Protein AF-A0A1M5IFQ6-F1 (afdb_monomer_lite)

Radius of gyration: 31.37 Å; chains: 1; bounding box: 64×60×83 Å

Foldseek 3Di:
DVVVLVVVVCVVDVPDAPVVVVVVVLVVLLVLQLVQCVVAPCNVVSVVLSVQQVVFAADDPVLQPFKWKWKKWKTAQPDHIDIAIWIKGWDDPDPPDPWIKIDTDGPDDPDDPPFDRPVLRVCCSVPVQVSLVGPVVVVVLLDDDPWIWTWDDRPSHIWTDTPFKIKGWTDDPQKIWIKIWGSVCVVVVNRSRTMIMIIITHNVSQDPVNRVVSVVVVVVVVVCVVCVVLCVLQVQDDLVLQQLLLVLLVVVCVDPPNVVDPVSVVLSVVCPDRDGSVCLLVSLVSLVVQLPDDQDCVCVVVVVQSNLCSNLSSLSSNLSSCSSVVVLVSNLVSLCCSQPVRQRDDPDLVVSLVVQLVSLQVNLVSCVSVVVLQSNLQSLLVQLLRPVCVVVSLVVNLVSCPVPQLQVQLVQLVVFLVQWDADPPQWIWTAGPNDIDIGGHSDRDDSVRSSCSNCPRPSSVVSPD

Organism: NCBI:txid307480

pLDDT: mean 85.18, std 13.1, range [39.62, 98.25]

Structure (mmCIF, N/CA/C/O backbone):
data_AF-A0A1M5IFQ6-F1
#
_entry.id   AF-A0A1M5IFQ6-F1
#
loop_
_atom_site.group_PDB
_atom_site.id
_atom_site.type_symbol
_atom_site.label_atom_id
_atom_site.label_alt_id
_atom_site.label_comp_id
_atom_site.label_asym_id
_atom_site.label_entity_id
_atom_site.label_seq_id
_atom_site.pdbx_PDB_ins_code
_atom_site.Cartn_x
_atom_site.Cartn_y
_atom_site.Cartn_z
_atom_site.occupancy
_atom_site.B_iso_or_equiv
_atom_site.auth_seq_id
_atom_site.auth_comp_id
_atom_site.auth_asym_id
_atom_site.auth_atom_id
_atom_site.pdbx_PDB_model_num
ATOM 1 N N . MET A 1 1 ? -3.006 -6.638 -34.699 1.00 39.62 1 MET A N 1
ATOM 2 C CA . MET A 1 1 ? -1.975 -5.871 -35.429 1.00 39.62 1 MET A CA 1
ATOM 3 C C . MET A 1 1 ? -0.646 -6.638 -35.516 1.00 39.62 1 MET A C 1
ATOM 5 O O . MET A 1 1 ? -0.176 -6.842 -36.624 1.00 39.62 1 MET A O 1
ATOM 9 N N . MET A 1 2 ? -0.120 -7.195 -34.412 1.00 39.75 2 MET A N 1
ATOM 10 C CA . MET A 1 2 ? 1.097 -8.044 -34.377 1.00 39.75 2 MET A CA 1
ATOM 11 C C . MET A 1 2 ? 1.132 -9.236 -35.361 1.00 39.75 2 MET A C 1
ATOM 13 O O . MET A 1 2 ? 2.124 -9.408 -36.062 1.00 39.75 2 MET A O 1
ATOM 17 N N . LYS A 1 3 ? 0.049 -10.032 -35.483 1.00 39.75 3 LYS A N 1
ATOM 18 C CA . LYS A 1 3 ? -0.015 -11.158 -36.449 1.00 39.75 3 LYS A CA 1
ATOM 19 C C . LYS A 1 3 ? 0.274 -10.706 -37.884 1.00 39.75 3 LYS A C 1
ATOM 21 O O . LYS A 1 3 ? 0.881 -11.439 -38.647 1.00 39.75 3 LYS A O 1
ATOM 26 N N . THR A 1 4 ? -0.123 -9.492 -38.249 1.00 47.41 4 THR A N 1
ATOM 27 C CA . THR A 1 4 ? 0.063 -8.929 -39.590 1.00 47.41 4 THR A CA 1
ATOM 28 C C . THR A 1 4 ? 1.517 -8.516 -39.852 1.00 47.41 4 THR A C 1
ATOM 30 O O . THR A 1 4 ? 1.963 -8.598 -40.988 1.00 47.41 4 THR A O 1
ATOM 33 N N . ILE A 1 5 ? 2.278 -8.129 -38.819 1.00 51.53 5 ILE A N 1
ATOM 34 C CA . ILE A 1 5 ? 3.671 -7.656 -38.938 1.00 51.53 5 ILE A CA 1
ATOM 35 C C . ILE A 1 5 ? 4.624 -8.819 -39.234 1.00 51.53 5 ILE A C 1
ATOM 37 O O . ILE A 1 5 ? 5.422 -8.742 -40.164 1.00 51.53 5 ILE A O 1
ATOM 41 N N . ILE A 1 6 ? 4.480 -9.927 -38.508 1.00 52.62 6 ILE A N 1
ATOM 42 C CA . ILE A 1 6 ? 5.307 -11.126 -38.702 1.00 52.62 6 ILE A CA 1
ATOM 43 C C . ILE A 1 6 ? 4.923 -11.843 -39.998 1.00 52.62 6 ILE A C 1
ATOM 45 O O . ILE A 1 6 ? 5.788 -12.319 -40.725 1.00 52.62 6 ILE A O 1
ATOM 49 N N . THR A 1 7 ? 3.634 -11.827 -40.355 1.00 49.72 7 THR A N 1
ATOM 50 C CA . THR A 1 7 ? 3.166 -12.345 -41.648 1.00 49.72 7 THR A CA 1
ATOM 51 C C . THR A 1 7 ? 3.715 -11.511 -42.814 1.00 49.72 7 THR A C 1
ATOM 53 O O . THR A 1 7 ? 4.034 -12.072 -43.854 1.00 49.72 7 THR A O 1
ATOM 56 N N . PHE A 1 8 ? 3.899 -10.193 -42.647 1.00 52.06 8 PHE A N 1
ATOM 57 C CA . PHE A 1 8 ? 4.545 -9.327 -43.644 1.00 52.06 8 PHE A CA 1
ATOM 58 C C . PHE A 1 8 ? 6.055 -9.592 -43.759 1.00 52.06 8 PHE A C 1
ATOM 60 O O . PHE A 1 8 ? 6.581 -9.604 -44.868 1.00 52.06 8 PHE A O 1
ATOM 67 N N . PHE A 1 9 ? 6.736 -9.869 -42.640 1.00 56.72 9 PHE A N 1
ATOM 68 C CA . PHE A 1 9 ? 8.134 -10.316 -42.641 1.00 56.72 9 PHE A CA 1
ATOM 69 C C . PHE A 1 9 ? 8.263 -11.674 -43.358 1.00 56.72 9 PHE A C 1
ATOM 71 O O . PHE A 1 9 ? 9.036 -11.799 -44.295 1.00 56.72 9 PHE A O 1
ATOM 78 N N . LEU A 1 10 ? 7.410 -12.652 -43.044 1.00 50.28 10 LEU A N 1
ATOM 79 C CA . LEU A 1 10 ? 7.361 -13.953 -43.730 1.00 50.28 10 LEU A CA 1
ATOM 80 C C . LEU A 1 10 ? 7.007 -13.846 -45.232 1.00 50.28 10 LEU A C 1
ATOM 82 O O . LEU A 1 10 ? 7.556 -14.587 -46.045 1.00 50.28 10 LEU A O 1
ATOM 86 N N . LEU A 1 11 ? 6.132 -12.909 -45.625 1.00 48.50 11 LEU A N 1
ATOM 87 C CA . LEU A 1 11 ? 5.744 -12.670 -47.027 1.00 48.50 11 LEU A CA 1
ATOM 88 C C . LEU A 1 11 ? 6.837 -11.986 -47.862 1.00 48.50 11 LEU A C 1
ATOM 90 O O . LEU A 1 11 ? 6.924 -12.240 -49.061 1.00 48.50 11 LEU A O 1
ATOM 94 N N . LEU A 1 12 ? 7.680 -11.141 -47.260 1.00 49.88 12 LEU A N 1
ATOM 95 C CA . LEU A 1 12 ? 8.781 -10.457 -47.956 1.00 49.88 12 LEU A CA 1
ATOM 96 C C . LEU A 1 12 ? 9.923 -11.404 -48.373 1.00 49.88 12 LEU A C 1
ATOM 98 O O . LEU A 1 12 ? 10.796 -11.003 -49.144 1.00 49.88 12 LEU A O 1
ATOM 102 N N . PHE A 1 13 ? 9.918 -12.648 -47.885 1.00 54.25 13 PHE A N 1
ATOM 103 C CA . PHE A 1 13 ? 11.129 -13.458 -47.769 1.00 54.25 13 PHE A CA 1
ATOM 104 C C . PHE A 1 13 ? 10.964 -14.948 -48.125 1.00 54.25 13 PHE A C 1
ATOM 106 O O . PHE A 1 13 ? 11.854 -15.750 -47.842 1.00 54.25 13 PHE A O 1
ATOM 113 N N . ALA A 1 14 ? 9.877 -15.312 -48.813 1.00 47.12 14 ALA A N 1
ATOM 114 C CA . ALA A 1 14 ? 9.408 -16.681 -49.074 1.00 47.12 14 ALA A CA 1
ATOM 115 C C . ALA A 1 14 ? 10.346 -17.644 -49.861 1.00 47.12 14 ALA A C 1
ATOM 117 O O . ALA A 1 14 ? 9.909 -18.733 -50.224 1.00 47.12 14 ALA A O 1
ATOM 118 N N . ALA A 1 15 ? 11.607 -17.286 -50.143 1.00 47.88 15 ALA A N 1
ATOM 119 C CA . ALA A 1 15 ? 12.512 -18.065 -51.003 1.00 47.88 15 ALA A CA 1
ATOM 120 C C . ALA A 1 15 ? 13.883 -18.444 -50.389 1.00 47.88 15 ALA A C 1
ATOM 122 O O . ALA A 1 15 ? 14.664 -19.115 -51.060 1.00 47.88 15 ALA A O 1
ATOM 123 N N . GLN A 1 16 ? 14.215 -18.039 -49.154 1.00 57.50 16 GLN A N 1
ATOM 124 C CA . GLN A 1 16 ? 15.475 -18.414 -48.473 1.00 57.50 16 GLN A CA 1
ATOM 125 C C . GLN A 1 16 ? 15.221 -18.759 -46.995 1.00 57.50 16 GLN A C 1
ATOM 127 O O . GLN A 1 16 ? 14.206 -18.337 -46.445 1.00 57.50 16 GLN A O 1
ATOM 132 N N . SER A 1 17 ? 16.126 -19.510 -46.348 1.00 65.00 17 SER A N 1
ATOM 133 C CA . SER A 1 17 ? 16.010 -19.805 -44.909 1.00 65.00 17 SER A CA 1
ATOM 134 C C . SER A 1 17 ? 16.115 -18.521 -44.084 1.00 65.00 17 SER A C 1
ATOM 136 O O . SER A 1 17 ? 16.901 -17.628 -44.424 1.00 65.00 17 SER A O 1
ATOM 138 N N . VAL A 1 18 ? 15.358 -18.428 -42.987 1.00 64.44 18 VAL A N 1
ATOM 139 C CA . VAL A 1 18 ? 15.293 -17.209 -42.162 1.00 64.44 18 VAL A CA 1
ATOM 140 C C . VAL A 1 18 ? 16.678 -16.855 -41.616 1.00 64.44 18 VAL A C 1
ATOM 142 O O . VAL A 1 18 ? 17.079 -15.694 -41.647 1.00 64.44 18 VAL A O 1
ATOM 145 N N . LEU A 1 19 ? 17.465 -17.863 -41.231 1.00 65.69 19 LEU A N 1
ATOM 146 C CA . LEU A 1 19 ? 18.839 -17.689 -40.754 1.00 65.69 19 LEU A CA 1
ATOM 147 C C . LEU A 1 19 ? 19.739 -16.968 -41.775 1.00 65.69 19 LEU A C 1
ATOM 149 O O . LEU A 1 19 ? 20.436 -16.016 -41.428 1.00 65.69 19 LEU A O 1
ATOM 153 N N . SER A 1 20 ? 19.677 -17.363 -43.052 1.00 69.50 20 SER A N 1
ATOM 154 C CA . SER A 1 20 ? 20.497 -16.750 -44.110 1.00 69.50 20 SER A CA 1
ATOM 155 C C . SER A 1 20 ? 20.174 -15.268 -44.333 1.00 69.50 20 SER A C 1
ATOM 157 O O . SER A 1 20 ? 21.044 -14.472 -44.691 1.00 69.50 20 SER A O 1
ATOM 159 N N . GLN A 1 21 ? 18.925 -14.879 -44.083 1.00 71.06 21 GLN A N 1
ATOM 160 C CA . GLN A 1 21 ? 18.459 -13.505 -44.224 1.00 71.06 21 GLN A CA 1
ATOM 161 C C . GLN A 1 21 ? 18.801 -12.660 -43.004 1.00 71.06 21 GLN A C 1
ATOM 163 O O . GLN A 1 21 ? 19.195 -11.508 -43.167 1.00 71.06 21 GLN A O 1
ATOM 168 N N . VAL A 1 22 ? 18.710 -13.231 -41.801 1.00 73.00 22 VAL A N 1
ATOM 169 C CA . VAL A 1 22 ? 19.171 -12.582 -40.567 1.00 73.00 22 VAL A CA 1
ATOM 170 C C . VAL A 1 22 ? 20.655 -12.246 -40.673 1.00 73.00 22 VAL A C 1
ATOM 172 O O . VAL A 1 22 ? 21.032 -11.105 -40.421 1.00 73.00 22 VAL A O 1
ATOM 175 N N . ASP A 1 23 ? 21.487 -13.178 -41.142 1.00 76.88 23 ASP A N 1
ATOM 176 C CA . ASP A 1 23 ? 22.917 -12.917 -41.339 1.00 76.88 23 ASP A CA 1
ATOM 177 C C . ASP A 1 23 ? 23.180 -11.878 -42.442 1.00 76.88 23 ASP A C 1
ATOM 179 O O . ASP A 1 23 ? 24.114 -11.079 -42.337 1.00 76.88 23 ASP A O 1
ATOM 183 N N . LYS A 1 24 ? 22.351 -11.836 -43.493 1.00 81.38 24 LYS A N 1
ATOM 184 C CA . LYS A 1 24 ? 22.435 -10.793 -44.527 1.00 81.38 24 LYS A CA 1
ATOM 185 C C . LYS A 1 24 ? 22.111 -9.409 -43.958 1.00 81.38 24 LYS A C 1
ATOM 187 O O . LYS A 1 24 ? 22.876 -8.476 -44.190 1.00 81.38 24 LYS A O 1
ATOM 192 N N . ILE A 1 25 ? 21.015 -9.287 -43.207 1.00 79.75 25 ILE A N 1
ATOM 193 C CA . ILE A 1 25 ? 20.609 -8.036 -42.552 1.00 79.75 25 ILE A CA 1
ATOM 194 C C . ILE A 1 25 ? 21.670 -7.612 -41.532 1.00 79.75 25 ILE A C 1
ATOM 196 O O . ILE A 1 25 ? 22.043 -6.446 -41.502 1.00 79.75 25 ILE A O 1
ATOM 200 N N . ALA A 1 26 ? 22.214 -8.545 -40.746 1.00 81.94 26 ALA A N 1
ATOM 201 C CA . ALA A 1 26 ? 23.267 -8.254 -39.777 1.00 81.94 26 ALA A CA 1
ATOM 202 C C . ALA A 1 26 ? 24.532 -7.686 -40.442 1.00 81.94 26 ALA A C 1
ATOM 204 O O . ALA A 1 26 ? 25.079 -6.706 -39.947 1.00 81.94 26 ALA A O 1
ATOM 205 N N . LYS A 1 27 ? 24.959 -8.232 -41.591 1.00 86.31 27 LYS A N 1
ATOM 206 C CA . LYS A 1 27 ? 26.100 -7.703 -42.367 1.00 86.31 27 LYS A CA 1
ATOM 207 C C . LYS A 1 27 ? 25.836 -6.319 -42.962 1.00 86.31 27 LYS A C 1
ATOM 209 O O . LYS A 1 27 ? 26.740 -5.484 -43.023 1.00 86.31 27 LYS A O 1
ATOM 214 N N . GLU A 1 28 ? 24.611 -6.076 -43.423 1.00 88.31 28 GLU A N 1
ATOM 215 C CA . GLU A 1 28 ? 24.196 -4.759 -43.915 1.00 88.31 28 GLU A CA 1
ATOM 216 C C . GLU A 1 28 ? 24.205 -3.731 -42.77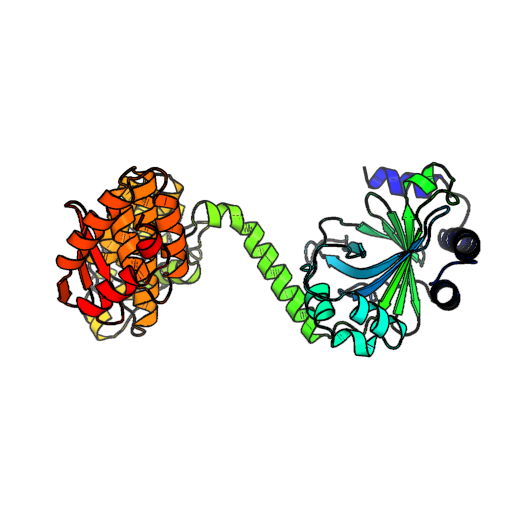6 1.00 88.31 28 GLU A C 1
ATOM 218 O O . GLU A 1 28 ? 24.801 -2.663 -42.909 1.00 88.31 28 GLU A O 1
ATOM 223 N N . VAL A 1 29 ? 23.642 -4.100 -41.623 1.00 89.12 29 VAL A N 1
ATOM 224 C CA . VAL A 1 29 ? 23.669 -3.302 -40.394 1.00 89.12 29 VAL A CA 1
ATOM 225 C C . VAL A 1 29 ? 25.101 -3.026 -39.938 1.00 89.12 29 VAL A C 1
ATOM 227 O O . VAL A 1 29 ? 25.421 -1.875 -39.659 1.00 89.12 29 VAL A O 1
ATOM 230 N N . GLU A 1 30 ? 25.979 -4.029 -39.912 1.00 92.50 30 GLU A N 1
ATOM 231 C CA . GLU A 1 30 ? 27.398 -3.858 -39.577 1.00 92.50 30 GLU A CA 1
ATOM 232 C C . GLU A 1 30 ? 28.062 -2.820 -40.484 1.00 92.50 30 GLU A C 1
ATOM 234 O O . GLU A 1 30 ? 28.703 -1.887 -40.001 1.00 92.50 30 GLU A O 1
ATOM 239 N N . SER A 1 31 ? 27.848 -2.929 -41.795 1.00 91.38 31 SER A N 1
ATOM 240 C CA . SER A 1 31 ? 28.417 -1.997 -42.773 1.00 91.38 31 SER A CA 1
ATOM 241 C C . SER A 1 31 ? 27.926 -0.561 -42.548 1.00 91.38 31 SER A C 1
ATOM 243 O O . SER A 1 31 ? 28.727 0.375 -42.551 1.00 91.38 31 SER A O 1
ATOM 245 N N . ILE A 1 32 ? 26.621 -0.384 -42.311 1.00 91.19 32 ILE A N 1
ATOM 246 C CA . ILE A 1 32 ? 26.002 0.922 -42.037 1.00 91.19 32 ILE A CA 1
ATOM 247 C C . ILE A 1 32 ? 26.549 1.516 -40.737 1.00 91.19 32 ILE A C 1
ATOM 249 O O . ILE A 1 32 ? 26.955 2.679 -40.703 1.00 91.19 32 ILE A O 1
ATOM 253 N N . VAL A 1 33 ? 26.571 0.729 -39.665 1.00 91.88 33 VAL A N 1
ATOM 254 C CA . VAL A 1 33 ? 26.983 1.193 -38.341 1.00 91.88 33 VAL A CA 1
ATOM 255 C C . VAL A 1 33 ? 28.471 1.540 -38.326 1.00 91.88 33 VAL A C 1
ATOM 257 O O . VAL A 1 33 ? 28.835 2.619 -37.868 1.00 91.88 33 VAL A O 1
ATOM 260 N N . LEU A 1 34 ? 29.341 0.700 -38.894 1.00 92.06 34 LEU A N 1
ATOM 261 C CA . LEU A 1 34 ? 30.776 0.994 -38.966 1.00 92.06 34 LEU A CA 1
ATOM 262 C C . LEU A 1 34 ? 31.077 2.249 -39.796 1.00 92.06 34 LEU A C 1
ATOM 264 O O . LEU A 1 34 ? 32.016 2.976 -39.466 1.00 92.06 34 LEU A O 1
ATOM 268 N N . LEU A 1 35 ? 30.285 2.525 -40.840 1.00 90.88 35 LEU A N 1
ATOM 269 C CA . LEU A 1 35 ? 30.384 3.761 -41.620 1.00 90.88 35 LEU A CA 1
ATOM 270 C C . LEU A 1 35 ? 29.977 4.987 -40.789 1.00 90.88 35 LEU A C 1
ATOM 272 O O . LEU A 1 35 ? 30.715 5.971 -40.757 1.00 90.88 35 LEU A O 1
ATOM 276 N N . ARG A 1 36 ? 28.842 4.920 -40.081 1.00 89.44 36 ARG A N 1
ATOM 277 C CA . ARG A 1 36 ? 28.363 6.006 -39.205 1.00 89.44 36 ARG A CA 1
ATOM 278 C C . ARG A 1 36 ? 29.337 6.301 -38.068 1.00 89.44 36 ARG A C 1
ATOM 280 O O . ARG A 1 36 ? 29.544 7.456 -37.710 1.00 89.44 36 ARG A O 1
ATOM 287 N N . SER A 1 37 ? 29.971 5.265 -37.529 1.00 89.44 37 SER A N 1
ATOM 288 C CA . SER A 1 37 ? 30.791 5.366 -36.325 1.00 89.44 37 SER A CA 1
ATOM 289 C C . SER A 1 37 ? 32.276 5.643 -36.589 1.00 89.44 37 SER A C 1
ATOM 291 O O . SER A 1 37 ? 33.091 5.532 -35.674 1.00 89.44 37 SER A O 1
ATOM 293 N N . GLN A 1 38 ? 32.676 6.007 -37.815 1.00 87.44 38 GLN A N 1
ATOM 294 C CA . GLN A 1 38 ? 34.096 6.205 -38.152 1.00 87.44 38 GLN A CA 1
ATOM 295 C C . GLN A 1 38 ? 34.800 7.265 -37.293 1.00 87.44 38 GLN A C 1
ATOM 297 O O . GLN A 1 38 ? 35.986 7.084 -36.998 1.00 87.44 38 GLN A O 1
ATOM 302 N N . ASN A 1 39 ? 34.068 8.306 -36.885 1.00 86.31 39 ASN A N 1
ATOM 303 C CA . ASN A 1 39 ? 34.537 9.429 -36.064 1.00 86.31 39 ASN A CA 1
ATOM 304 C C . ASN A 1 39 ? 33.827 9.488 -34.696 1.00 86.31 39 ASN A C 1
ATOM 306 O O . ASN A 1 39 ? 33.722 10.554 -34.093 1.00 86.31 39 ASN A O 1
ATOM 310 N N . ASP A 1 40 ? 33.285 8.358 -34.241 1.00 90.25 40 ASP A N 1
ATOM 311 C CA . ASP A 1 40 ? 32.512 8.257 -33.004 1.00 90.25 40 ASP A CA 1
ATOM 312 C C . ASP A 1 40 ? 33.398 7.912 -31.800 1.00 90.25 40 ASP A C 1
ATOM 314 O O . ASP A 1 40 ? 34.322 7.100 -31.913 1.00 90.25 40 ASP A O 1
ATOM 318 N N . ASP A 1 41 ? 33.078 8.474 -30.634 1.00 88.56 41 ASP A N 1
ATOM 319 C CA . ASP A 1 41 ? 33.804 8.226 -29.382 1.00 88.56 41 ASP A CA 1
ATOM 320 C C . ASP A 1 41 ? 33.689 6.747 -28.942 1.00 88.56 41 ASP A C 1
ATOM 322 O O . ASP A 1 41 ? 34.570 6.212 -28.266 1.00 88.56 41 ASP A O 1
ATOM 326 N N . HIS A 1 42 ? 32.641 6.044 -29.383 1.00 89.75 42 HIS A N 1
ATOM 327 C CA . HIS A 1 42 ? 32.368 4.639 -29.081 1.00 89.75 42 HIS A CA 1
ATOM 328 C C . HIS A 1 42 ? 32.798 3.662 -30.187 1.00 89.75 42 HIS A C 1
ATOM 330 O O . HIS A 1 42 ? 32.543 2.460 -30.070 1.00 89.75 42 HIS A O 1
ATOM 336 N N . LYS A 1 43 ? 33.500 4.119 -31.235 1.00 92.50 43 LYS A N 1
ATOM 337 C CA . LYS A 1 43 ? 33.907 3.297 -32.396 1.00 92.50 43 LYS A CA 1
ATOM 338 C C . LYS A 1 43 ? 34.546 1.957 -32.025 1.00 92.50 43 LYS A C 1
ATOM 340 O O . LYS A 1 43 ? 34.220 0.933 -32.620 1.00 92.50 43 LYS A O 1
ATOM 345 N N . ASN A 1 44 ? 35.450 1.949 -31.044 1.00 92.56 44 ASN A N 1
ATOM 346 C CA . ASN A 1 44 ? 36.132 0.723 -30.622 1.00 92.56 44 ASN A CA 1
ATOM 347 C C . ASN A 1 44 ? 35.165 -0.272 -29.966 1.00 92.56 44 ASN A C 1
ATOM 349 O O . ASN A 1 44 ? 35.247 -1.467 -30.229 1.00 92.56 44 ASN A O 1
ATOM 353 N N . HIS A 1 45 ? 34.215 0.209 -29.160 1.00 92.75 45 HIS A N 1
ATOM 354 C CA . HIS A 1 45 ? 33.190 -0.643 -28.555 1.00 92.75 45 HIS A CA 1
ATOM 355 C C . HIS A 1 45 ? 32.237 -1.212 -29.607 1.00 92.75 45 HIS A C 1
ATOM 357 O O . HIS A 1 45 ? 31.890 -2.387 -29.534 1.00 92.75 45 HIS A O 1
ATOM 363 N N . ILE A 1 46 ? 31.882 -0.417 -30.617 1.00 94.75 46 ILE A N 1
ATOM 364 C CA . ILE A 1 46 ? 31.046 -0.839 -31.747 1.00 94.75 46 ILE A CA 1
ATOM 365 C C . ILE A 1 46 ? 31.759 -1.902 -32.590 1.00 94.75 46 ILE A C 1
ATOM 367 O O . ILE A 1 46 ? 31.178 -2.938 -32.906 1.00 94.75 46 ILE A O 1
ATOM 371 N N . LYS A 1 47 ? 33.042 -1.699 -32.905 1.00 94.50 47 LYS A N 1
ATOM 372 C CA . LYS A 1 47 ? 33.840 -2.702 -33.619 1.00 94.50 47 LYS A CA 1
ATOM 373 C C . LYS A 1 47 ? 33.928 -4.007 -32.823 1.00 94.50 47 LYS A C 1
ATOM 375 O O . LYS A 1 47 ? 33.647 -5.074 -33.360 1.00 94.50 47 LYS A O 1
ATOM 380 N N . ASN A 1 48 ? 34.239 -3.910 -31.530 1.00 93.75 48 ASN A N 1
ATOM 381 C CA . ASN A 1 48 ? 34.297 -5.070 -30.645 1.00 93.75 48 ASN A CA 1
ATOM 382 C C . ASN A 1 48 ? 32.936 -5.776 -30.548 1.00 93.75 48 ASN A C 1
ATOM 384 O O . ASN A 1 48 ? 32.902 -7.003 -30.506 1.00 93.75 48 ASN A O 1
ATOM 388 N N . PHE A 1 49 ? 31.820 -5.039 -30.533 1.00 95.75 49 PHE A N 1
ATOM 389 C CA . PHE A 1 49 ? 30.479 -5.622 -30.556 1.00 95.75 49 PHE A CA 1
ATOM 390 C C . PHE A 1 49 ? 30.296 -6.543 -31.769 1.00 95.75 49 PHE A C 1
ATOM 392 O O . PHE A 1 49 ? 29.956 -7.709 -31.578 1.00 95.75 49 PHE A O 1
ATOM 399 N N . PHE A 1 50 ? 30.585 -6.071 -32.987 1.00 95.38 50 PHE A N 1
ATOM 400 C CA . PHE A 1 50 ? 30.434 -6.886 -34.200 1.00 95.38 50 PHE A CA 1
ATOM 401 C C . PHE A 1 50 ? 31.425 -8.050 -34.268 1.00 95.38 50 PHE A C 1
ATOM 403 O O . PHE A 1 50 ? 31.036 -9.152 -34.653 1.00 95.38 50 PHE A O 1
ATOM 410 N N . GLU A 1 51 ? 32.669 -7.860 -33.816 1.00 94.50 51 GLU A N 1
ATOM 411 C CA . GLU A 1 51 ? 33.647 -8.952 -33.709 1.00 94.50 51 GLU A CA 1
ATOM 412 C C . GLU A 1 51 ? 33.115 -10.106 -32.835 1.00 94.50 51 GLU A C 1
ATOM 414 O O . GLU A 1 51 ? 33.270 -11.276 -33.191 1.00 94.50 51 GLU A O 1
ATOM 419 N N . HIS A 1 52 ? 32.434 -9.799 -31.723 1.00 95.25 52 HIS A N 1
ATOM 420 C CA . HIS A 1 52 ? 31.829 -10.816 -30.857 1.00 95.25 52 HIS A CA 1
ATOM 421 C C . HIS A 1 52 ? 30.503 -11.350 -31.408 1.00 95.25 52 HIS A C 1
ATOM 423 O O . HIS A 1 52 ? 30.301 -12.564 -31.394 1.00 95.25 52 HIS A O 1
ATOM 429 N N . TYR A 1 53 ? 29.627 -10.484 -31.924 1.00 93.69 53 TYR A N 1
ATOM 430 C CA . TYR A 1 53 ? 28.330 -10.862 -32.494 1.00 93.69 53 TYR A CA 1
ATOM 431 C C . TYR A 1 53 ? 28.486 -11.838 -33.667 1.00 93.69 53 TYR A C 1
ATOM 433 O O . TYR A 1 53 ? 27.768 -12.834 -33.749 1.00 93.69 53 TYR A O 1
ATOM 441 N N . ASN A 1 54 ? 29.463 -11.604 -34.546 1.00 92.06 54 ASN A N 1
ATOM 442 C CA . ASN A 1 54 ? 29.720 -12.450 -35.714 1.00 92.06 54 ASN A CA 1
ATOM 443 C C . ASN A 1 54 ? 30.306 -13.826 -35.353 1.00 92.06 54 ASN A C 1
ATOM 445 O O . ASN A 1 54 ? 30.190 -14.765 -36.136 1.00 92.06 54 ASN A O 1
ATOM 449 N N . GLN A 1 55 ? 30.914 -13.960 -34.171 1.00 93.19 55 GLN A N 1
ATOM 450 C CA . GLN A 1 55 ? 31.412 -15.232 -33.632 1.00 93.19 55 GLN A CA 1
ATOM 451 C C . GLN A 1 55 ? 30.396 -15.926 -32.711 1.00 93.19 55 GLN A C 1
ATOM 453 O O . GLN A 1 55 ? 30.624 -17.058 -32.285 1.00 93.19 55 GLN A O 1
ATOM 458 N N . ALA A 1 56 ? 29.308 -15.242 -32.358 1.00 92.56 56 ALA A N 1
ATOM 459 C CA . ALA A 1 56 ? 28.290 -15.745 -31.456 1.00 92.56 56 ALA A CA 1
ATOM 460 C C . ALA A 1 56 ? 27.354 -16.730 -32.168 1.00 92.56 56 ALA A C 1
ATOM 462 O O . ALA A 1 56 ? 27.043 -16.589 -33.353 1.00 92.56 56 ALA A O 1
ATOM 463 N N . LYS A 1 57 ? 26.876 -17.728 -31.424 1.00 91.38 57 LYS A N 1
ATOM 464 C CA . LYS A 1 57 ? 25.880 -18.685 -31.923 1.00 91.38 57 LYS A CA 1
ATOM 465 C C . LYS A 1 57 ? 24.461 -18.120 -31.754 1.00 91.38 57 LYS A C 1
ATOM 467 O O . LYS A 1 57 ? 24.264 -17.251 -30.898 1.00 91.38 57 LYS A O 1
ATOM 472 N N . PRO A 1 58 ? 23.466 -18.602 -32.520 1.00 87.81 58 PRO A N 1
ATOM 473 C CA . PRO A 1 58 ? 22.063 -18.291 -32.259 1.00 87.81 58 PRO A CA 1
ATOM 474 C C . PRO A 1 58 ? 21.682 -18.592 -30.805 1.00 87.81 58 PRO A C 1
ATOM 476 O O . PRO A 1 58 ? 22.170 -19.563 -30.220 1.00 87.81 58 PRO A O 1
ATOM 479 N N . ILE A 1 59 ? 20.850 -17.733 -30.216 1.00 87.50 59 ILE A N 1
ATOM 480 C CA . ILE A 1 59 ? 20.426 -17.873 -28.821 1.00 87.50 59 ILE A CA 1
ATOM 481 C C . ILE A 1 59 ? 19.323 -18.931 -28.668 1.00 87.50 59 ILE A C 1
ATOM 483 O O . ILE A 1 59 ? 18.414 -19.012 -29.501 1.00 87.50 59 ILE A O 1
ATOM 487 N N . GLY A 1 60 ? 19.389 -19.725 -27.597 1.00 81.38 60 GLY A N 1
ATOM 488 C CA . GLY A 1 60 ? 18.350 -20.680 -27.220 1.00 81.38 60 GLY A CA 1
ATOM 489 C C . GLY A 1 60 ? 17.217 -20.038 -26.415 1.00 81.38 60 GLY A C 1
ATOM 490 O O . GLY A 1 60 ? 17.304 -18.898 -25.962 1.00 81.38 60 GLY A O 1
ATOM 491 N N . SER A 1 61 ? 16.130 -20.784 -26.203 1.00 78.25 61 SER A N 1
ATOM 492 C CA . SER A 1 61 ? 15.055 -20.331 -25.300 1.00 78.25 61 SER A CA 1
ATOM 493 C C . SER A 1 61 ? 15.489 -20.414 -23.834 1.00 78.25 61 SER A C 1
ATOM 495 O O . SER A 1 61 ? 15.076 -19.595 -23.020 1.00 78.25 61 SER A O 1
ATOM 497 N N . GLU A 1 62 ? 16.354 -21.375 -23.515 1.00 82.50 62 GLU A N 1
ATOM 498 C CA . GLU A 1 62 ? 16.990 -21.592 -22.217 1.00 82.50 62 GLU A CA 1
ATOM 499 C C . GLU A 1 62 ? 17.888 -20.427 -21.776 1.00 82.50 62 GLU A C 1
ATOM 501 O O . GLU A 1 62 ? 18.009 -20.162 -20.583 1.00 82.50 62 GLU A O 1
ATOM 506 N N . ASP A 1 63 ? 18.454 -19.688 -22.731 1.00 86.69 63 ASP A N 1
ATOM 507 C CA . ASP A 1 63 ? 19.327 -18.537 -22.482 1.00 86.69 63 ASP A CA 1
ATOM 508 C C . ASP A 1 63 ? 18.543 -17.263 -22.126 1.00 86.69 63 ASP A C 1
ATOM 510 O O . ASP A 1 63 ? 19.147 -16.244 -21.806 1.00 86.69 63 ASP A O 1
ATOM 514 N N . LEU A 1 64 ? 17.210 -17.316 -22.218 1.00 84.25 64 LEU A N 1
ATOM 515 C CA . LEU A 1 64 ? 16.273 -16.194 -22.140 1.00 84.25 64 LEU A CA 1
ATOM 516 C C . LEU A 1 64 ? 15.215 -16.382 -21.033 1.00 84.25 64 LEU A C 1
ATOM 518 O O . LEU A 1 64 ? 14.149 -15.773 -21.043 1.00 84.25 64 LEU A O 1
ATOM 522 N N . ILE A 1 65 ? 15.493 -17.247 -20.056 1.00 82.88 65 ILE A N 1
ATOM 523 C CA . ILE A 1 65 ? 14.543 -17.583 -18.980 1.00 82.88 65 ILE A CA 1
ATOM 524 C C . ILE A 1 65 ? 14.660 -16.683 -17.742 1.00 82.88 65 ILE A C 1
ATOM 526 O O . ILE A 1 65 ? 13.943 -16.905 -16.766 1.00 82.88 65 ILE A O 1
ATOM 530 N N . ARG A 1 66 ? 15.563 -15.693 -17.738 1.00 86.69 66 ARG A N 1
ATOM 531 C CA . ARG A 1 66 ? 15.790 -14.778 -16.605 1.00 86.69 66 ARG A CA 1
ATOM 532 C C . ARG A 1 66 ? 16.003 -13.343 -17.065 1.00 86.69 66 ARG A C 1
ATOM 534 O O . ARG A 1 66 ? 16.296 -13.102 -18.225 1.00 86.69 66 ARG A O 1
ATOM 541 N N . ASP A 1 67 ? 15.886 -12.407 -16.131 1.00 89.25 67 ASP A N 1
ATOM 542 C CA . ASP A 1 67 ? 16.219 -11.006 -16.373 1.00 89.25 67 ASP A CA 1
ATOM 543 C C . ASP A 1 67 ? 17.740 -10.846 -16.513 1.00 89.25 67 ASP A C 1
ATOM 545 O O . ASP A 1 67 ? 18.504 -11.476 -15.777 1.00 89.25 67 ASP A O 1
ATOM 549 N N . TYR A 1 68 ? 18.169 -9.952 -17.405 1.00 92.19 68 TYR A N 1
ATOM 550 C CA . TYR A 1 68 ? 19.574 -9.587 -17.585 1.00 92.19 68 TYR A CA 1
ATOM 551 C C . TYR A 1 68 ? 19.742 -8.073 -17.618 1.00 92.19 68 TYR A C 1
ATOM 553 O O . TYR A 1 68 ? 18.884 -7.339 -18.108 1.00 92.19 68 TYR A O 1
ATOM 561 N N . THR A 1 69 ? 20.882 -7.596 -17.135 1.00 93.06 69 THR A N 1
ATOM 562 C CA . THR A 1 69 ? 21.289 -6.196 -17.260 1.00 93.06 69 THR A CA 1
ATOM 563 C C . THR A 1 69 ? 22.523 -6.081 -18.134 1.00 93.06 69 THR A C 1
ATOM 565 O O . THR A 1 69 ? 23.294 -7.026 -18.323 1.00 93.06 69 THR A O 1
ATOM 568 N N . GLY A 1 70 ? 22.660 -4.917 -18.746 1.00 94.44 70 GLY A N 1
ATOM 569 C CA . GLY A 1 70 ? 23.624 -4.715 -19.803 1.00 94.44 70 GLY A CA 1
ATOM 570 C C . GLY A 1 70 ? 23.745 -3.264 -20.208 1.00 94.44 70 GLY A C 1
ATOM 571 O O . GLY A 1 70 ? 23.447 -2.357 -19.424 1.00 94.44 70 GLY A O 1
ATOM 572 N N . ILE A 1 71 ? 24.158 -3.071 -21.451 1.00 94.25 71 ILE A N 1
ATOM 573 C CA . ILE A 1 71 ? 24.238 -1.774 -22.114 1.00 94.25 71 ILE A CA 1
ATOM 574 C C . ILE A 1 71 ? 23.574 -1.827 -23.490 1.00 94.25 71 ILE A C 1
ATOM 576 O O . ILE A 1 71 ? 23.466 -2.892 -24.099 1.00 94.25 71 ILE A O 1
ATOM 580 N N . CYS A 1 72 ? 23.149 -0.667 -23.971 1.00 93.50 72 CYS A N 1
ATOM 581 C CA . CYS A 1 72 ? 22.666 -0.413 -25.318 1.00 93.50 72 CYS A CA 1
ATOM 582 C C . CYS A 1 72 ? 23.535 0.680 -25.944 1.00 93.50 72 CYS A C 1
ATOM 584 O O . CYS A 1 72 ? 23.751 1.721 -25.323 1.00 93.50 72 CYS A O 1
ATOM 586 N N . ILE A 1 73 ? 24.020 0.448 -27.160 1.00 93.38 73 ILE A N 1
ATOM 587 C CA . ILE A 1 73 ? 24.634 1.465 -28.010 1.00 93.38 73 ILE A CA 1
ATOM 588 C C . ILE A 1 73 ? 23.626 1.803 -29.104 1.00 93.38 73 ILE A C 1
ATOM 590 O O . ILE A 1 73 ? 23.288 0.946 -29.924 1.00 93.38 73 ILE A O 1
ATOM 594 N N . GLU A 1 74 ? 23.157 3.042 -29.122 1.00 91.19 74 GLU A N 1
ATOM 595 C CA . GLU A 1 74 ? 22.238 3.547 -30.138 1.00 91.19 74 GLU A CA 1
ATOM 596 C C . GLU A 1 74 ? 22.998 4.353 -31.176 1.00 91.19 74 GLU A C 1
ATOM 598 O O . GLU A 1 74 ? 23.785 5.240 -30.846 1.00 91.19 74 GLU A O 1
ATOM 603 N N . THR A 1 75 ? 22.757 4.044 -32.445 1.00 90.00 75 THR A N 1
ATOM 604 C CA . THR A 1 75 ? 23.401 4.712 -33.572 1.00 90.00 75 THR A CA 1
ATOM 605 C C . THR A 1 75 ? 22.346 5.339 -34.467 1.00 90.00 75 THR A C 1
ATOM 607 O O . THR A 1 75 ? 21.338 4.714 -34.815 1.00 90.00 75 THR A O 1
ATOM 610 N N . PHE A 1 76 ? 22.600 6.581 -34.861 1.00 86.06 76 PHE A N 1
ATOM 611 C CA . PHE A 1 76 ? 21.684 7.399 -35.647 1.00 86.06 76 PHE A CA 1
ATOM 612 C C . PHE A 1 76 ? 22.340 7.806 -36.971 1.00 86.06 76 PHE A C 1
ATOM 614 O O . PHE A 1 76 ? 23.571 7.857 -37.057 1.00 86.06 76 PHE A O 1
ATOM 621 N N . PRO A 1 77 ? 21.550 8.145 -38.001 1.00 82.56 77 PRO A N 1
ATOM 622 C CA . PRO A 1 77 ? 22.068 8.877 -39.150 1.00 82.56 77 PRO A CA 1
ATOM 623 C C . PRO A 1 77 ? 22.667 10.212 -38.689 1.00 82.56 77 PRO A C 1
ATOM 625 O O . PRO A 1 77 ? 22.032 10.946 -37.932 1.00 82.56 77 PRO A O 1
ATOM 628 N N . GLU A 1 78 ? 23.895 10.504 -39.124 1.00 78.94 78 GLU A N 1
ATOM 629 C CA . GLU A 1 78 ? 24.557 11.815 -38.991 1.00 78.94 78 GLU A CA 1
ATOM 630 C C . GLU A 1 78 ? 24.710 12.378 -37.558 1.00 78.94 78 GLU A C 1
ATOM 632 O O . GLU A 1 78 ? 25.058 13.547 -37.383 1.00 78.94 78 GLU A O 1
ATOM 637 N N . LYS A 1 79 ? 24.505 11.567 -36.511 1.00 84.06 79 LYS A N 1
ATOM 638 C CA . LYS A 1 79 ? 24.723 11.956 -35.106 1.00 84.06 79 LYS A CA 1
ATOM 639 C C . LYS A 1 79 ? 25.685 10.996 -34.418 1.00 84.06 79 LYS A C 1
ATOM 641 O O . LYS A 1 79 ? 25.809 9.838 -34.811 1.00 84.06 79 LYS A O 1
ATOM 646 N N . LYS A 1 80 ? 26.328 11.486 -33.354 1.00 86.25 80 LYS A N 1
ATOM 647 C CA . LYS A 1 80 ? 27.103 10.639 -32.443 1.00 86.25 80 LYS A CA 1
ATOM 648 C C . LYS A 1 80 ? 26.205 9.582 -31.804 1.00 86.25 80 LYS A C 1
ATOM 650 O O . LYS A 1 80 ? 25.038 9.842 -31.504 1.00 86.25 80 LYS A O 1
ATOM 655 N N . SER A 1 81 ? 26.783 8.412 -31.597 1.00 89.56 81 SER A N 1
ATOM 656 C CA . SER A 1 81 ? 26.163 7.284 -30.923 1.00 89.56 81 SER A CA 1
ATOM 657 C C . SER A 1 81 ? 25.967 7.607 -29.449 1.00 89.56 81 SER A C 1
ATOM 659 O O . SER A 1 81 ? 26.753 8.344 -28.849 1.00 89.56 81 SER A O 1
ATOM 661 N N . LEU A 1 82 ? 24.923 7.037 -28.862 1.00 89.62 82 LEU A N 1
ATOM 662 C CA . LEU A 1 82 ? 24.620 7.175 -27.445 1.00 89.62 82 LEU A CA 1
ATOM 663 C C . LEU A 1 82 ? 24.781 5.827 -26.747 1.00 89.62 82 LEU A C 1
ATOM 665 O O . LEU A 1 82 ? 24.536 4.776 -27.339 1.00 89.62 82 LEU A O 1
ATOM 669 N N . LEU A 1 83 ? 25.210 5.865 -25.488 1.00 89.06 83 LEU A N 1
ATOM 670 C CA . LEU A 1 83 ? 25.427 4.685 -24.663 1.00 89.06 83 LEU A CA 1
ATOM 671 C C . LEU A 1 83 ? 24.518 4.739 -23.436 1.00 89.06 83 LEU A C 1
ATOM 673 O O . LEU A 1 83 ? 24.595 5.678 -22.642 1.00 89.06 83 LEU A O 1
ATOM 677 N N . PHE A 1 84 ? 23.719 3.691 -23.249 1.00 89.00 84 PHE A N 1
ATOM 678 C CA . PHE A 1 84 ? 22.748 3.595 -22.164 1.00 89.00 84 PHE A CA 1
ATOM 679 C C . PHE A 1 84 ? 22.872 2.289 -21.395 1.00 89.00 84 PHE A C 1
ATOM 681 O O . PHE A 1 84 ? 23.184 1.253 -21.983 1.00 89.00 84 PHE A O 1
ATOM 688 N N . PRO A 1 85 ? 22.578 2.288 -20.088 1.00 91.50 85 PRO A N 1
ATOM 689 C CA . PRO A 1 85 ? 22.262 1.060 -19.383 1.00 91.50 85 PRO A CA 1
ATOM 690 C C . PRO A 1 85 ? 21.042 0.406 -20.030 1.00 91.50 85 PRO A C 1
ATOM 692 O O . PRO A 1 85 ? 20.121 1.088 -20.480 1.00 91.50 85 PRO A O 1
ATOM 695 N N . ALA A 1 86 ? 21.030 -0.918 -20.077 1.00 91.25 86 ALA A N 1
ATOM 696 C CA . ALA A 1 86 ? 19.943 -1.676 -20.670 1.00 91.25 86 ALA A CA 1
ATOM 697 C C . ALA A 1 86 ? 19.478 -2.780 -19.731 1.00 91.25 86 ALA A C 1
ATOM 699 O O . ALA A 1 86 ? 20.272 -3.357 -18.979 1.00 91.25 86 ALA A O 1
ATOM 700 N N . LYS A 1 87 ? 18.190 -3.105 -19.825 1.00 90.31 87 LYS A N 1
ATOM 701 C CA . LYS A 1 87 ? 17.612 -4.272 -19.169 1.00 90.31 87 LYS A CA 1
ATOM 702 C C . LYS A 1 87 ? 16.860 -5.130 -20.179 1.00 90.31 87 LYS A C 1
ATOM 704 O O . LYS A 1 87 ? 16.112 -4.620 -21.015 1.00 90.31 87 LYS A O 1
ATOM 709 N N . TYR A 1 88 ? 17.078 -6.429 -20.052 1.00 89.19 88 TYR A N 1
ATOM 710 C CA . TYR A 1 88 ? 16.242 -7.477 -20.590 1.00 89.19 88 TYR A CA 1
ATOM 711 C C . TYR A 1 88 ? 15.378 -8.041 -19.460 1.00 89.19 88 TYR A C 1
ATOM 713 O O . TYR A 1 88 ? 15.911 -8.477 -18.438 1.00 89.19 88 TYR A O 1
ATOM 721 N N . SER A 1 89 ? 14.060 -8.027 -19.639 1.00 86.75 89 SER A N 1
ATOM 722 C CA . SER A 1 89 ? 13.117 -8.619 -18.683 1.00 86.75 89 SER A CA 1
ATOM 723 C C . SER A 1 89 ? 12.302 -9.715 -19.348 1.00 86.75 89 SER A C 1
ATOM 725 O O . SER A 1 89 ? 11.895 -9.557 -20.505 1.00 86.75 89 SER A O 1
ATOM 727 N N . VAL A 1 90 ? 12.011 -10.775 -18.596 1.00 82.88 90 VAL A N 1
ATOM 728 C CA . VAL A 1 90 ? 11.120 -11.855 -19.028 1.00 82.88 90 VAL A CA 1
ATOM 729 C C . VAL A 1 90 ? 9.825 -11.856 -18.216 1.00 82.88 90 VAL A C 1
ATOM 731 O O . VAL A 1 90 ? 9.838 -11.820 -16.985 1.00 82.88 90 VAL A O 1
ATOM 734 N N . ASP A 1 91 ? 8.688 -11.916 -18.909 1.00 76.38 91 ASP A N 1
ATOM 735 C CA . ASP A 1 91 ? 7.374 -12.109 -18.294 1.00 76.38 91 ASP A CA 1
ATOM 736 C C . ASP A 1 91 ? 6.725 -13.374 -18.859 1.00 76.38 91 ASP A C 1
ATOM 738 O O . ASP A 1 91 ? 6.489 -13.485 -20.067 1.00 76.38 91 ASP A O 1
ATOM 742 N N . PHE A 1 92 ? 6.423 -14.316 -17.965 1.00 69.19 92 PHE A N 1
ATOM 743 C CA . PHE A 1 92 ? 5.645 -15.518 -18.250 1.00 69.19 92 PHE A CA 1
ATOM 744 C C . PHE A 1 92 ? 4.208 -15.282 -17.750 1.00 69.19 92 PHE A C 1
ATOM 746 O O . PHE A 1 92 ? 3.974 -15.317 -16.539 1.00 69.19 92 PHE A O 1
ATOM 753 N N . PRO A 1 93 ? 3.234 -14.999 -18.640 1.00 56.50 93 PRO A N 1
ATOM 754 C CA . PRO A 1 93 ? 1.876 -14.609 -18.247 1.00 56.50 93 PRO A CA 1
ATOM 755 C C . PRO A 1 93 ? 1.129 -15.627 -17.371 1.00 56.50 93 PRO A C 1
ATOM 757 O O . PRO A 1 93 ? 0.177 -15.250 -16.692 1.00 56.50 93 PRO A O 1
ATOM 760 N N . SER A 1 94 ? 1.534 -16.899 -17.380 1.00 52.59 94 SER A N 1
ATOM 761 C CA . SER A 1 94 ? 1.047 -17.983 -16.512 1.00 52.59 94 SER A CA 1
ATOM 762 C C . SER A 1 94 ? 1.862 -19.254 -16.789 1.00 52.59 94 SER A C 1
ATOM 764 O O . SER A 1 94 ? 2.470 -19.346 -17.855 1.00 52.59 94 SER A O 1
ATOM 766 N N . GLU A 1 95 ? 1.817 -20.256 -15.904 1.00 45.97 95 GLU A N 1
ATOM 767 C CA . GLU A 1 95 ? 2.416 -21.585 -16.154 1.00 45.97 95 GLU A CA 1
ATOM 768 C C . GLU A 1 95 ? 1.884 -22.260 -17.442 1.00 45.97 95 GLU A C 1
ATOM 770 O O . GLU A 1 95 ? 2.579 -23.081 -18.031 1.00 45.97 95 GLU A O 1
ATOM 775 N N . ASP A 1 96 ? 0.708 -21.850 -17.940 1.00 42.56 96 ASP A N 1
ATOM 776 C CA . ASP A 1 96 ? 0.040 -22.422 -19.123 1.00 42.56 96 ASP A CA 1
ATOM 777 C C . ASP A 1 96 ? 0.208 -21.620 -20.431 1.00 42.56 96 ASP A C 1
ATOM 779 O O . ASP A 1 96 ? -0.271 -22.031 -21.498 1.00 42.56 96 ASP A O 1
ATOM 783 N N . SER A 1 97 ? 0.875 -20.461 -20.418 1.00 48.44 97 SER A N 1
ATOM 784 C CA . SER A 1 97 ? 0.992 -19.650 -21.635 1.00 48.44 97 SER A CA 1
ATOM 785 C C . SER A 1 97 ? 2.164 -20.112 -22.501 1.00 48.44 97 SER A C 1
ATOM 787 O O . SER A 1 97 ? 3.319 -19.837 -22.190 1.00 48.44 97 SER A O 1
ATOM 789 N N . ARG A 1 98 ? 1.865 -20.705 -23.665 1.00 51.69 98 ARG A N 1
ATOM 790 C CA . ARG A 1 98 ? 2.824 -21.022 -24.751 1.00 51.69 98 ARG A CA 1
ATOM 791 C C . ARG A 1 98 ? 3.463 -19.777 -25.405 1.00 51.69 98 ARG A C 1
ATOM 793 O O . ARG A 1 98 ? 3.864 -19.822 -26.566 1.00 51.69 98 ARG A O 1
ATOM 800 N N . THR A 1 99 ? 3.451 -18.619 -24.750 1.00 60.53 99 THR A N 1
ATOM 801 C CA . THR A 1 99 ? 3.901 -17.340 -25.311 1.00 60.53 99 THR A CA 1
ATOM 802 C C . THR A 1 99 ? 4.673 -16.565 -24.256 1.00 60.53 99 THR A C 1
ATOM 804 O O . THR A 1 99 ? 4.097 -16.128 -23.263 1.00 60.53 99 THR A O 1
ATOM 807 N N . SER A 1 100 ? 5.968 -16.394 -24.506 1.00 68.81 100 SER A N 1
ATOM 808 C CA . SER A 1 100 ? 6.879 -15.625 -23.662 1.00 68.81 100 SER A CA 1
ATOM 809 C C . SER A 1 100 ? 6.976 -14.187 -24.164 1.00 68.81 100 SER A C 1
ATOM 811 O O . SER A 1 100 ? 7.082 -13.956 -25.377 1.00 68.81 100 SER A O 1
ATOM 813 N N . TYR 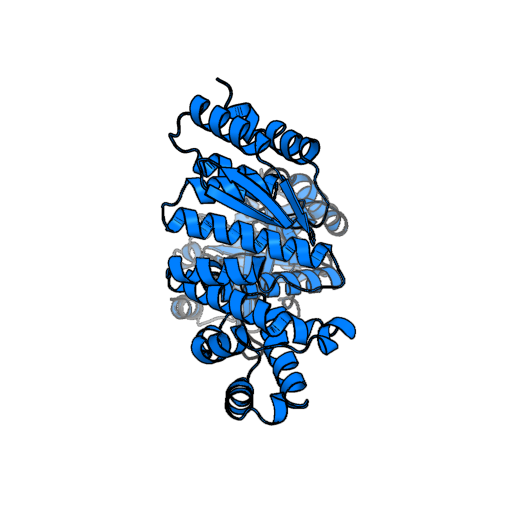A 1 101 ? 6.940 -13.236 -23.231 1.00 74.25 101 TYR A N 1
ATOM 814 C CA . TYR A 1 101 ? 7.092 -11.814 -23.521 1.00 74.25 101 TYR A CA 1
ATOM 815 C C . TYR A 1 101 ? 8.416 -11.294 -22.978 1.00 74.25 101 TYR A C 1
ATOM 817 O O . TYR A 1 101 ? 8.852 -11.684 -21.893 1.00 74.25 101 TYR A O 1
ATOM 825 N N . PHE A 1 102 ? 9.035 -10.404 -23.746 1.00 77.38 102 PHE A N 1
ATOM 826 C CA . PHE A 1 102 ? 10.378 -9.906 -23.500 1.00 77.38 102 PHE A CA 1
ATOM 827 C C . PHE A 1 102 ? 10.459 -8.414 -23.728 1.00 77.38 102 PHE A C 1
ATOM 829 O O . PHE A 1 102 ? 9.902 -7.898 -24.695 1.00 77.38 102 PHE A O 1
ATOM 836 N N . ASN A 1 103 ? 11.225 -7.743 -22.881 1.00 73.19 103 ASN A N 1
ATOM 837 C CA . ASN A 1 103 ? 11.396 -6.301 -22.951 1.00 73.19 103 ASN A CA 1
ATOM 838 C C . ASN A 1 103 ? 12.879 -6.004 -23.144 1.00 73.19 103 ASN A C 1
ATOM 840 O O . ASN A 1 103 ? 13.671 -6.349 -22.274 1.00 73.19 103 ASN A O 1
ATOM 844 N N . LEU A 1 104 ? 13.248 -5.353 -24.248 1.00 74.88 104 LEU A N 1
ATOM 845 C CA . LEU A 1 104 ? 14.604 -4.862 -24.505 1.00 74.88 104 LEU A CA 1
ATOM 846 C C . LEU A 1 104 ? 14.571 -3.340 -24.486 1.00 74.88 104 LEU A C 1
ATOM 848 O O . LEU A 1 104 ? 14.148 -2.728 -25.463 1.00 74.88 104 LEU A O 1
ATOM 852 N N . ASN A 1 105 ? 14.983 -2.714 -23.383 1.00 70.81 105 ASN A N 1
ATOM 853 C CA . ASN A 1 105 ? 14.882 -1.259 -23.274 1.00 70.81 105 ASN A CA 1
ATOM 854 C C . ASN A 1 105 ? 16.207 -0.608 -22.873 1.00 70.81 105 ASN A C 1
ATOM 856 O O . ASN A 1 105 ? 16.817 -1.043 -21.888 1.00 70.81 105 ASN A O 1
ATOM 860 N N . PRO A 1 106 ? 16.639 0.448 -23.592 1.00 74.25 106 PRO A N 1
ATOM 861 C CA . PRO A 1 106 ? 17.540 1.425 -23.002 1.00 74.25 106 PRO A CA 1
ATOM 862 C C . PRO A 1 106 ? 16.823 2.074 -21.810 1.00 74.25 106 PRO A C 1
ATOM 864 O O . PRO A 1 106 ? 15.633 2.391 -21.868 1.00 74.25 106 PRO A O 1
ATOM 867 N N . VAL A 1 107 ? 17.532 2.237 -20.701 1.00 73.31 107 VAL A N 1
ATOM 868 C CA . VAL A 1 107 ? 16.990 2.826 -19.475 1.00 73.31 107 VAL A CA 1
ATOM 869 C C . VAL A 1 107 ? 17.506 4.254 -19.380 1.00 73.31 107 VAL A C 1
ATOM 871 O O . VAL A 1 107 ? 18.474 4.544 -18.683 1.00 73.31 107 VAL A O 1
ATOM 874 N N . GLU A 1 108 ? 16.883 5.153 -20.143 1.00 60.28 108 GLU A N 1
ATOM 875 C CA . GLU A 1 108 ? 17.342 6.544 -20.238 1.00 60.28 108 GLU A CA 1
ATOM 876 C C . GLU A 1 108 ? 16.975 7.399 -19.014 1.00 60.28 108 GLU A C 1
ATOM 878 O O . GLU A 1 108 ? 17.683 8.355 -18.710 1.00 60.28 108 GLU A O 1
ATOM 883 N N . THR A 1 109 ? 15.874 7.110 -18.306 1.00 51.00 109 THR A N 1
ATOM 884 C CA . THR A 1 109 ? 15.268 8.126 -17.412 1.00 51.00 109 THR A CA 1
ATOM 885 C C . THR A 1 109 ? 14.438 7.613 -16.226 1.00 51.00 109 THR A C 1
ATOM 887 O O . THR A 1 109 ? 13.926 8.428 -15.460 1.00 51.00 109 THR A O 1
ATOM 890 N N . SER A 1 110 ? 14.282 6.301 -16.020 1.00 51.50 110 SER A N 1
ATOM 891 C CA . SER A 1 110 ? 13.362 5.776 -14.989 1.00 51.50 110 SER A CA 1
ATOM 892 C C . SER A 1 110 ? 13.980 5.592 -13.597 1.00 51.50 110 SER A C 1
ATOM 894 O O . SER A 1 110 ? 13.259 5.308 -12.642 1.00 51.50 110 SER A O 1
ATOM 896 N N . ILE A 1 111 ? 15.299 5.737 -13.472 1.00 57.94 111 ILE A N 1
ATOM 897 C CA . ILE A 1 111 ? 16.036 5.648 -12.205 1.00 57.94 111 ILE A CA 1
ATOM 898 C C . ILE A 1 111 ? 16.329 7.078 -11.741 1.00 57.94 111 ILE A C 1
ATOM 900 O O . ILE A 1 111 ? 16.585 7.951 -12.570 1.00 57.94 111 ILE A O 1
ATOM 904 N N . SER A 1 112 ? 16.201 7.347 -10.436 1.00 48.41 112 SER A N 1
ATOM 905 C CA . SER A 1 112 ? 16.238 8.710 -9.890 1.00 48.41 112 SER A CA 1
ATOM 906 C C . SER A 1 112 ? 17.450 9.508 -10.402 1.00 48.41 112 SER A C 1
ATOM 908 O O . SER A 1 112 ? 18.548 8.969 -10.521 1.00 48.41 112 SER A O 1
ATOM 910 N N . LYS A 1 113 ? 17.269 10.812 -10.668 1.00 48.62 113 LYS A N 1
ATOM 911 C CA . LYS A 1 113 ? 18.316 11.731 -11.173 1.00 48.62 113 LYS A CA 1
ATOM 912 C C . LYS A 1 113 ? 19.594 11.801 -10.311 1.00 48.62 113 LYS A C 1
ATOM 914 O O . LYS A 1 113 ? 20.541 12.469 -10.711 1.00 48.62 113 LYS A O 1
ATOM 919 N N . ASN A 1 114 ? 19.614 11.154 -9.147 1.00 47.53 114 ASN A N 1
ATOM 920 C CA . ASN A 1 114 ? 20.718 11.186 -8.195 1.00 47.53 114 ASN A CA 1
ATOM 921 C C . ASN A 1 114 ? 21.705 10.014 -8.355 1.00 47.53 114 ASN A C 1
ATOM 923 O O . ASN A 1 114 ? 22.733 10.016 -7.684 1.00 47.53 114 ASN A O 1
ATOM 927 N N . GLU A 1 115 ? 21.432 9.030 -9.220 1.00 60.62 115 GLU A N 1
ATOM 928 C CA . GLU A 1 115 ? 22.313 7.870 -9.422 1.00 60.62 115 GLU A CA 1
ATOM 929 C C . GLU A 1 115 ? 23.147 8.009 -10.708 1.00 60.62 115 GLU A C 1
ATOM 931 O O . GLU A 1 115 ? 22.621 8.235 -11.799 1.00 60.62 115 GLU A O 1
ATOM 936 N N . ASN A 1 116 ? 24.474 7.879 -10.586 1.00 69.81 116 ASN A N 1
ATOM 937 C CA . ASN A 1 116 ? 25.425 8.099 -11.678 1.00 69.81 116 ASN A CA 1
ATOM 938 C C . ASN A 1 116 ? 25.506 6.885 -12.624 1.00 69.81 116 ASN A C 1
ATOM 940 O O . ASN A 1 116 ? 26.325 5.983 -12.434 1.00 69.81 116 ASN A O 1
ATOM 944 N N . SER A 1 117 ? 24.698 6.884 -13.688 1.00 83.06 117 SER A N 1
ATOM 945 C CA . SER A 1 117 ? 24.742 5.860 -14.747 1.00 83.06 117 SER A CA 1
ATOM 946 C C . SER A 1 117 ? 26.112 5.745 -15.432 1.00 83.06 117 SER A C 1
ATOM 948 O O . SER A 1 117 ? 26.465 4.672 -15.926 1.00 83.06 117 SER A O 1
ATOM 950 N N . GLY A 1 118 ? 26.917 6.813 -15.432 1.00 86.88 118 GLY A N 1
ATOM 951 C CA . GLY A 1 118 ? 28.235 6.845 -16.066 1.00 86.88 118 GLY A CA 1
ATOM 952 C C . GLY A 1 118 ? 29.242 5.882 -15.434 1.00 86.88 118 GLY A C 1
ATOM 953 O O . GLY A 1 118 ? 30.038 5.275 -16.150 1.00 86.88 118 GLY A O 1
ATOM 954 N N . GLU A 1 119 ? 29.187 5.685 -14.113 1.00 88.75 119 GLU A N 1
ATOM 955 C CA . GLU A 1 119 ? 30.056 4.721 -13.427 1.00 88.75 119 GLU A CA 1
ATOM 956 C C . GLU A 1 119 ? 29.703 3.279 -13.808 1.00 88.75 119 GLU A C 1
ATOM 958 O O . GLU A 1 119 ? 30.594 2.499 -14.149 1.00 88.75 119 GLU A O 1
ATOM 963 N N . TYR A 1 120 ? 28.407 2.947 -13.828 1.00 91.56 120 TYR A N 1
ATOM 964 C CA . TYR A 1 120 ? 27.923 1.643 -14.285 1.00 91.56 120 TYR A CA 1
ATOM 965 C C . TYR A 1 120 ? 28.384 1.350 -15.715 1.00 91.56 120 TYR A C 1
ATOM 967 O O . TYR A 1 120 ? 28.961 0.293 -15.968 1.00 91.56 120 TYR A O 1
ATOM 975 N N . LEU A 1 121 ? 28.185 2.297 -16.637 1.00 91.69 121 LEU A N 1
ATOM 976 C CA . LEU A 1 121 ? 28.570 2.150 -18.043 1.00 91.69 121 LEU A CA 1
ATOM 977 C C . LEU A 1 121 ? 30.072 1.917 -18.208 1.00 91.69 121 LEU A C 1
ATOM 979 O O . LEU A 1 121 ? 30.485 0.996 -18.916 1.00 91.69 121 LEU A O 1
ATOM 983 N N . LYS A 1 122 ? 30.890 2.725 -17.525 1.00 91.44 122 LYS A N 1
ATOM 984 C CA . LYS A 1 122 ? 32.349 2.598 -17.554 1.00 91.44 122 LYS A CA 1
ATOM 985 C C . LYS A 1 122 ? 32.792 1.228 -17.045 1.00 91.44 122 LYS A C 1
ATOM 987 O O . LYS A 1 122 ? 33.531 0.527 -17.734 1.00 91.44 122 LYS A O 1
ATOM 992 N N . LEU A 1 123 ? 32.320 0.831 -15.861 1.00 93.31 123 LEU A N 1
ATOM 993 C CA . LEU A 1 123 ? 32.681 -0.455 -15.271 1.00 93.31 123 LEU A CA 1
ATOM 994 C C . LEU A 1 123 ? 32.183 -1.618 -16.123 1.00 93.31 123 LEU A C 1
ATOM 996 O O . LEU A 1 123 ? 32.916 -2.586 -16.269 1.00 93.31 123 LEU A O 1
ATOM 1000 N N . PHE A 1 124 ? 30.999 -1.523 -16.734 1.00 94.12 124 PHE A N 1
ATOM 1001 C CA . PHE A 1 124 ? 30.483 -2.585 -17.595 1.00 94.12 124 PHE A CA 1
ATOM 1002 C C . PHE A 1 124 ? 31.383 -2.834 -18.812 1.00 94.12 124 PHE A C 1
ATOM 1004 O O . PHE A 1 124 ? 31.671 -3.985 -19.146 1.00 94.12 124 PHE A O 1
ATOM 1011 N N . LEU A 1 125 ? 31.850 -1.759 -19.453 1.00 91.12 125 LEU A N 1
ATOM 1012 C CA . LEU A 1 125 ? 32.733 -1.829 -20.618 1.00 91.12 125 LEU A CA 1
ATOM 1013 C C . LEU A 1 125 ? 34.144 -2.335 -20.278 1.00 91.12 125 LEU A C 1
ATOM 1015 O O . LEU A 1 125 ? 34.744 -3.029 -21.097 1.00 91.12 125 LEU A O 1
ATOM 1019 N N . GLU A 1 126 ? 34.670 -2.010 -19.094 1.00 89.88 126 GLU A N 1
ATOM 1020 C CA . GLU A 1 126 ? 35.987 -2.471 -18.628 1.00 89.88 126 GLU A CA 1
ATOM 1021 C C . GLU A 1 126 ? 35.947 -3.910 -18.089 1.00 89.88 126 GLU A C 1
ATOM 1023 O O . GLU A 1 126 ? 36.788 -4.744 -18.429 1.00 89.88 126 GLU A O 1
ATOM 1028 N N . ASN A 1 127 ? 34.990 -4.193 -17.205 1.00 88.31 127 ASN A N 1
ATOM 1029 C CA . ASN A 1 127 ? 34.737 -5.493 -16.599 1.00 88.31 127 ASN A CA 1
ATOM 1030 C C . ASN A 1 127 ? 33.320 -5.525 -16.000 1.00 88.31 127 ASN A C 1
ATOM 1032 O O . ASN A 1 127 ? 33.097 -5.068 -14.873 1.00 88.31 127 ASN A O 1
ATOM 1036 N N . SER A 1 128 ? 32.390 -6.145 -16.726 1.00 88.00 128 SER A N 1
ATOM 1037 C CA . SER A 1 128 ? 30.987 -6.300 -16.336 1.00 88.00 128 SER A CA 1
ATOM 1038 C C . SER A 1 128 ? 30.796 -6.790 -14.903 1.00 88.00 128 SER A C 1
ATOM 1040 O O . SER A 1 128 ? 29.945 -6.247 -14.205 1.00 88.00 128 SER A O 1
ATOM 1042 N N . SER A 1 129 ? 31.641 -7.687 -14.382 1.00 86.75 129 SER A N 1
ATOM 1043 C CA . SER A 1 129 ? 31.510 -8.191 -13.007 1.00 86.75 129 SER A CA 1
ATOM 1044 C C . SER A 1 129 ? 31.676 -7.113 -11.927 1.00 86.75 129 SER A C 1
ATOM 1046 O O . SER A 1 129 ? 31.282 -7.330 -10.783 1.00 86.75 129 SER A O 1
ATOM 1048 N N . LYS A 1 130 ? 32.301 -5.971 -12.240 1.00 89.62 130 LYS A N 1
ATOM 1049 C CA . LYS A 1 130 ? 32.427 -4.831 -11.317 1.00 89.62 130 LYS A CA 1
ATOM 1050 C C . LYS A 1 130 ? 31.191 -3.934 -11.336 1.00 89.62 130 LYS A C 1
ATOM 1052 O O . LYS A 1 130 ? 30.916 -3.287 -10.330 1.00 89.62 130 LYS A O 1
ATOM 1057 N N . ALA A 1 131 ? 30.437 -3.917 -12.436 1.00 90.31 131 ALA A N 1
ATOM 1058 C CA . ALA A 1 131 ? 29.241 -3.090 -12.571 1.00 90.31 131 ALA A CA 1
ATOM 1059 C C . ALA A 1 131 ? 28.129 -3.493 -11.585 1.00 90.31 131 ALA A C 1
ATOM 1061 O O . ALA A 1 131 ? 27.372 -2.628 -11.146 1.00 90.31 131 ALA A O 1
ATOM 1062 N N . SER A 1 132 ? 28.082 -4.763 -11.153 1.00 87.44 132 SER A N 1
ATOM 1063 C CA . SER A 1 132 ? 27.123 -5.258 -10.146 1.00 87.44 132 SER A CA 1
ATOM 1064 C C . SER A 1 132 ? 27.277 -4.631 -8.758 1.00 87.44 132 SER A C 1
ATOM 1066 O O . SER A 1 132 ? 26.402 -4.786 -7.912 1.00 87.44 132 SER A O 1
ATOM 1068 N N . LYS A 1 133 ? 28.384 -3.925 -8.501 1.00 86.25 133 LYS A N 1
ATOM 1069 C CA . LYS A 1 133 ? 28.648 -3.257 -7.219 1.00 86.25 133 LYS A CA 1
ATOM 1070 C C . LYS A 1 133 ? 28.201 -1.797 -7.187 1.00 86.25 133 LYS A C 1
ATOM 1072 O O . LYS A 1 133 ? 28.363 -1.152 -6.160 1.00 86.25 133 LYS A O 1
ATOM 1077 N N . THR A 1 134 ? 27.701 -1.271 -8.302 1.00 87.94 134 THR A N 1
ATOM 1078 C CA . THR A 1 134 ? 27.261 0.126 -8.390 1.00 87.94 134 THR A CA 1
ATOM 1079 C C . THR A 1 134 ? 25.861 0.306 -7.817 1.00 87.94 134 THR A C 1
ATOM 1081 O O . THR A 1 134 ? 25.002 -0.560 -7.989 1.00 87.94 134 THR A O 1
ATOM 1084 N N . ASP A 1 135 ? 25.601 1.467 -7.213 1.00 85.62 135 ASP A N 1
ATOM 1085 C CA . ASP A 1 135 ? 24.254 1.826 -6.746 1.00 85.62 135 ASP A CA 1
ATOM 1086 C C . ASP A 1 135 ? 23.251 1.827 -7.906 1.00 85.62 135 ASP A C 1
ATOM 1088 O O . ASP A 1 135 ? 22.148 1.296 -7.789 1.00 85.62 135 ASP A O 1
ATOM 1092 N N . TYR A 1 136 ? 23.683 2.306 -9.078 1.00 87.12 136 TYR A N 1
ATOM 1093 C CA . TYR A 1 136 ? 22.856 2.303 -10.280 1.00 87.12 136 TYR A CA 1
ATOM 1094 C C . TYR A 1 136 ? 22.419 0.885 -10.688 1.00 87.12 136 TYR A C 1
ATOM 1096 O O . TYR A 1 136 ? 21.278 0.686 -11.102 1.00 87.12 136 TYR A O 1
ATOM 1104 N N . PHE A 1 137 ? 23.285 -0.129 -10.549 1.00 89.00 137 PHE A N 1
ATOM 1105 C CA . PHE A 1 137 ? 22.902 -1.522 -10.808 1.00 89.00 137 PHE A CA 1
ATOM 1106 C C . PHE A 1 137 ? 21.824 -2.019 -9.836 1.00 89.00 137 PHE A C 1
ATOM 1108 O O . PHE A 1 137 ? 20.899 -2.722 -10.261 1.00 89.00 137 PHE A O 1
ATOM 1115 N N . LEU A 1 138 ? 21.913 -1.641 -8.553 1.00 85.88 138 LEU A N 1
ATOM 1116 C CA . LEU A 1 138 ? 20.928 -2.028 -7.539 1.00 85.88 138 LEU A CA 1
ATOM 1117 C C . LEU A 1 138 ? 19.525 -1.541 -7.905 1.00 85.88 138 LEU A C 1
ATOM 1119 O O . LEU A 1 138 ? 18.566 -2.276 -7.679 1.00 85.88 138 LEU A O 1
ATOM 1123 N N . SER A 1 139 ? 19.416 -0.366 -8.524 1.00 85.69 139 SER A N 1
ATOM 1124 C CA . SER A 1 139 ? 18.163 0.161 -9.067 1.00 85.69 139 SER A CA 1
ATOM 1125 C C . SER A 1 139 ? 17.791 -0.469 -10.412 1.00 85.69 139 SER A C 1
ATOM 1127 O O . SER A 1 139 ? 16.648 -0.895 -10.604 1.00 85.69 139 SER A O 1
ATOM 1129 N N . LEU A 1 140 ? 18.752 -0.584 -11.337 1.00 86.94 140 LEU A N 1
ATOM 1130 C CA . LEU A 1 140 ? 18.543 -1.073 -12.704 1.00 86.94 140 LEU A CA 1
ATOM 1131 C C . LEU A 1 140 ? 17.894 -2.454 -12.737 1.00 86.94 140 LEU A C 1
ATOM 1133 O O . LEU A 1 140 ? 16.959 -2.668 -13.509 1.00 86.94 140 LEU A O 1
ATOM 1137 N N . LYS A 1 141 ? 18.324 -3.379 -11.873 1.00 87.62 141 LYS A N 1
ATOM 1138 C CA . LYS A 1 141 ? 17.784 -4.747 -11.859 1.00 87.62 141 LYS A CA 1
ATOM 1139 C C . LYS A 1 141 ? 16.285 -4.820 -11.522 1.00 87.62 141 LYS A C 1
ATOM 1141 O O . LYS A 1 141 ? 15.627 -5.775 -11.928 1.00 87.62 141 LYS A O 1
ATOM 1146 N N . TYR A 1 142 ? 15.711 -3.803 -10.871 1.00 83.56 142 TYR A N 1
ATOM 1147 C CA . TYR A 1 142 ? 14.279 -3.736 -10.531 1.00 83.56 142 TYR A CA 1
ATOM 1148 C C . TYR A 1 142 ? 13.434 -2.883 -11.486 1.00 83.56 142 TYR A C 1
ATOM 1150 O O . TYR A 1 142 ? 12.219 -2.762 -11.275 1.00 83.56 142 TYR A O 1
ATOM 1158 N N . VAL A 1 143 ? 14.045 -2.294 -12.520 1.00 81.62 143 VAL A N 1
ATOM 1159 C CA . VAL A 1 143 ? 13.314 -1.552 -13.553 1.00 81.62 143 VAL A CA 1
ATOM 1160 C C . VAL A 1 143 ? 12.404 -2.511 -14.314 1.00 81.62 143 VAL A C 1
ATOM 1162 O O . VAL A 1 143 ? 12.793 -3.632 -14.646 1.00 81.62 143 VAL A O 1
ATOM 1165 N N . ASP A 1 144 ? 11.180 -2.066 -14.572 1.00 72.81 144 ASP A N 1
ATOM 1166 C CA . ASP A 1 144 ? 10.207 -2.778 -15.391 1.00 72.81 144 ASP A CA 1
ATOM 1167 C C . ASP A 1 144 ? 9.818 -1.900 -16.585 1.00 72.81 144 ASP A C 1
ATOM 1169 O O . ASP A 1 144 ? 9.980 -0.679 -16.532 1.00 72.81 144 ASP A O 1
ATOM 1173 N N . SER A 1 145 ? 9.341 -2.518 -17.662 1.00 69.44 145 SER A N 1
ATOM 1174 C CA . SER A 1 145 ? 8.914 -1.805 -18.866 1.00 69.44 145 SER A CA 1
ATOM 1175 C C . SER A 1 145 ? 7.507 -2.208 -19.268 1.00 69.44 145 SER A C 1
ATOM 1177 O O . SER A 1 145 ? 7.163 -3.390 -19.302 1.00 69.44 145 SER A O 1
ATOM 1179 N N . ASP A 1 146 ? 6.715 -1.208 -19.644 1.00 65.94 146 ASP A N 1
ATOM 1180 C CA . ASP A 1 146 ? 5.365 -1.409 -20.161 1.00 65.94 146 ASP A CA 1
ATOM 1181 C C . ASP A 1 146 ? 5.371 -1.896 -21.624 1.00 65.94 146 ASP A C 1
ATOM 1183 O O . ASP A 1 146 ? 4.361 -2.415 -22.107 1.00 65.94 146 ASP A O 1
ATOM 1187 N N . LYS A 1 147 ? 6.503 -1.769 -22.337 1.00 71.81 147 LYS A N 1
ATOM 1188 C CA . LYS A 1 147 ? 6.656 -2.231 -23.725 1.00 71.81 147 LYS A CA 1
ATOM 1189 C C . LYS A 1 147 ? 7.045 -3.700 -23.768 1.00 71.81 147 LYS A C 1
ATOM 1191 O O . LYS A 1 147 ? 8.163 -4.036 -23.383 1.00 71.81 147 LYS A O 1
ATOM 1196 N N . LYS A 1 148 ? 6.140 -4.534 -24.291 1.00 77.88 148 LYS A N 1
ATOM 1197 C CA . LYS A 1 148 ? 6.306 -5.986 -24.405 1.00 77.88 148 LYS A CA 1
ATOM 1198 C C . LYS A 1 148 ? 6.516 -6.438 -25.841 1.00 77.88 148 LYS A C 1
ATOM 1200 O O . LYS A 1 148 ? 5.625 -6.304 -26.675 1.00 77.88 148 LYS A O 1
ATOM 1205 N N . GLY A 1 149 ? 7.664 -7.054 -26.090 1.00 79.50 149 GLY A N 1
ATOM 1206 C CA . GLY A 1 149 ? 7.940 -7.826 -27.290 1.00 79.50 149 GLY A CA 1
ATOM 1207 C C . GLY A 1 149 ? 7.541 -9.288 -27.124 1.00 79.50 149 GLY A C 1
ATOM 1208 O O . GLY A 1 149 ? 7.452 -9.810 -26.013 1.00 79.50 149 GLY A O 1
ATOM 1209 N N . LYS A 1 150 ? 7.298 -9.973 -28.235 1.00 81.62 150 LYS A N 1
ATOM 1210 C CA . LYS A 1 150 ? 7.053 -11.418 -28.281 1.00 81.62 150 LYS A CA 1
ATOM 1211 C C . LYS A 1 150 ? 8.261 -12.096 -28.911 1.00 81.62 150 LYS A C 1
ATOM 1213 O O . LYS A 1 150 ? 8.714 -11.631 -29.956 1.00 81.62 150 LYS A O 1
ATOM 1218 N N . ALA A 1 151 ? 8.752 -13.192 -28.322 1.00 79.56 151 ALA A N 1
ATOM 1219 C CA . ALA A 1 151 ? 9.708 -14.030 -29.042 1.00 79.56 151 ALA A CA 1
ATOM 1220 C C . ALA A 1 151 ? 9.003 -15.076 -29.892 1.00 79.56 151 ALA A C 1
ATOM 1222 O O . ALA A 1 151 ? 8.047 -15.725 -29.457 1.00 79.56 151 ALA A O 1
ATOM 1223 N N . GLU A 1 152 ? 9.532 -15.275 -31.088 1.00 76.25 152 GLU A N 1
ATOM 1224 C CA . GLU A 1 152 ? 9.146 -16.352 -31.979 1.00 76.25 152 GLU A CA 1
ATOM 1225 C C . GLU A 1 152 ? 10.391 -17.080 -32.468 1.00 76.25 152 GLU A C 1
ATOM 1227 O O . GLU A 1 152 ? 11.414 -16.472 -32.791 1.00 76.25 152 GLU A O 1
ATOM 1232 N N . ARG A 1 153 ? 10.303 -18.411 -32.487 1.00 73.75 153 ARG A N 1
ATOM 1233 C CA . ARG A 1 153 ? 11.355 -19.258 -33.033 1.00 73.75 153 ARG A CA 1
ATOM 1234 C C . ARG A 1 153 ? 11.120 -19.421 -34.528 1.00 73.75 153 ARG A C 1
ATOM 1236 O O . ARG A 1 153 ? 10.054 -19.882 -34.936 1.00 73.75 153 ARG A O 1
ATOM 1243 N N . MET A 1 154 ? 12.116 -19.048 -35.317 1.00 71.50 154 MET A N 1
ATOM 1244 C CA . MET A 1 154 ? 12.135 -19.193 -36.767 1.00 71.50 154 MET A CA 1
ATOM 1245 C C . MET A 1 154 ? 13.384 -19.995 -37.139 1.00 71.50 154 MET A C 1
ATOM 1247 O O . MET A 1 154 ? 14.500 -19.490 -37.031 1.00 71.50 154 MET A O 1
ATOM 1251 N N . ASP A 1 155 ? 13.202 -21.259 -37.525 1.00 73.44 155 ASP A N 1
ATOM 1252 C CA . ASP A 1 155 ? 14.286 -22.244 -37.647 1.00 73.44 155 ASP A CA 1
ATOM 1253 C C . ASP A 1 155 ? 15.113 -22.340 -36.336 1.00 73.44 155 ASP A C 1
ATOM 1255 O O . ASP A 1 155 ? 14.564 -22.572 -35.248 1.00 73.44 155 ASP A O 1
ATOM 1259 N N . ASP A 1 156 ? 16.428 -22.126 -36.424 1.00 71.31 156 ASP A N 1
ATOM 1260 C CA . ASP A 1 156 ? 17.367 -22.100 -35.296 1.00 71.31 156 ASP A CA 1
ATOM 1261 C C . ASP A 1 156 ? 17.604 -20.691 -34.726 1.00 71.31 156 ASP A C 1
ATOM 1263 O O . ASP A 1 156 ? 18.447 -20.517 -33.848 1.00 71.31 156 ASP A O 1
ATOM 1267 N N . GLN A 1 157 ? 16.865 -19.678 -35.190 1.00 73.62 157 GLN A N 1
ATOM 1268 C CA . GLN A 1 157 ? 16.992 -18.303 -34.715 1.00 73.62 157 GLN A CA 1
ATOM 1269 C C . GLN A 1 157 ? 15.773 -17.897 -33.884 1.00 73.62 157 GLN A C 1
ATOM 1271 O O . GLN A 1 157 ? 14.622 -17.992 -34.317 1.00 73.62 157 GLN A O 1
ATOM 1276 N N . LEU A 1 158 ? 16.031 -17.383 -32.685 1.00 79.12 158 LEU A N 1
ATOM 1277 C CA . LEU A 1 158 ? 15.018 -16.698 -31.897 1.00 79.12 158 LEU A CA 1
ATOM 1278 C C . LEU A 1 158 ? 14.987 -15.214 -32.278 1.00 79.12 158 LEU A C 1
ATOM 1280 O O . LEU A 1 158 ? 16.032 -14.555 -32.344 1.00 79.12 158 LEU A O 1
ATOM 1284 N N . VAL A 1 159 ? 13.787 -14.702 -32.530 1.00 81.50 159 VAL A N 1
ATOM 1285 C CA . VAL A 1 159 ? 13.540 -13.309 -32.915 1.00 81.50 159 VAL A CA 1
ATOM 1286 C C . VAL A 1 159 ? 12.581 -12.691 -31.911 1.00 81.50 159 VAL A C 1
ATOM 1288 O O . VAL A 1 159 ? 11.574 -13.312 -31.577 1.00 81.50 159 VAL A O 1
ATOM 1291 N N . ILE A 1 160 ? 12.876 -11.480 -31.438 1.00 84.62 160 ILE A N 1
ATOM 1292 C CA . ILE A 1 160 ? 11.993 -10.724 -30.540 1.00 84.62 160 ILE A CA 1
ATOM 1293 C C . ILE A 1 160 ? 11.437 -9.533 -31.312 1.00 84.62 160 ILE A C 1
ATOM 1295 O O . ILE A 1 160 ? 12.200 -8.773 -31.902 1.00 84.62 160 ILE A O 1
ATOM 1299 N N . ALA A 1 161 ? 10.117 -9.376 -31.322 1.00 82.06 161 ALA A N 1
ATOM 1300 C CA . ALA A 1 161 ? 9.449 -8.255 -31.975 1.00 82.06 161 ALA A CA 1
ATOM 1301 C C . ALA A 1 161 ? 8.511 -7.550 -30.995 1.00 82.06 161 ALA A C 1
ATOM 1303 O O . ALA A 1 161 ? 7.640 -8.202 -30.409 1.00 82.06 161 ALA A O 1
ATOM 1304 N N . ASP A 1 162 ? 8.668 -6.237 -30.846 1.00 80.88 162 ASP A N 1
ATOM 1305 C CA . ASP A 1 162 ? 7.678 -5.361 -30.211 1.00 80.88 162 ASP A CA 1
ATOM 1306 C C . ASP A 1 162 ? 6.960 -4.503 -31.272 1.00 80.88 162 ASP A C 1
ATOM 1308 O O . ASP A 1 162 ? 6.976 -4.837 -32.460 1.00 80.88 162 ASP A O 1
ATOM 1312 N N . ASP A 1 163 ? 6.248 -3.454 -30.856 1.00 78.56 163 ASP A N 1
ATOM 1313 C CA . ASP A 1 163 ? 5.498 -2.595 -31.780 1.00 78.56 163 ASP A CA 1
ATOM 1314 C C . ASP A 1 163 ? 6.402 -1.709 -32.662 1.00 78.56 163 ASP A C 1
ATOM 1316 O O . ASP A 1 163 ? 5.994 -1.315 -33.760 1.00 78.56 163 ASP A O 1
ATOM 1320 N N . ASP A 1 164 ? 7.635 -1.443 -32.227 1.00 81.69 164 ASP A N 1
ATOM 1321 C CA . ASP A 1 164 ? 8.547 -0.462 -32.817 1.00 81.69 164 ASP A CA 1
ATOM 1322 C C . ASP A 1 164 ? 9.785 -1.115 -33.462 1.00 81.69 164 ASP A C 1
ATOM 1324 O O . ASP A 1 164 ? 10.265 -0.649 -34.503 1.00 81.69 164 ASP A O 1
ATOM 1328 N N . PHE A 1 165 ? 10.293 -2.203 -32.880 1.00 84.94 165 PHE A N 1
ATOM 1329 C CA . PHE A 1 165 ? 11.579 -2.816 -33.201 1.00 84.94 165 PHE A CA 1
ATOM 1330 C C . PHE A 1 165 ? 11.484 -4.320 -33.470 1.00 84.94 165 PHE A C 1
ATOM 1332 O O . PHE A 1 165 ? 10.668 -5.055 -32.908 1.00 84.94 165 PHE A O 1
ATOM 1339 N N . LEU A 1 166 ? 12.393 -4.775 -34.334 1.00 85.25 166 LEU A N 1
ATOM 1340 C CA . LEU A 1 166 ? 12.734 -6.181 -34.507 1.00 85.25 166 LEU A CA 1
ATOM 1341 C C . LEU A 1 166 ? 14.148 -6.414 -33.988 1.00 85.25 166 LEU A C 1
ATOM 1343 O O . LEU A 1 166 ? 15.059 -5.679 -34.367 1.00 85.25 166 LEU A O 1
ATOM 1347 N N . SER A 1 167 ? 14.327 -7.448 -33.172 1.00 88.19 167 SER A N 1
ATOM 1348 C CA . SER A 1 167 ? 15.584 -7.751 -32.493 1.00 88.19 167 SER A CA 1
ATOM 1349 C C . SER A 1 167 ? 16.079 -9.163 -32.801 1.00 88.19 167 SER A C 1
ATOM 1351 O O . SER A 1 167 ? 15.341 -10.144 -32.660 1.00 88.19 167 SER A O 1
ATOM 1353 N N . PHE A 1 168 ? 17.365 -9.273 -33.137 1.00 88.19 168 PHE A N 1
ATOM 1354 C CA . PHE A 1 168 ? 18.081 -10.538 -33.303 1.00 88.19 168 PHE A CA 1
ATOM 1355 C C . PHE A 1 168 ? 19.135 -10.700 -32.225 1.00 88.19 168 PHE A C 1
ATOM 1357 O O . PHE A 1 168 ? 20.042 -9.873 -32.106 1.00 88.19 168 PHE A O 1
ATOM 1364 N N . LEU A 1 169 ? 19.037 -11.794 -31.478 1.00 89.94 169 LEU A N 1
ATOM 1365 C CA . LEU A 1 169 ? 19.931 -12.091 -30.373 1.00 89.94 169 LEU A CA 1
ATOM 1366 C C . LEU A 1 169 ? 20.857 -13.263 -30.718 1.00 89.94 169 LEU A C 1
ATOM 1368 O O . LEU A 1 169 ? 20.435 -14.261 -31.311 1.00 89.94 169 LEU A O 1
ATOM 1372 N N . LYS A 1 170 ? 22.120 -13.142 -30.318 1.00 91.62 170 LYS A N 1
ATOM 1373 C CA . LYS A 1 170 ? 23.139 -14.195 -30.362 1.00 91.62 170 LYS A CA 1
ATOM 1374 C C . LYS A 1 170 ? 23.850 -14.265 -29.013 1.00 91.62 170 LYS A C 1
ATOM 1376 O O . LYS A 1 170 ? 23.819 -13.304 -28.245 1.00 91.62 170 LYS A O 1
ATOM 1381 N N . ILE A 1 171 ? 24.493 -15.387 -28.715 1.00 93.75 171 ILE A N 1
ATOM 1382 C CA . ILE A 1 171 ? 25.174 -15.615 -27.437 1.00 93.75 171 ILE A CA 1
ATOM 1383 C C . ILE A 1 171 ? 26.616 -16.095 -27.631 1.00 93.75 171 ILE A C 1
ATOM 1385 O O . ILE A 1 171 ? 26.901 -16.946 -28.480 1.00 93.75 171 ILE A O 1
ATOM 1389 N N . LYS A 1 172 ? 27.531 -15.548 -26.827 1.00 94.94 172 LYS A N 1
ATOM 1390 C CA . LYS A 1 172 ? 28.940 -15.954 -26.744 1.00 94.94 172 LYS A CA 1
ATOM 1391 C C . LYS A 1 172 ? 29.464 -15.695 -25.333 1.00 94.94 172 LYS A C 1
ATOM 1393 O O . LYS A 1 172 ? 29.236 -14.619 -24.800 1.00 94.94 172 LYS A O 1
ATOM 1398 N N . ASP A 1 173 ? 30.171 -16.660 -24.745 1.00 90.31 173 ASP A N 1
ATOM 1399 C CA . ASP A 1 173 ? 30.872 -16.516 -23.457 1.00 90.31 173 ASP A CA 1
ATOM 1400 C C . ASP A 1 173 ? 30.016 -15.889 -22.335 1.00 90.31 173 ASP A C 1
ATOM 1402 O O . ASP A 1 173 ? 30.442 -14.955 -21.661 1.00 90.31 173 ASP A O 1
ATOM 1406 N N . GLN A 1 174 ? 28.786 -16.393 -22.148 1.00 90.12 174 GLN A N 1
ATOM 1407 C CA . GLN A 1 174 ? 27.803 -15.893 -21.164 1.00 90.12 174 GLN A CA 1
ATOM 1408 C C . GLN A 1 174 ? 27.331 -14.444 -21.401 1.00 90.12 174 GLN A C 1
ATOM 1410 O O . GLN A 1 174 ? 26.720 -13.822 -20.529 1.00 90.12 174 GLN A O 1
ATOM 1415 N N . LYS A 1 175 ? 27.600 -13.887 -22.585 1.00 94.50 175 LYS A N 1
ATOM 1416 C CA . LYS A 1 175 ? 27.108 -12.581 -23.021 1.00 94.50 175 LYS A CA 1
ATOM 1417 C C . LYS A 1 175 ? 26.124 -12.728 -24.165 1.00 94.50 175 LYS A C 1
ATOM 1419 O O . LYS A 1 175 ? 26.369 -13.451 -25.134 1.00 94.50 175 LYS A O 1
ATOM 1424 N N . ILE A 1 176 ? 25.020 -12.004 -24.054 1.00 94.69 176 ILE A N 1
ATOM 1425 C CA . ILE A 1 176 ? 23.979 -11.934 -25.073 1.00 94.69 176 ILE A CA 1
ATOM 1426 C C . ILE A 1 176 ? 24.179 -10.642 -25.848 1.00 94.69 176 ILE A C 1
ATOM 1428 O O . ILE A 1 176 ? 24.205 -9.555 -25.272 1.00 94.69 176 ILE A O 1
ATOM 1432 N N . TYR A 1 177 ? 24.292 -10.771 -27.161 1.00 94.62 177 TYR A N 1
ATOM 1433 C CA . TYR A 1 177 ? 24.467 -9.668 -28.084 1.00 94.62 177 TYR A CA 1
ATOM 1434 C C . TYR A 1 177 ? 23.207 -9.523 -28.927 1.00 94.62 177 TYR A C 1
ATOM 1436 O O . TYR A 1 177 ? 22.773 -10.480 -29.567 1.00 94.62 177 TYR A O 1
ATOM 1444 N N . GLY A 1 178 ? 22.617 -8.333 -28.929 1.00 92.56 178 GLY A N 1
ATOM 1445 C CA . GLY A 1 178 ? 21.385 -8.049 -29.651 1.00 92.56 178 GLY A CA 1
ATOM 1446 C C . GLY A 1 178 ? 21.555 -6.947 -30.674 1.00 92.56 178 GLY A C 1
ATOM 1447 O O . GLY A 1 178 ? 22.123 -5.911 -30.359 1.00 92.56 178 GLY A O 1
ATOM 1448 N N . ILE A 1 179 ? 21.017 -7.131 -31.874 1.00 92.38 179 ILE A N 1
ATOM 1449 C CA . ILE A 1 179 ? 20.858 -6.055 -32.858 1.00 92.38 179 ILE A CA 1
ATOM 1450 C C . ILE A 1 179 ? 19.370 -5.798 -33.008 1.00 92.38 179 ILE A C 1
ATOM 1452 O O . ILE A 1 179 ? 18.625 -6.735 -33.285 1.00 92.38 179 ILE A O 1
ATOM 1456 N N . SER A 1 180 ? 18.944 -4.551 -32.828 1.00 90.31 180 SER A N 1
ATOM 1457 C CA . SER A 1 180 ? 17.559 -4.138 -33.047 1.00 90.31 180 SER A CA 1
ATOM 1458 C C . SER A 1 180 ? 17.477 -2.943 -33.974 1.00 90.31 180 SER A C 1
ATOM 1460 O O . SER A 1 180 ? 18.319 -2.050 -33.934 1.00 90.31 180 SER A O 1
ATOM 1462 N N . PHE A 1 181 ? 16.451 -2.919 -34.805 1.00 86.31 181 PHE A N 1
ATOM 1463 C CA . PHE A 1 181 ? 16.222 -1.845 -35.764 1.00 86.31 181 PHE A CA 1
ATOM 1464 C C . PHE A 1 181 ? 14.724 -1.680 -35.989 1.00 86.31 181 PHE A C 1
ATOM 1466 O O . PHE A 1 181 ? 13.928 -2.592 -35.740 1.00 86.31 181 PHE A O 1
ATOM 1473 N N . SER A 1 182 ? 14.338 -0.480 -36.413 1.00 81.88 182 SER A N 1
ATOM 1474 C CA . SER A 1 182 ? 12.930 -0.117 -36.510 1.00 81.88 182 SER A CA 1
ATOM 1475 C C . SER A 1 182 ? 12.183 -0.985 -37.528 1.00 81.88 182 SER A C 1
ATOM 1477 O O . SER A 1 182 ? 12.593 -1.129 -38.685 1.00 81.88 182 SER A O 1
ATOM 1479 N N . LEU A 1 183 ? 11.010 -1.483 -37.134 1.00 76.56 183 LEU A N 1
ATOM 1480 C CA . LEU A 1 183 ? 10.077 -2.163 -38.035 1.00 76.56 183 LEU A CA 1
ATOM 1481 C C . LEU A 1 183 ? 9.627 -1.261 -39.191 1.00 76.56 183 LEU A C 1
ATOM 1483 O O . LEU A 1 183 ? 9.301 -1.752 -40.275 1.00 76.56 183 LEU A O 1
ATOM 1487 N N . MET A 1 184 ? 9.608 0.058 -38.990 1.00 78.81 184 MET A N 1
ATOM 1488 C CA . MET A 1 184 ? 9.300 1.015 -40.051 1.00 78.81 184 MET A CA 1
ATOM 1489 C C . MET A 1 184 ? 10.399 1.038 -41.118 1.00 78.81 184 MET A C 1
ATOM 1491 O O . MET A 1 184 ? 10.081 1.038 -42.306 1.00 78.81 184 MET A O 1
ATOM 1495 N N . ALA A 1 185 ? 11.668 0.985 -40.709 1.00 76.44 185 ALA A N 1
ATOM 1496 C CA . ALA A 1 185 ? 12.813 0.977 -41.618 1.00 76.44 185 ALA A CA 1
ATOM 1497 C C . ALA A 1 185 ? 12.859 -0.276 -42.501 1.00 76.44 185 ALA A C 1
ATOM 1499 O O . ALA A 1 185 ? 13.181 -0.202 -43.687 1.00 76.44 185 ALA A O 1
ATOM 1500 N N . LEU A 1 186 ? 12.459 -1.422 -41.945 1.00 72.88 186 LEU A N 1
ATOM 1501 C CA . LEU A 1 186 ? 12.256 -2.651 -42.712 1.00 72.88 186 LEU A CA 1
ATOM 1502 C C . LEU A 1 186 ? 11.181 -2.500 -43.784 1.00 72.88 186 LEU A C 1
ATOM 1504 O O . LEU A 1 186 ? 11.387 -2.891 -44.932 1.00 72.88 186 LEU A O 1
ATOM 1508 N N . LYS A 1 187 ? 10.027 -1.933 -43.414 1.00 72.31 187 LYS A N 1
ATOM 1509 C CA . LYS A 1 187 ? 8.901 -1.737 -44.339 1.00 72.31 187 LYS A CA 1
ATOM 1510 C C . LYS A 1 187 ? 9.261 -0.775 -45.469 1.00 72.31 187 LYS A C 1
ATOM 1512 O O . LYS A 1 187 ? 8.863 -1.013 -46.606 1.00 72.31 187 LYS A O 1
ATOM 1517 N N . SER A 1 188 ? 10.014 0.282 -45.168 1.00 75.62 188 SER A N 1
ATOM 1518 C CA . SER A 1 188 ? 10.469 1.269 -46.153 1.00 75.62 188 SER A CA 1
ATOM 1519 C C . SER A 1 188 ? 11.736 0.855 -46.910 1.00 75.62 188 SER A C 1
ATOM 1521 O O . SER A 1 188 ? 12.129 1.563 -47.834 1.00 75.62 188 SER A O 1
ATOM 1523 N N . LYS A 1 189 ? 12.361 -0.280 -46.551 1.00 74.00 189 LYS A N 1
ATOM 1524 C CA . LYS A 1 189 ? 13.657 -0.753 -47.078 1.00 74.00 189 LYS A CA 1
ATOM 1525 C C . LYS A 1 189 ? 14.766 0.303 -46.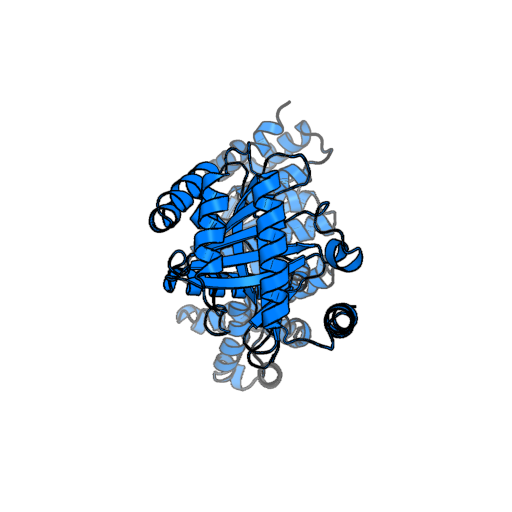990 1.00 74.00 189 LYS A C 1
ATOM 1527 O O . LYS A 1 189 ? 15.629 0.369 -47.860 1.00 74.00 189 LYS A O 1
ATOM 1532 N N . ASN A 1 190 ? 14.736 1.131 -45.950 1.00 79.50 190 ASN A N 1
ATOM 1533 C CA . ASN A 1 190 ? 15.700 2.205 -45.748 1.00 79.50 190 ASN A CA 1
ATOM 1534 C C . ASN A 1 190 ? 16.358 2.073 -44.370 1.00 79.50 190 ASN A C 1
ATOM 1536 O O . ASN A 1 190 ? 16.034 2.798 -43.429 1.00 79.50 190 ASN A O 1
ATOM 1540 N N . LEU A 1 191 ? 17.275 1.110 -44.252 1.00 79.44 191 LEU A N 1
ATOM 1541 C CA . LEU A 1 191 ? 18.053 0.906 -43.028 1.00 79.44 191 LEU A CA 1
ATOM 1542 C C . LEU A 1 191 ? 19.094 2.020 -42.818 1.00 79.44 191 LEU A C 1
ATOM 1544 O O . LEU A 1 191 ? 19.400 2.367 -41.677 1.00 79.44 191 LEU A O 1
ATOM 1548 N N . THR A 1 192 ? 19.586 2.635 -43.898 1.00 81.62 192 THR A N 1
ATOM 1549 C CA . THR A 1 192 ? 20.581 3.722 -43.874 1.00 81.62 192 THR A CA 1
ATOM 1550 C C . THR A 1 192 ? 20.110 4.996 -43.184 1.00 81.62 192 THR A C 1
ATOM 1552 O O . THR A 1 192 ? 20.949 5.723 -42.661 1.00 81.62 192 THR A O 1
ATOM 1555 N N . GLU A 1 193 ? 18.802 5.225 -43.092 1.00 82.25 193 GLU A N 1
ATOM 1556 C CA . GLU A 1 193 ? 18.202 6.363 -42.374 1.00 82.25 193 GLU A CA 1
ATOM 1557 C C . GLU A 1 193 ? 17.589 5.957 -41.023 1.00 82.25 193 GLU A C 1
ATOM 1559 O O . GLU A 1 193 ? 16.913 6.743 -40.364 1.00 82.25 193 GLU A O 1
ATOM 1564 N N . SER A 1 194 ? 17.797 4.710 -40.592 1.00 84.44 194 SER A N 1
ATOM 1565 C CA . SER A 1 194 ? 17.144 4.168 -39.399 1.00 84.44 194 SER A CA 1
ATOM 1566 C C . SER A 1 194 ? 18.022 4.202 -38.155 1.00 84.44 194 SER A C 1
ATOM 1568 O O . SER A 1 194 ? 19.247 4.092 -38.240 1.00 84.44 194 SER A O 1
ATOM 1570 N N . GLU A 1 195 ? 17.383 4.326 -36.994 1.00 87.62 195 GLU A N 1
ATOM 1571 C CA . GLU A 1 195 ? 18.013 4.070 -35.701 1.00 87.62 195 GLU A CA 1
ATOM 1572 C C . GLU A 1 195 ? 18.320 2.574 -35.560 1.00 87.62 195 GLU A C 1
ATOM 1574 O O . GLU A 1 195 ? 17.461 1.721 -35.817 1.00 87.62 195 GLU A O 1
ATOM 1579 N N . ILE A 1 196 ? 19.549 2.270 -35.140 1.00 90.75 196 ILE A N 1
ATOM 1580 C CA . ILE A 1 196 ? 20.011 0.903 -34.888 1.00 90.75 196 ILE A CA 1
ATOM 1581 C C . ILE A 1 196 ? 20.536 0.820 -33.459 1.00 90.75 196 ILE A C 1
ATOM 1583 O O . ILE A 1 196 ? 21.392 1.614 -33.061 1.00 90.75 196 ILE A O 1
ATOM 1587 N N . ARG A 1 197 ? 20.053 -0.180 -32.721 1.00 92.62 197 ARG A N 1
ATOM 1588 C CA . ARG A 1 197 ? 20.410 -0.455 -31.328 1.00 92.62 197 ARG A CA 1
ATOM 1589 C C . ARG A 1 197 ? 21.224 -1.732 -31.219 1.00 92.62 197 ARG A C 1
ATOM 1591 O O . ARG A 1 197 ? 20.839 -2.768 -31.762 1.00 92.62 197 ARG A O 1
ATOM 1598 N N . MET A 1 198 ? 22.319 -1.665 -30.477 1.00 94.62 198 MET A N 1
ATOM 1599 C CA . MET A 1 198 ? 23.200 -2.794 -30.193 1.00 94.62 198 MET A CA 1
ATOM 1600 C C . MET A 1 198 ? 23.227 -3.051 -28.690 1.00 94.62 198 MET A C 1
ATOM 1602 O O . MET A 1 198 ? 23.708 -2.223 -27.923 1.00 94.62 198 MET A O 1
ATOM 1606 N N . TYR A 1 199 ? 22.716 -4.199 -28.267 1.00 95.12 199 TYR A N 1
ATOM 1607 C CA . TYR A 1 199 ? 22.610 -4.586 -26.866 1.00 95.12 199 TYR A CA 1
ATOM 1608 C C . TYR A 1 199 ? 23.707 -5.565 -26.477 1.00 95.12 199 TYR A C 1
ATOM 1610 O O . TYR A 1 199 ? 23.970 -6.516 -27.209 1.00 95.12 199 TYR A O 1
ATOM 1618 N N . ILE A 1 200 ? 24.289 -5.386 -25.295 1.00 95.88 200 ILE A N 1
ATOM 1619 C CA . ILE A 1 200 ? 25.191 -6.357 -24.673 1.00 95.88 200 ILE A CA 1
ATOM 1620 C C . ILE A 1 200 ? 24.680 -6.621 -23.264 1.00 95.88 200 ILE A C 1
ATOM 1622 O O . ILE A 1 200 ? 24.745 -5.728 -22.422 1.00 95.88 200 ILE A O 1
ATOM 1626 N N . PHE A 1 201 ? 24.215 -7.837 -22.996 1.00 95.56 201 PHE A N 1
ATOM 1627 C CA . PHE A 1 201 ? 23.830 -8.291 -21.660 1.00 95.56 201 PHE A CA 1
ATOM 1628 C C . PHE A 1 201 ? 24.822 -9.323 -21.137 1.00 95.56 201 PHE A C 1
ATOM 1630 O O . PHE A 1 201 ? 25.365 -10.108 -21.913 1.00 95.56 201 PHE A O 1
ATOM 1637 N N . ASP A 1 202 ? 25.038 -9.338 -19.825 1.00 94.75 202 ASP A N 1
ATOM 1638 C CA . ASP A 1 202 ? 25.887 -10.326 -19.159 1.00 94.75 202 ASP A CA 1
ATOM 1639 C C . ASP A 1 202 ? 25.031 -11.226 -18.260 1.00 94.75 202 ASP A C 1
ATOM 1641 O O . ASP A 1 202 ? 24.372 -10.749 -17.332 1.00 94.75 202 ASP A O 1
ATOM 1645 N N . GLN A 1 203 ? 25.039 -12.533 -18.538 1.00 91.56 203 GLN A N 1
ATOM 1646 C CA . GLN A 1 203 ? 24.226 -13.514 -17.816 1.00 91.56 203 GLN A CA 1
ATOM 1647 C C . GLN A 1 203 ? 24.669 -13.708 -16.360 1.00 91.56 203 GLN A C 1
ATOM 1649 O O . GLN A 1 203 ? 23.884 -14.201 -15.552 1.00 91.56 203 GLN A O 1
ATOM 1654 N N . ASN A 1 204 ? 25.888 -13.296 -16.001 1.00 90.38 204 ASN A N 1
ATOM 1655 C CA . ASN A 1 204 ? 26.422 -13.425 -14.644 1.00 90.38 204 ASN A CA 1
ATOM 1656 C C . ASN A 1 204 ? 26.203 -12.176 -13.786 1.00 90.38 204 ASN A C 1
ATOM 1658 O O . ASN A 1 204 ? 26.574 -12.172 -12.611 1.00 90.38 204 ASN A O 1
ATOM 1662 N N . LEU A 1 205 ? 25.656 -11.098 -14.357 1.00 91.44 205 LEU A N 1
ATOM 1663 C CA . LEU A 1 205 ? 25.564 -9.825 -13.649 1.00 91.44 205 LEU A CA 1
ATOM 1664 C C . LEU A 1 205 ? 24.464 -9.829 -12.581 1.00 91.44 205 LEU A C 1
ATOM 1666 O O . LEU A 1 205 ? 24.661 -9.279 -11.500 1.00 91.44 205 LEU A O 1
ATOM 1670 N N . ILE A 1 206 ? 23.337 -10.485 -12.867 1.00 89.25 206 ILE A N 1
ATOM 1671 C CA . ILE A 1 206 ? 22.276 -10.763 -11.893 1.00 89.25 206 ILE A CA 1
ATOM 1672 C C . ILE A 1 206 ? 22.532 -12.145 -11.288 1.00 89.25 206 ILE A C 1
ATOM 1674 O O . ILE A 1 206 ? 22.512 -13.157 -11.989 1.00 89.25 206 ILE A O 1
ATOM 1678 N N . SER A 1 207 ? 22.749 -12.198 -9.972 1.00 86.38 207 SER A N 1
ATOM 1679 C CA . SER A 1 207 ? 22.895 -13.467 -9.255 1.00 86.38 207 SER A CA 1
ATOM 1680 C C . SER A 1 207 ? 21.563 -14.226 -9.178 1.00 86.38 207 SER A C 1
ATOM 1682 O O . SER A 1 207 ? 20.483 -13.655 -9.340 1.00 86.38 207 SER A O 1
ATOM 1684 N N . ALA A 1 208 ? 21.617 -15.530 -8.892 1.00 81.38 208 ALA A N 1
ATOM 1685 C CA . ALA A 1 208 ? 20.407 -16.333 -8.705 1.00 81.38 208 ALA A CA 1
ATOM 1686 C C . ALA A 1 208 ? 19.526 -15.814 -7.548 1.00 81.38 208 ALA A C 1
ATOM 1688 O O . ALA A 1 208 ? 18.302 -15.769 -7.686 1.00 81.38 208 ALA A O 1
ATOM 1689 N N . ASP A 1 209 ? 20.146 -15.370 -6.451 1.00 78.19 209 ASP A N 1
ATOM 1690 C CA . ASP A 1 209 ? 19.444 -14.794 -5.299 1.00 78.19 209 ASP A CA 1
ATOM 1691 C C . ASP A 1 209 ? 18.763 -13.470 -5.665 1.00 78.19 209 ASP A C 1
ATOM 1693 O O . ASP A 1 209 ? 17.590 -13.258 -5.349 1.00 78.19 209 ASP A O 1
ATOM 1697 N N . ASP A 1 210 ? 19.464 -12.602 -6.401 1.00 82.81 210 ASP A N 1
ATOM 1698 C CA . ASP A 1 210 ? 18.898 -11.348 -6.896 1.00 82.81 210 ASP A CA 1
ATOM 1699 C C . ASP A 1 210 ? 17.722 -11.597 -7.841 1.00 82.81 210 ASP A C 1
ATOM 1701 O O . ASP A 1 210 ? 16.700 -10.917 -7.745 1.00 82.81 210 ASP A O 1
ATOM 1705 N N . TYR A 1 211 ? 17.823 -12.599 -8.714 1.00 82.62 211 TYR A N 1
ATOM 1706 C CA . TYR A 1 211 ? 16.721 -12.982 -9.589 1.00 82.62 211 TYR A CA 1
ATOM 1707 C C . TYR A 1 211 ? 15.484 -13.419 -8.791 1.00 82.62 211 TYR A C 1
ATOM 1709 O O . TYR A 1 211 ? 14.377 -12.968 -9.089 1.00 82.62 211 TYR A O 1
ATOM 1717 N N . MET A 1 212 ? 15.652 -14.226 -7.737 1.00 78.00 212 MET A N 1
ATOM 1718 C CA . MET A 1 212 ? 14.539 -14.615 -6.861 1.00 78.00 212 MET A CA 1
ATOM 1719 C C . MET A 1 212 ? 13.881 -13.392 -6.202 1.00 78.00 212 MET A C 1
ATOM 1721 O O . MET A 1 212 ? 12.652 -13.292 -6.174 1.00 78.00 212 MET A O 1
ATOM 1725 N N . MET A 1 213 ? 14.675 -12.427 -5.733 1.00 81.06 213 MET A N 1
ATOM 1726 C CA . MET A 1 213 ? 14.163 -11.186 -5.142 1.00 81.06 213 MET A CA 1
ATOM 1727 C C . MET A 1 213 ? 13.417 -10.311 -6.155 1.00 81.06 213 MET A C 1
ATOM 1729 O O . MET A 1 213 ? 12.355 -9.774 -5.833 1.00 81.06 213 MET A O 1
ATOM 1733 N N . ILE A 1 214 ? 13.912 -10.208 -7.391 1.00 81.50 214 ILE A N 1
ATOM 1734 C CA . ILE A 1 214 ? 13.222 -9.515 -8.490 1.00 81.50 214 ILE A CA 1
ATOM 1735 C C . ILE A 1 214 ? 11.861 -10.168 -8.762 1.00 81.50 214 ILE A C 1
ATOM 1737 O O . ILE A 1 214 ? 10.857 -9.464 -8.873 1.00 81.50 214 ILE A O 1
ATOM 1741 N N . GLN A 1 215 ? 11.785 -11.502 -8.799 1.00 78.25 215 GLN A N 1
ATOM 1742 C CA . GLN A 1 215 ? 10.519 -12.215 -9.008 1.00 78.25 215 GLN A CA 1
ATOM 1743 C C . GLN A 1 215 ? 9.529 -12.021 -7.849 1.00 78.25 215 GLN A C 1
ATOM 1745 O O . GLN A 1 215 ? 8.330 -11.830 -8.087 1.00 78.25 215 GLN A O 1
ATOM 1750 N N . LEU A 1 216 ? 10.006 -12.013 -6.600 1.00 74.44 216 LEU A N 1
ATOM 1751 C CA . LEU A 1 216 ? 9.182 -11.690 -5.430 1.00 74.44 216 LEU A CA 1
ATOM 1752 C C . LEU A 1 216 ? 8.635 -10.262 -5.507 1.00 74.44 216 LEU A C 1
ATOM 1754 O O . LEU A 1 216 ? 7.444 -10.044 -5.271 1.00 74.44 216 LEU A O 1
ATOM 1758 N N . GLU A 1 217 ? 9.470 -9.297 -5.887 1.00 76.69 217 GLU A N 1
ATOM 1759 C CA . GLU A 1 217 ? 9.065 -7.900 -6.037 1.00 76.69 217 GLU A CA 1
ATOM 1760 C C . GLU A 1 217 ? 8.066 -7.715 -7.186 1.00 76.69 217 GLU A C 1
ATOM 1762 O O . GLU A 1 217 ? 7.042 -7.051 -7.015 1.00 76.69 217 GLU A O 1
ATOM 1767 N N . ASN A 1 218 ? 8.289 -8.362 -8.329 1.00 72.81 218 ASN A N 1
ATOM 1768 C CA . ASN A 1 218 ? 7.356 -8.352 -9.457 1.00 72.81 218 ASN A CA 1
ATOM 1769 C C . ASN A 1 218 ? 6.014 -8.986 -9.073 1.00 72.81 218 ASN A C 1
ATOM 1771 O O . ASN A 1 218 ? 4.953 -8.440 -9.382 1.00 72.81 218 ASN A O 1
ATOM 1775 N N . SER A 1 219 ? 6.035 -10.089 -8.323 1.00 71.00 219 SER A N 1
ATOM 1776 C CA . SER A 1 219 ? 4.828 -10.721 -7.777 1.00 71.00 219 SER A CA 1
ATOM 1777 C C . SER A 1 219 ? 4.105 -9.801 -6.789 1.00 71.00 219 SER A C 1
ATOM 1779 O O . SER A 1 219 ? 2.877 -9.671 -6.839 1.00 71.00 219 SER A O 1
ATOM 1781 N N . ARG A 1 220 ? 4.854 -9.095 -5.931 1.00 70.12 220 ARG A N 1
ATOM 1782 C CA . ARG A 1 220 ? 4.325 -8.085 -5.005 1.00 70.12 220 ARG A CA 1
ATOM 1783 C C . ARG A 1 220 ? 3.660 -6.937 -5.762 1.00 70.12 220 ARG A C 1
ATOM 1785 O O . ARG A 1 220 ? 2.525 -6.594 -5.431 1.00 70.12 220 ARG A O 1
ATOM 1792 N N . LYS A 1 221 ? 4.312 -6.389 -6.791 1.00 69.44 221 LYS A N 1
ATOM 1793 C CA . LYS A 1 221 ? 3.778 -5.327 -7.662 1.00 69.44 221 LYS A CA 1
ATOM 1794 C C . LYS A 1 221 ? 2.538 -5.792 -8.424 1.00 69.44 221 LYS A C 1
ATOM 1796 O O . LYS A 1 221 ? 1.529 -5.093 -8.407 1.00 69.44 221 LYS A O 1
ATOM 1801 N N . LYS A 1 222 ? 2.545 -6.996 -9.008 1.00 68.94 222 LYS A N 1
ATOM 1802 C CA . LYS A 1 222 ? 1.368 -7.600 -9.664 1.00 68.94 222 LYS A CA 1
ATOM 1803 C C . LYS A 1 222 ? 0.200 -7.751 -8.682 1.00 68.94 222 LYS A C 1
ATOM 1805 O O . LYS A 1 222 ? -0.917 -7.349 -9.003 1.00 68.94 222 LYS A O 1
ATOM 1810 N N . LYS A 1 223 ? 0.442 -8.250 -7.462 1.00 64.94 223 LYS A N 1
ATOM 1811 C CA . LYS A 1 223 ? -0.583 -8.350 -6.403 1.00 64.94 223 LYS A CA 1
ATOM 1812 C C . LYS A 1 223 ? -1.091 -6.973 -5.964 1.00 64.94 223 LYS A C 1
ATOM 1814 O O . LYS A 1 223 ? -2.299 -6.792 -5.795 1.00 64.94 223 LYS A O 1
ATOM 1819 N N . TYR A 1 224 ? -0.190 -6.005 -5.800 1.00 62.41 224 TYR A N 1
ATOM 1820 C CA . TYR A 1 224 ? -0.525 -4.618 -5.481 1.00 62.41 224 TYR A CA 1
ATOM 1821 C C . TYR A 1 224 ? -1.425 -4.017 -6.564 1.00 62.41 224 TYR A C 1
ATOM 1823 O O . TYR A 1 224 ? -2.514 -3.556 -6.249 1.00 62.41 224 TYR A O 1
ATOM 1831 N N . ASN A 1 225 ? -1.033 -4.120 -7.835 1.00 65.81 225 ASN A N 1
ATOM 1832 C CA . ASN A 1 225 ? -1.779 -3.593 -8.977 1.00 65.81 225 ASN A CA 1
ATOM 1833 C C . ASN A 1 225 ? -3.137 -4.285 -9.152 1.00 65.81 225 ASN A C 1
ATOM 1835 O O . ASN A 1 225 ? -4.144 -3.606 -9.335 1.00 65.81 225 ASN A O 1
ATOM 1839 N N . LYS A 1 226 ? -3.201 -5.615 -9.001 1.00 64.19 226 LYS A N 1
ATOM 1840 C CA . LYS A 1 226 ? -4.456 -6.387 -9.065 1.00 64.19 226 LYS A CA 1
ATOM 1841 C C . LYS A 1 226 ? -5.466 -5.950 -8.003 1.00 64.19 226 LYS A C 1
ATOM 1843 O O . LYS A 1 226 ? -6.666 -5.978 -8.245 1.00 64.19 226 LYS A O 1
ATOM 1848 N N . THR A 1 227 ? -4.982 -5.549 -6.830 1.00 61.25 227 THR A N 1
ATOM 1849 C CA . THR A 1 227 ? -5.832 -5.122 -5.710 1.00 61.25 227 THR A CA 1
ATOM 1850 C C . THR A 1 227 ? -5.888 -3.606 -5.550 1.00 61.25 227 THR A C 1
ATOM 1852 O O . THR A 1 227 ? -6.548 -3.139 -4.631 1.00 61.25 227 THR A O 1
ATOM 1855 N N . LYS A 1 228 ? -5.256 -2.819 -6.433 1.00 67.31 228 LYS A N 1
ATOM 1856 C CA . LYS A 1 228 ? -5.101 -1.362 -6.287 1.00 67.31 228 LYS A CA 1
ATOM 1857 C C . LYS A 1 228 ? -6.440 -0.647 -6.167 1.00 67.31 228 LYS A C 1
ATOM 1859 O O . LYS A 1 228 ? -6.647 0.061 -5.195 1.00 67.31 228 LYS A O 1
ATOM 1864 N N . VAL A 1 229 ? -7.382 -0.921 -7.069 1.00 65.31 229 VAL A N 1
ATOM 1865 C CA . VAL A 1 229 ? -8.723 -0.308 -7.031 1.00 65.31 229 VAL A CA 1
ATOM 1866 C C . VAL A 1 229 ? -9.453 -0.656 -5.733 1.00 65.31 229 VAL A C 1
ATOM 1868 O O . VAL A 1 229 ? -10.072 0.202 -5.118 1.00 65.31 229 VAL A O 1
ATOM 1871 N N . GLN A 1 230 ? -9.338 -1.896 -5.256 1.00 61.12 230 GLN A N 1
ATOM 1872 C CA . GLN A 1 230 ? -9.930 -2.315 -3.982 1.00 61.12 230 GLN A CA 1
ATOM 1873 C C . GLN A 1 230 ? -9.179 -1.748 -2.776 1.00 61.12 230 GLN A C 1
ATOM 1875 O O . GLN A 1 230 ? -9.788 -1.531 -1.740 1.00 61.12 230 GLN A O 1
ATOM 1880 N N . ARG A 1 231 ? -7.876 -1.480 -2.892 1.00 62.16 231 ARG A N 1
ATOM 1881 C CA . ARG A 1 231 ? -7.094 -0.737 -1.900 1.00 62.16 231 ARG A CA 1
ATOM 1882 C C . ARG A 1 231 ? -7.396 0.751 -1.913 1.00 62.16 231 ARG A C 1
ATOM 1884 O O . ARG A 1 231 ? -7.235 1.397 -0.900 1.00 62.16 231 ARG A O 1
ATOM 1891 N N . GLU A 1 232 ? -7.848 1.308 -3.017 1.00 63.12 232 GLU A N 1
ATOM 1892 C CA . GLU A 1 232 ? -8.290 2.701 -3.063 1.00 63.12 232 GLU A CA 1
ATOM 1893 C C . GLU A 1 232 ? -9.738 2.828 -2.573 1.00 63.12 232 GLU A C 1
ATOM 1895 O O . GLU A 1 232 ? -10.076 3.778 -1.878 1.00 63.12 232 GLU A O 1
ATOM 1900 N N . THR A 1 233 ? -10.577 1.837 -2.886 1.00 55.19 233 THR A N 1
ATOM 1901 C CA . THR A 1 233 ? -12.000 1.798 -2.505 1.00 55.19 233 THR A CA 1
ATOM 1902 C C . THR A 1 233 ? -12.194 1.358 -1.056 1.00 55.19 233 THR A C 1
ATOM 1904 O O . THR A 1 233 ? -13.038 1.895 -0.348 1.00 55.19 233 THR A O 1
ATOM 1907 N N . TYR A 1 234 ? -11.390 0.396 -0.608 1.00 58.19 234 TYR A N 1
ATOM 1908 C CA . TYR A 1 234 ? -11.386 -0.136 0.746 1.00 58.19 234 TYR A CA 1
ATOM 1909 C C . TYR A 1 234 ? -9.951 -0.163 1.284 1.00 58.19 234 TYR A C 1
ATOM 1911 O O . TYR A 1 234 ? -9.366 -1.244 1.410 1.00 58.19 234 TYR A O 1
ATOM 1919 N N . PRO A 1 235 ? -9.329 0.997 1.564 1.00 50.38 235 PRO A N 1
ATOM 1920 C CA . PRO A 1 235 ? -7.910 1.095 1.937 1.00 50.38 235 PRO A CA 1
ATOM 1921 C C . PRO A 1 235 ? -7.482 0.265 3.141 1.00 50.38 235 PRO A C 1
ATOM 1923 O O . PRO A 1 235 ? -6.300 -0.043 3.298 1.00 50.38 235 PRO A O 1
ATOM 1926 N N . LEU A 1 236 ? -8.460 -0.229 3.880 1.00 51.72 236 LEU A N 1
ATOM 1927 C CA . LEU A 1 236 ? -8.386 -0.521 5.288 1.00 51.72 236 LEU A CA 1
ATOM 1928 C C . LEU A 1 236 ? -8.484 -2.029 5.631 1.00 51.72 236 LEU A C 1
ATOM 1930 O O . LEU A 1 236 ? -8.172 -2.449 6.743 1.00 51.72 236 LEU A O 1
ATOM 1934 N N . TYR A 1 237 ? -8.740 -2.907 4.656 1.00 60.81 237 TYR A N 1
ATOM 1935 C CA . TYR A 1 237 ? -8.774 -4.350 4.936 1.00 60.81 237 TYR A CA 1
ATOM 1936 C C . TYR A 1 237 ? -7.389 -4.989 5.095 1.00 60.81 237 TYR A C 1
ATOM 1938 O O . TYR A 1 237 ? -6.659 -5.173 4.119 1.00 60.81 237 TYR A O 1
ATOM 1946 N N . HIS A 1 238 ? -7.038 -5.455 6.290 1.00 60.34 238 HIS A N 1
ATOM 1947 C CA . HIS A 1 238 ? -5.912 -6.379 6.449 1.00 60.34 238 HIS A CA 1
ATOM 1948 C C . HIS A 1 238 ? -6.382 -7.824 6.273 1.00 60.34 238 HIS A C 1
ATOM 1950 O O . HIS A 1 238 ? -6.938 -8.402 7.201 1.00 60.34 238 HIS A O 1
ATOM 1956 N N . ASP A 1 239 ? -6.099 -8.422 5.109 1.00 62.31 239 ASP A N 1
ATOM 1957 C CA . ASP A 1 239 ? -6.543 -9.784 4.747 1.00 62.31 239 ASP A CA 1
ATOM 1958 C C . ASP A 1 239 ? -6.239 -10.842 5.826 1.00 62.31 239 ASP A C 1
ATOM 1960 O O . ASP A 1 239 ? -6.969 -11.814 5.966 1.00 62.31 239 ASP A O 1
ATOM 1964 N N . TYR A 1 240 ? -5.160 -10.661 6.594 1.00 67.25 240 TYR A N 1
ATOM 1965 C CA . TYR A 1 240 ? -4.792 -11.562 7.687 1.00 67.25 240 TYR A CA 1
ATOM 1966 C C . TYR A 1 240 ? -5.775 -11.487 8.871 1.00 67.25 240 TYR A C 1
ATOM 1968 O O . TYR A 1 240 ? -6.374 -12.496 9.224 1.00 67.25 240 TYR A O 1
ATOM 1976 N N . ARG A 1 241 ? -6.009 -10.291 9.430 1.00 73.31 241 ARG A N 1
ATOM 1977 C CA . ARG A 1 241 ? -6.898 -10.093 10.594 1.00 73.31 241 ARG A CA 1
ATOM 1978 C C . ARG A 1 241 ? -8.364 -10.366 10.270 1.00 73.31 241 ARG A C 1
ATOM 1980 O O . ARG A 1 241 ? -9.119 -10.839 11.107 1.00 73.31 241 ARG A O 1
ATOM 1987 N N . VAL A 1 242 ? -8.765 -10.087 9.032 1.00 78.00 242 VAL A N 1
ATOM 1988 C CA . VAL A 1 242 ? -10.128 -10.357 8.561 1.00 78.00 242 VAL A CA 1
ATOM 1989 C C . VAL A 1 242 ? -10.408 -11.862 8.539 1.00 78.00 242 VAL A C 1
ATOM 1991 O O . VAL A 1 242 ? -11.512 -12.277 8.877 1.00 78.00 242 VAL A O 1
ATOM 1994 N N . ASP A 1 243 ? -9.420 -12.696 8.203 1.00 87.00 243 ASP A N 1
ATOM 1995 C CA . ASP A 1 243 ? -9.588 -14.149 8.267 1.00 87.00 243 ASP A CA 1
ATOM 1996 C C . ASP A 1 243 ? -9.468 -14.713 9.692 1.00 87.00 243 ASP A C 1
ATOM 1998 O O . ASP A 1 243 ? -10.119 -15.715 9.991 1.00 87.00 243 ASP A O 1
ATOM 2002 N N . GLU A 1 244 ? -8.726 -14.051 10.593 1.00 86.88 244 GLU A N 1
ATOM 2003 C CA . GLU A 1 244 ? -8.703 -14.407 12.024 1.00 86.88 244 GLU A CA 1
ATOM 2004 C C . GLU A 1 244 ? -10.103 -14.353 12.652 1.00 86.88 244 GLU A C 1
ATOM 2006 O O . GLU A 1 244 ? -10.423 -15.180 13.504 1.00 86.88 244 GLU A O 1
ATOM 2011 N N . LEU A 1 245 ? -10.982 -13.456 12.181 1.00 92.12 245 LEU A N 1
ATOM 2012 C CA . LEU A 1 245 ? -12.390 -13.430 12.591 1.00 92.12 245 LEU A CA 1
ATOM 2013 C C . LEU A 1 245 ? -13.079 -14.774 12.316 1.00 92.12 245 LEU A C 1
ATOM 2015 O O . LEU A 1 245 ? -13.780 -15.304 13.175 1.00 92.12 245 LEU A O 1
ATOM 2019 N N . ARG A 1 246 ? -12.869 -15.351 11.126 1.00 93.88 246 ARG A N 1
ATOM 2020 C CA . ARG A 1 246 ? -13.474 -16.633 10.736 1.00 93.88 246 ARG A CA 1
ATOM 2021 C C . ARG A 1 246 ? -12.953 -17.779 11.594 1.00 93.88 246 ARG A C 1
ATOM 2023 O O . ARG A 1 246 ? -13.735 -18.664 11.934 1.00 93.88 246 ARG A O 1
ATOM 2030 N N . THR A 1 247 ? -11.657 -17.808 11.899 1.00 92.19 247 THR A N 1
ATOM 2031 C CA . THR A 1 247 ? -11.080 -18.862 12.747 1.00 92.19 247 THR A CA 1
ATOM 2032 C C . THR A 1 247 ? -11.550 -18.719 14.190 1.00 92.19 247 THR A C 1
ATOM 2034 O O . THR A 1 247 ? -12.094 -19.676 14.728 1.00 92.19 247 THR A O 1
ATOM 2037 N N . ALA A 1 248 ? -11.493 -17.513 14.758 1.00 94.56 248 ALA A N 1
ATOM 2038 C CA . ALA A 1 248 ? -11.939 -17.240 16.123 1.00 94.56 248 ALA A CA 1
ATOM 2039 C C . ALA A 1 248 ? -13.418 -17.582 16.341 1.00 94.56 248 ALA A C 1
ATOM 2041 O O . ALA A 1 248 ? -13.783 -18.169 17.353 1.00 94.56 248 ALA A O 1
ATOM 2042 N N . LEU A 1 249 ? -14.281 -17.262 15.373 1.00 97.12 249 LEU A N 1
ATOM 2043 C CA . LEU A 1 249 ? -15.699 -17.608 15.433 1.00 97.12 249 LEU A CA 1
ATOM 2044 C C . LEU A 1 249 ? -15.948 -19.123 15.388 1.00 97.12 249 LEU A C 1
ATOM 2046 O O . LEU A 1 249 ? -16.897 -19.594 16.010 1.00 97.12 249 LEU A O 1
ATOM 2050 N N . ARG A 1 250 ? -15.124 -19.887 14.657 1.00 95.56 250 ARG A N 1
ATOM 2051 C CA . ARG A 1 250 ? -15.219 -21.358 14.621 1.00 95.56 250 ARG A CA 1
ATOM 2052 C C . ARG A 1 250 ? -14.809 -21.985 15.946 1.00 95.56 250 ARG A C 1
ATOM 2054 O O . ARG A 1 250 ? -15.446 -22.948 16.357 1.00 95.56 250 ARG A O 1
ATOM 2061 N N . ASP A 1 251 ? -13.802 -21.424 16.599 1.00 94.25 251 ASP A N 1
ATOM 2062 C CA . ASP A 1 251 ? -13.383 -21.873 17.925 1.00 94.25 251 ASP A CA 1
ATOM 2063 C C . ASP A 1 251 ? -14.456 -21.510 18.964 1.00 94.25 251 ASP A C 1
ATOM 2065 O O . ASP A 1 251 ? -14.897 -22.363 19.734 1.00 94.25 251 ASP A O 1
ATOM 2069 N N . LEU A 1 252 ? -14.986 -20.282 18.899 1.00 97.12 252 LEU A N 1
ATOM 2070 C CA . LEU A 1 252 ? -16.005 -19.778 19.821 1.00 97.12 252 LEU A CA 1
ATOM 2071 C C . LEU A 1 252 ? -17.270 -20.649 19.860 1.00 97.12 252 LEU A C 1
ATOM 2073 O O . LEU A 1 252 ? -17.799 -20.894 20.941 1.00 97.12 252 LEU A O 1
ATOM 2077 N N . ILE A 1 253 ? -17.763 -21.137 18.713 1.00 97.06 253 ILE A N 1
ATOM 2078 C CA . ILE A 1 253 ? -18.983 -21.971 18.658 1.00 97.06 253 ILE A CA 1
ATOM 2079 C C . ILE A 1 253 ? -18.807 -23.378 19.247 1.00 97.06 253 ILE A C 1
ATOM 2081 O O . ILE A 1 253 ? -19.799 -24.091 19.396 1.00 97.06 253 ILE A O 1
ATOM 2085 N N . GLY A 1 254 ? -17.582 -23.792 19.584 1.00 94.00 254 GLY A N 1
ATOM 2086 C CA . GLY A 1 254 ? -17.333 -25.020 20.343 1.00 94.00 254 GLY A CA 1
ATOM 2087 C C . GLY A 1 254 ? -17.698 -24.895 21.825 1.00 94.00 254 GLY A C 1
ATOM 2088 O O . GLY A 1 254 ? -18.007 -25.895 22.476 1.00 94.00 254 GLY A O 1
ATOM 2089 N N . ASP A 1 255 ? -17.743 -23.668 22.342 1.00 94.81 255 ASP A N 1
ATOM 2090 C CA . ASP A 1 255 ? -17.843 -23.381 23.767 1.00 94.81 255 ASP A CA 1
ATOM 2091 C C . ASP A 1 255 ? -19.253 -22.952 24.187 1.00 94.81 255 ASP A C 1
ATOM 2093 O O . ASP A 1 255 ? -19.950 -22.223 23.483 1.00 94.81 255 ASP A O 1
ATOM 2097 N N . ALA A 1 256 ? -19.683 -23.339 25.390 1.00 91.62 256 ALA A N 1
ATOM 2098 C CA . ALA A 1 256 ? -20.901 -22.787 25.983 1.00 91.62 256 ALA A CA 1
ATOM 2099 C C . ALA A 1 256 ? -20.688 -21.313 26.413 1.00 91.62 256 ALA A C 1
ATOM 2101 O O . ALA A 1 256 ? -19.614 -20.986 26.927 1.00 91.62 256 ALA A O 1
ATOM 2102 N N . PRO A 1 257 ? -21.694 -20.423 26.263 1.00 94.12 257 PRO A N 1
ATOM 2103 C CA . PRO A 1 257 ? -23.047 -20.687 25.751 1.00 94.12 257 PRO A CA 1
ATOM 2104 C C . PRO A 1 257 ? -23.185 -20.617 24.215 1.00 94.12 257 PRO A C 1
ATOM 2106 O O . PRO A 1 257 ? -24.265 -20.880 23.691 1.00 94.12 257 PRO A O 1
ATOM 2109 N N . TYR A 1 258 ? -22.123 -20.270 23.487 1.00 97.31 258 TYR A N 1
ATOM 2110 C CA . TYR A 1 258 ? -22.130 -20.021 22.038 1.00 97.31 258 TYR A CA 1
ATOM 2111 C C . TYR A 1 258 ? -22.514 -21.243 21.202 1.00 97.31 258 TYR A C 1
ATOM 2113 O O . TYR A 1 258 ? -23.207 -21.106 20.197 1.00 97.31 258 TYR A O 1
ATOM 2121 N N . SER A 1 259 ? -22.149 -22.441 21.655 1.00 96.06 259 SER A N 1
ATOM 2122 C CA . SER A 1 259 ? -22.535 -23.718 21.043 1.00 96.06 259 SER A CA 1
ATOM 2123 C C . SER A 1 259 ? -24.046 -23.981 21.039 1.00 96.06 259 SER A C 1
ATOM 2125 O O . SER A 1 259 ? -24.519 -24.878 20.343 1.00 96.06 259 SER A O 1
ATOM 2127 N N . SER A 1 260 ? -24.824 -23.206 21.801 1.00 96.25 260 SER A N 1
ATOM 2128 C CA . SER A 1 260 ? -26.291 -23.262 21.804 1.00 96.25 260 SER A CA 1
ATOM 2129 C C . SER A 1 260 ? -26.942 -22.159 20.959 1.00 96.25 260 SER A C 1
ATOM 2131 O O . SER A 1 260 ? -28.155 -22.200 20.741 1.00 96.25 260 SER A O 1
ATOM 2133 N N . ASP A 1 261 ? -26.173 -21.187 20.458 1.00 97.25 261 ASP A N 1
ATOM 2134 C CA . ASP A 1 261 ? -26.694 -20.087 19.646 1.00 97.25 261 ASP A CA 1
ATOM 2135 C C . ASP A 1 261 ? -26.813 -20.494 18.168 1.00 97.25 261 ASP A C 1
ATOM 2137 O O . ASP A 1 261 ? -25.852 -20.496 17.397 1.00 97.25 261 ASP A O 1
ATOM 2141 N N . GLN A 1 262 ? -28.036 -20.836 17.759 1.00 97.19 262 GLN A N 1
ATOM 2142 C CA . GLN A 1 262 ? -28.330 -21.308 16.403 1.00 97.19 262 GLN A CA 1
ATOM 2143 C C . GLN A 1 262 ? -28.094 -20.238 15.325 1.00 97.19 262 GLN A C 1
ATOM 2145 O O . GLN A 1 262 ? -27.773 -20.584 14.185 1.00 97.19 262 GLN A O 1
ATOM 2150 N N . ILE A 1 263 ? -28.243 -18.949 15.658 1.00 97.31 263 ILE A N 1
ATOM 2151 C CA . ILE A 1 263 ? -27.998 -17.856 14.706 1.00 97.31 263 ILE A CA 1
ATOM 2152 C C . ILE A 1 263 ? -26.495 -17.724 14.485 1.00 97.31 263 ILE A C 1
ATOM 2154 O O . ILE A 1 263 ? -26.054 -17.705 13.334 1.00 97.31 263 ILE A O 1
ATOM 2158 N N . LEU A 1 264 ? -25.712 -17.722 15.567 1.00 97.38 264 LEU A N 1
ATOM 2159 C CA . LEU A 1 264 ? -24.255 -17.704 15.489 1.00 97.38 264 LEU A CA 1
ATOM 2160 C C . LEU A 1 264 ? -23.739 -18.889 14.669 1.00 97.38 264 LEU A C 1
ATOM 2162 O O . LEU A 1 264 ? -23.008 -18.681 13.703 1.00 97.38 264 LEU A O 1
ATOM 2166 N N . ILE A 1 265 ? -24.164 -20.116 14.982 1.00 97.50 265 ILE A N 1
ATOM 2167 C CA . ILE A 1 265 ? -23.738 -21.324 14.256 1.00 97.50 265 ILE A CA 1
ATOM 2168 C C . ILE A 1 265 ? -24.047 -21.203 12.760 1.00 97.50 265 ILE A C 1
ATOM 2170 O O . ILE A 1 265 ? -23.182 -21.478 11.922 1.00 97.50 265 ILE A O 1
ATOM 2174 N N . LYS A 1 266 ? -25.254 -20.739 12.409 1.00 97.56 266 LYS A N 1
ATOM 2175 C CA . LYS A 1 266 ? -25.642 -20.505 11.014 1.00 97.56 266 LYS A CA 1
ATOM 2176 C C . LYS A 1 266 ? -24.704 -19.500 10.343 1.00 97.56 266 LYS A C 1
ATOM 2178 O O . LYS A 1 266 ? -24.175 -19.797 9.273 1.00 97.56 266 LYS A O 1
ATOM 2183 N N . TYR A 1 267 ? -24.461 -18.348 10.961 1.00 97.69 267 TYR A N 1
ATOM 2184 C CA . TYR A 1 267 ? -23.613 -17.298 10.389 1.00 97.69 267 TYR A CA 1
ATOM 2185 C C . TYR A 1 267 ? -22.155 -17.736 10.250 1.00 97.69 267 TYR A C 1
ATOM 2187 O O . TYR A 1 267 ? -21.548 -17.508 9.207 1.00 97.69 267 TYR A O 1
ATOM 2195 N N . VAL A 1 268 ? -21.608 -18.461 11.226 1.00 96.12 268 VAL A N 1
ATOM 2196 C CA . VAL A 1 268 ? -20.252 -19.026 11.127 1.00 96.12 268 VAL A CA 1
ATOM 2197 C C . VAL A 1 268 ? -20.157 -20.061 10.002 1.00 96.12 268 VAL A C 1
ATOM 2199 O O . VAL A 1 268 ? -19.162 -20.090 9.275 1.00 96.12 268 VAL A O 1
ATOM 2202 N N . SER A 1 269 ? -21.200 -20.868 9.788 1.00 93.94 269 SER A N 1
ATOM 2203 C CA . SER A 1 269 ? -21.230 -21.867 8.709 1.00 93.94 269 SER A CA 1
ATOM 2204 C C . SER A 1 269 ? -21.245 -21.263 7.293 1.00 93.94 269 SER A C 1
ATOM 2206 O O . SER A 1 269 ? -20.806 -21.917 6.341 1.00 93.94 269 SER A O 1
ATOM 2208 N N . ASN A 1 270 ? -21.691 -20.007 7.147 1.00 93.62 270 ASN A N 1
ATOM 2209 C CA . ASN A 1 270 ? -21.647 -19.269 5.881 1.00 93.62 270 ASN A CA 1
ATOM 2210 C C . ASN A 1 270 ? -20.219 -18.841 5.507 1.00 93.62 270 ASN A C 1
ATOM 2212 O O . ASN A 1 270 ? -19.906 -18.721 4.321 1.00 93.62 270 ASN A O 1
ATOM 2216 N N . LEU A 1 271 ? -19.326 -18.681 6.491 1.00 91.62 271 LEU A N 1
ATOM 2217 C CA . LEU A 1 271 ? -17.926 -18.286 6.302 1.00 91.62 271 LEU A CA 1
ATOM 2218 C C . LEU A 1 271 ? -17.076 -19.486 5.836 1.00 91.62 271 LEU A C 1
ATOM 2220 O O . LEU A 1 271 ? -16.168 -19.957 6.531 1.00 91.62 271 LEU A O 1
ATOM 2224 N N . LYS A 1 272 ? -17.401 -20.044 4.664 1.00 85.50 272 LYS A N 1
ATOM 2225 C CA . LYS A 1 272 ? -16.732 -21.239 4.109 1.00 85.50 272 LYS A CA 1
ATOM 2226 C C . LYS A 1 272 ? -15.346 -20.924 3.560 1.00 85.50 272 LYS A C 1
ATOM 2228 O O . LYS A 1 272 ? -14.413 -21.697 3.766 1.00 85.50 272 LYS A O 1
ATOM 2233 N N . ASN A 1 273 ? -15.231 -19.784 2.887 1.00 86.25 273 ASN A N 1
ATOM 2234 C CA . ASN A 1 273 ? -14.004 -19.335 2.248 1.00 86.25 273 ASN A CA 1
ATOM 2235 C C . ASN A 1 273 ? -13.185 -18.462 3.193 1.00 86.25 273 ASN A C 1
ATOM 2237 O O . ASN A 1 273 ? -13.722 -17.875 4.132 1.00 86.25 273 ASN A O 1
ATOM 2241 N N . LYS A 1 274 ? -11.889 -18.350 2.892 1.00 88.25 274 LYS A N 1
ATOM 2242 C CA . LYS A 1 274 ? -11.021 -17.361 3.521 1.00 88.25 274 LYS A CA 1
ATOM 2243 C C . LYS A 1 274 ? -11.648 -15.972 3.390 1.00 88.25 274 LYS A C 1
ATOM 2245 O O . LYS A 1 274 ? -12.064 -15.604 2.286 1.00 88.25 274 LYS A O 1
ATOM 2250 N N . LEU A 1 275 ? -11.739 -15.230 4.488 1.00 86.81 275 LEU A N 1
ATOM 2251 C CA . LEU A 1 275 ? -12.234 -13.860 4.436 1.00 86.81 275 LEU A CA 1
ATOM 2252 C C . LEU A 1 275 ? -11.108 -12.936 3.978 1.00 86.81 275 LEU A C 1
ATOM 2254 O O . LEU A 1 275 ? -10.006 -12.944 4.519 1.00 86.81 275 LEU A O 1
ATOM 2258 N N . GLU A 1 276 ? -11.387 -12.156 2.943 1.00 83.88 276 GLU A N 1
ATOM 2259 C CA . GLU A 1 276 ? -10.431 -11.267 2.294 1.00 83.88 276 GLU A CA 1
ATOM 2260 C C . GLU A 1 276 ? -11.115 -9.946 1.941 1.00 83.88 276 GLU A C 1
ATOM 2262 O O . GLU A 1 276 ? -12.344 -9.870 1.844 1.00 83.88 276 GLU A O 1
ATOM 2267 N N . ARG A 1 277 ? -10.316 -8.917 1.633 1.00 75.44 277 ARG A N 1
ATOM 2268 C CA . ARG A 1 277 ? -10.793 -7.611 1.139 1.00 75.44 277 ARG A CA 1
ATOM 2269 C C . ARG A 1 277 ? -11.827 -7.710 0.004 1.00 75.44 277 ARG A C 1
ATOM 2271 O O . ARG A 1 277 ? -12.658 -6.823 -0.158 1.00 75.44 277 ARG A O 1
ATOM 2278 N N . THR A 1 278 ? -11.756 -8.767 -0.801 1.00 76.19 278 THR A N 1
ATOM 2279 C CA . THR A 1 278 ? -12.576 -8.981 -2.001 1.00 76.19 278 THR A CA 1
ATOM 2280 C C . THR A 1 278 ? -13.981 -9.509 -1.715 1.00 76.19 278 THR A C 1
ATOM 2282 O O . THR A 1 278 ? -14.865 -9.304 -2.544 1.00 76.19 278 THR A O 1
ATOM 2285 N N . ASN A 1 279 ? -14.197 -10.209 -0.597 1.00 85.94 279 ASN A N 1
ATOM 2286 C CA . ASN A 1 279 ? -15.432 -10.966 -0.357 1.00 85.94 279 ASN A CA 1
ATOM 2287 C C . ASN A 1 279 ? -16.156 -10.592 0.941 1.00 85.94 279 ASN A C 1
ATOM 2289 O O . ASN A 1 279 ? -17.357 -10.823 1.054 1.00 85.94 279 ASN A O 1
ATOM 2293 N N . ILE A 1 280 ? -15.456 -9.971 1.886 1.00 87.50 280 ILE A N 1
ATOM 2294 C CA . ILE A 1 280 ? -15.956 -9.631 3.220 1.00 87.50 280 ILE A CA 1
ATOM 2295 C C . ILE A 1 280 ? -17.189 -8.713 3.194 1.00 87.50 280 ILE A C 1
ATOM 2297 O O . ILE A 1 280 ? -18.082 -8.851 4.024 1.00 87.50 280 ILE A O 1
ATOM 2301 N N . ALA A 1 281 ? -17.308 -7.851 2.177 1.00 88.19 281 ALA A N 1
ATOM 2302 C CA . ALA A 1 281 ? -18.485 -7.006 1.973 1.00 88.19 281 ALA A CA 1
ATOM 2303 C C . ALA A 1 281 ? -19.786 -7.804 1.747 1.00 88.19 281 ALA A C 1
ATOM 2305 O O . ALA A 1 281 ? -20.872 -7.280 1.996 1.00 88.19 281 ALA A O 1
ATOM 2306 N N . GLY A 1 282 ? -19.681 -9.061 1.300 1.00 90.62 282 GLY A N 1
ATOM 2307 C CA . GLY A 1 282 ? -20.810 -9.976 1.136 1.00 90.62 282 GLY A CA 1
ATOM 2308 C C . GLY A 1 282 ? -21.387 -10.512 2.448 1.00 90.62 282 GLY A C 1
ATOM 2309 O O . GLY A 1 282 ? -22.444 -11.126 2.405 1.00 90.62 282 GLY A O 1
ATOM 2310 N N . TYR A 1 283 ? -20.734 -10.255 3.587 1.00 93.44 283 TYR A N 1
ATOM 2311 C CA . TYR A 1 283 ? -21.119 -10.767 4.909 1.00 93.44 283 TYR A CA 1
ATOM 2312 C C . TYR A 1 283 ? -21.524 -9.648 5.884 1.00 93.44 283 TYR A C 1
ATOM 2314 O O . TYR A 1 283 ? -21.335 -9.757 7.093 1.00 93.44 283 TYR A O 1
ATOM 2322 N N . ALA A 1 284 ? -22.027 -8.514 5.380 1.00 93.12 284 ALA A N 1
ATOM 2323 C CA . ALA A 1 284 ? -22.365 -7.354 6.215 1.00 93.12 284 ALA A CA 1
ATOM 2324 C C . ALA A 1 284 ? -23.422 -7.665 7.298 1.00 93.12 284 ALA A C 1
ATOM 2326 O O . ALA A 1 284 ? -23.379 -7.086 8.388 1.00 93.12 284 ALA A O 1
ATOM 2327 N N . GLU A 1 285 ? -24.355 -8.578 7.014 1.00 95.50 285 GLU A N 1
ATOM 2328 C CA . GLU A 1 285 ? -25.367 -9.029 7.974 1.00 95.50 285 GLU A CA 1
ATOM 2329 C C . GLU A 1 285 ? -24.726 -9.839 9.106 1.00 95.50 285 GLU A C 1
ATOM 2331 O O . GLU A 1 285 ? -24.912 -9.514 10.282 1.00 95.50 285 GLU A O 1
ATOM 2336 N N . GLU A 1 286 ? -23.904 -10.832 8.765 1.00 96.88 286 GLU A N 1
ATOM 2337 C CA . GLU A 1 286 ? -23.178 -11.641 9.741 1.00 96.88 286 GLU A CA 1
ATOM 2338 C C . GLU A 1 286 ? -22.233 -10.783 10.589 1.00 96.88 286 GLU A C 1
ATOM 2340 O O . GLU A 1 286 ? -22.238 -10.882 11.816 1.00 96.88 286 GLU A O 1
ATOM 2345 N N . LEU A 1 287 ? -21.486 -9.872 9.960 1.00 96.50 287 LEU A N 1
ATOM 2346 C CA . LEU A 1 287 ? -20.598 -8.937 10.653 1.00 96.50 287 LEU A CA 1
ATOM 2347 C C . LEU A 1 287 ? -21.354 -8.055 11.651 1.00 96.50 287 LEU A C 1
ATOM 2349 O O . LEU A 1 287 ? -20.857 -7.819 12.750 1.00 96.50 287 LEU A O 1
ATOM 2353 N N . SER A 1 288 ? -22.558 -7.592 11.306 1.00 97.12 288 SER A N 1
ATOM 2354 C CA . SER A 1 288 ? -23.389 -6.787 12.215 1.00 97.12 288 SER A CA 1
ATOM 2355 C C . SER A 1 288 ? -23.790 -7.568 13.463 1.00 97.12 288 SER A C 1
ATOM 2357 O O . SER A 1 288 ? -23.805 -7.013 14.562 1.00 97.12 288 SER A O 1
ATOM 2359 N N . TYR A 1 289 ? -24.067 -8.862 13.309 1.00 98.06 289 TYR A N 1
ATOM 2360 C CA . TYR A 1 289 ? -24.337 -9.751 14.431 1.00 98.06 289 TYR A CA 1
ATOM 2361 C C . TYR A 1 289 ? -23.069 -10.008 15.262 1.00 98.06 289 TYR A C 1
ATOM 2363 O O . TYR A 1 289 ? -23.104 -9.865 16.484 1.00 98.06 289 TYR A O 1
ATOM 2371 N N . PHE A 1 290 ? -21.926 -10.281 14.620 1.00 97.44 290 PHE A N 1
ATOM 2372 C CA . PHE A 1 290 ? -20.650 -10.500 15.314 1.00 97.44 290 PHE A CA 1
ATOM 2373 C C . PHE A 1 290 ? -20.186 -9.274 16.106 1.00 97.44 290 PHE A C 1
ATOM 2375 O O . PHE A 1 290 ? -19.711 -9.410 17.230 1.00 97.44 290 PHE A O 1
ATOM 2382 N N . ALA A 1 291 ? -20.396 -8.071 15.570 1.00 97.31 291 ALA A N 1
ATOM 2383 C CA . ALA A 1 291 ? -20.106 -6.810 16.245 1.00 97.31 291 ALA A CA 1
ATOM 2384 C C . ALA A 1 291 ? -20.885 -6.631 17.562 1.00 97.31 291 ALA A C 1
ATOM 2386 O O . ALA A 1 291 ? -20.428 -5.901 18.442 1.00 97.31 291 ALA A O 1
ATOM 2387 N N . ALA A 1 292 ? -22.030 -7.300 17.723 1.00 96.56 292 ALA A N 1
ATOM 2388 C CA . ALA A 1 292 ? -22.885 -7.227 18.907 1.00 96.56 292 ALA A CA 1
ATOM 2389 C C . ALA A 1 292 ? -22.750 -8.434 19.856 1.00 96.56 292 ALA A C 1
ATOM 2391 O O . ALA A 1 292 ? -23.425 -8.471 20.890 1.00 96.56 292 ALA A O 1
ATOM 2392 N N . LEU A 1 293 ? -21.898 -9.417 19.536 1.00 96.50 293 LEU A N 1
ATOM 2393 C CA . LEU A 1 293 ? -21.696 -10.596 20.377 1.00 96.50 293 LEU A CA 1
ATOM 2394 C C . LEU A 1 293 ? -21.165 -10.214 21.760 1.00 96.50 293 LEU A C 1
ATOM 2396 O O . LEU A 1 293 ? -20.299 -9.354 21.899 1.00 96.50 293 LEU A O 1
ATOM 2400 N N . LYS A 1 294 ? -21.655 -10.894 22.798 1.00 96.12 294 LYS A N 1
ATOM 2401 C CA . LYS A 1 294 ? -21.104 -10.775 24.151 1.00 96.12 294 LYS A CA 1
ATOM 2402 C C . LYS A 1 294 ? -20.008 -11.816 24.330 1.00 96.12 294 LYS A C 1
ATOM 2404 O O . LYS A 1 294 ? -20.311 -12.996 24.497 1.00 96.12 294 LYS A O 1
ATOM 2409 N N . ILE A 1 295 ? -18.753 -11.385 24.288 1.00 96.25 295 ILE A N 1
ATOM 2410 C CA . ILE A 1 295 ? -17.596 -12.256 24.514 1.00 96.25 295 ILE A CA 1
ATOM 2411 C C . ILE A 1 295 ? -17.342 -12.399 26.018 1.00 96.25 295 ILE A C 1
ATOM 2413 O O . ILE A 1 295 ? -17.264 -11.405 26.741 1.00 96.25 295 ILE A O 1
ATOM 2417 N N . ASP A 1 296 ? -17.255 -13.640 26.494 1.00 95.50 296 ASP A N 1
ATOM 2418 C CA . ASP A 1 296 ? -16.998 -13.948 27.898 1.00 95.50 296 ASP A CA 1
ATOM 2419 C C . ASP A 1 296 ? -15.601 -13.455 28.304 1.00 95.50 296 ASP A C 1
ATOM 2421 O O . ASP A 1 296 ? -14.615 -13.615 27.580 1.00 95.50 296 ASP A O 1
ATOM 2425 N N . LYS A 1 297 ? -15.504 -12.860 29.494 1.00 94.00 297 LYS A N 1
ATOM 2426 C CA . LYS A 1 297 ? -14.244 -12.348 30.037 1.00 94.00 297 LYS A CA 1
ATOM 2427 C C . LYS A 1 297 ? -13.172 -13.432 30.191 1.00 94.00 297 LYS A C 1
ATOM 2429 O O . LYS A 1 297 ? -11.994 -13.079 30.169 1.00 94.00 297 LYS A O 1
ATOM 2434 N N . LYS A 1 298 ? -13.548 -14.717 30.291 1.00 95.00 298 LYS A N 1
ATOM 2435 C CA . LYS A 1 298 ? -12.603 -15.843 30.390 1.00 95.00 298 LYS A CA 1
ATOM 2436 C C . LYS A 1 298 ? -11.586 -15.843 29.242 1.00 95.00 298 LYS A C 1
ATOM 2438 O O . LYS A 1 298 ? -10.412 -16.093 29.481 1.00 95.00 298 LYS A O 1
ATOM 2443 N N . TYR A 1 299 ? -12.005 -15.475 28.026 1.00 94.81 299 TYR A N 1
ATOM 2444 C CA . TYR A 1 299 ? -11.120 -15.433 26.856 1.00 94.81 299 TYR A CA 1
ATOM 2445 C C . TYR A 1 299 ? -10.071 -14.328 26.990 1.00 94.81 299 TYR A C 1
ATOM 2447 O O . TYR A 1 299 ? -8.922 -14.495 26.596 1.00 94.81 299 TYR A O 1
ATOM 2455 N N . LYS A 1 300 ? -10.436 -13.205 27.617 1.00 90.75 300 LYS A N 1
ATOM 2456 C CA . LYS A 1 300 ? -9.487 -12.133 27.930 1.00 90.75 300 LYS A CA 1
ATOM 2457 C C . LYS A 1 300 ? -8.539 -12.525 29.061 1.00 90.75 300 LYS A C 1
ATOM 2459 O O . LYS A 1 300 ? -7.359 -12.215 28.983 1.00 90.75 300 LYS A O 1
ATOM 2464 N N . GLU A 1 301 ? -9.034 -13.216 30.086 1.00 91.06 301 GLU A N 1
ATOM 2465 C CA . GLU A 1 301 ? -8.214 -13.754 31.185 1.00 91.06 301 GLU A CA 1
ATOM 2466 C C . GLU A 1 301 ? -7.223 -14.828 30.689 1.00 91.06 301 GLU A C 1
ATOM 2468 O O . GLU A 1 301 ? -6.106 -14.913 31.195 1.00 91.06 301 GLU A O 1
ATOM 2473 N N . GLY A 1 302 ? -7.603 -15.594 29.661 1.00 89.81 302 GLY A N 1
ATOM 2474 C CA . GLY A 1 302 ? -6.759 -16.575 28.972 1.00 89.81 302 GLY A CA 1
ATOM 2475 C C . GLY A 1 302 ? -5.852 -16.004 27.874 1.00 89.81 302 GLY A C 1
ATOM 2476 O O . GLY A 1 302 ? -5.080 -16.755 27.285 1.00 89.81 302 GLY A O 1
ATOM 2477 N N . ASN A 1 303 ? -5.906 -14.692 27.611 1.00 89.19 303 ASN A N 1
ATOM 2478 C CA . ASN A 1 303 ? -5.197 -14.013 26.517 1.00 89.19 303 ASN A CA 1
ATOM 2479 C C . ASN A 1 303 ? -5.513 -14.567 25.107 1.00 89.19 303 ASN A C 1
ATOM 2481 O O . ASN A 1 303 ? -4.657 -14.575 24.223 1.00 89.19 303 ASN A O 1
ATOM 2485 N N . GLU A 1 304 ? -6.745 -15.012 24.865 1.00 91.19 304 GLU A N 1
ATOM 2486 C CA . GLU A 1 304 ? -7.206 -15.504 23.561 1.00 91.19 304 GLU A CA 1
ATOM 2487 C C . GLU A 1 304 ? -7.569 -14.335 22.628 1.00 91.19 304 GLU A C 1
ATOM 2489 O O . GLU A 1 304 ? -8.740 -14.053 22.360 1.00 91.19 304 GLU A O 1
ATOM 2494 N N . GLU A 1 305 ? -6.547 -13.616 22.147 1.00 90.50 305 GLU A N 1
ATOM 2495 C CA . GLU A 1 305 ? -6.698 -12.352 21.406 1.00 90.50 305 GLU A CA 1
ATOM 2496 C C . GLU A 1 305 ? -7.697 -12.432 20.247 1.00 90.50 305 GLU A C 1
ATOM 2498 O O . GLU A 1 305 ? -8.532 -11.542 20.091 1.00 90.50 305 GLU A O 1
ATOM 2503 N N . ALA A 1 306 ? -7.642 -13.499 19.447 1.00 90.69 306 ALA A N 1
ATOM 2504 C CA . ALA A 1 306 ? -8.494 -13.646 18.272 1.00 90.69 306 ALA A CA 1
ATOM 2505 C C . ALA A 1 306 ? -9.991 -13.669 18.640 1.00 90.69 306 ALA A C 1
ATOM 2507 O O . ALA A 1 306 ? -10.793 -13.010 17.978 1.00 90.69 306 ALA A O 1
ATOM 2508 N N . ILE A 1 307 ? -10.362 -14.356 19.729 1.00 95.38 307 ILE A N 1
ATOM 2509 C CA . ILE A 1 307 ? -11.747 -14.419 20.222 1.00 95.38 307 ILE A CA 1
ATOM 2510 C C . ILE A 1 307 ? -12.156 -13.091 20.862 1.00 95.38 307 ILE A C 1
ATOM 2512 O O . ILE A 1 307 ? -13.230 -12.562 20.567 1.00 95.38 307 ILE A O 1
ATOM 2516 N N . VAL A 1 308 ? -11.291 -12.510 21.698 1.00 94.81 308 VAL A N 1
ATOM 2517 C CA . VAL A 1 308 ? -11.554 -11.216 22.353 1.00 94.81 308 VAL A CA 1
ATOM 2518 C C . VAL A 1 308 ? -11.780 -10.102 21.323 1.00 94.81 308 VAL A C 1
ATOM 2520 O O . VAL A 1 308 ? -12.600 -9.211 21.542 1.00 94.81 308 VAL A O 1
ATOM 2523 N N . ASN A 1 309 ? -11.102 -10.172 20.176 1.00 95.00 309 ASN A N 1
ATOM 2524 C CA . ASN A 1 309 ? -11.161 -9.168 19.116 1.00 95.00 309 ASN A CA 1
ATOM 2525 C C . ASN A 1 309 ? -12.254 -9.406 18.061 1.00 95.00 309 ASN A C 1
ATOM 2527 O O . ASN A 1 309 ? -12.270 -8.693 17.052 1.00 95.00 309 ASN A O 1
ATOM 2531 N N . ILE A 1 310 ? -13.184 -10.349 18.258 1.00 96.38 310 ILE A N 1
ATOM 2532 C CA . ILE A 1 310 ? -14.287 -10.595 17.310 1.00 96.38 310 ILE A CA 1
ATOM 2533 C C . ILE A 1 310 ? -15.113 -9.321 17.085 1.00 96.38 310 ILE A C 1
ATOM 2535 O O . ILE A 1 310 ? -15.290 -8.903 15.938 1.00 96.38 310 ILE A O 1
ATOM 2539 N N . ASN A 1 311 ? -15.565 -8.662 18.161 1.00 97.06 311 ASN A N 1
ATOM 2540 C CA . ASN A 1 311 ? -16.354 -7.429 18.052 1.00 97.06 311 ASN A CA 1
ATOM 2541 C C . ASN A 1 311 ? -15.570 -6.324 17.341 1.00 97.06 311 ASN A C 1
ATOM 2543 O O . ASN A 1 311 ? -16.092 -5.683 16.431 1.00 97.06 311 ASN A O 1
ATOM 2547 N N . HIS A 1 312 ? -14.310 -6.135 17.741 1.00 95.38 312 HIS A N 1
ATOM 2548 C CA . HIS A 1 312 ? -13.412 -5.142 17.163 1.00 95.38 312 HIS A CA 1
ATOM 2549 C C . HIS A 1 312 ? -13.268 -5.339 15.647 1.00 95.38 312 HIS A C 1
ATOM 2551 O O . HIS A 1 312 ? -13.540 -4.434 14.861 1.00 95.38 312 HIS A O 1
ATOM 2557 N N . THR A 1 313 ? -12.899 -6.552 15.231 1.00 93.88 313 THR A N 1
ATOM 2558 C CA . THR A 1 313 ? -12.629 -6.885 13.827 1.00 93.88 313 THR A CA 1
ATOM 2559 C C . THR A 1 313 ? -13.892 -6.779 12.976 1.00 93.88 313 THR A C 1
ATOM 2561 O O . THR A 1 313 ? -13.838 -6.291 11.844 1.00 93.88 313 THR A O 1
ATOM 2564 N N . ALA A 1 314 ? -15.045 -7.177 13.523 1.00 95.50 314 ALA A N 1
ATOM 2565 C CA . ALA A 1 314 ? -16.332 -7.030 12.856 1.00 95.50 314 ALA A CA 1
ATOM 2566 C C . ALA A 1 314 ? -16.723 -5.553 12.671 1.00 95.50 314 ALA A C 1
ATOM 2568 O O . ALA A 1 314 ? -17.097 -5.159 11.567 1.00 95.50 314 ALA A O 1
ATOM 2569 N N . LEU A 1 315 ? -16.583 -4.719 13.708 1.00 96.50 315 LEU A N 1
ATOM 2570 C CA . LEU A 1 315 ? -16.863 -3.279 13.639 1.00 96.50 315 LEU A CA 1
ATOM 2571 C C . LEU A 1 315 ? -15.939 -2.560 12.656 1.00 96.50 315 LEU A C 1
ATOM 2573 O O . LEU A 1 315 ? -16.417 -1.788 11.828 1.00 96.50 315 LEU A O 1
ATOM 2577 N N . HIS A 1 316 ? -14.639 -2.842 12.703 1.00 91.88 316 HIS A N 1
ATOM 2578 C CA . HIS A 1 316 ? -13.669 -2.262 11.775 1.00 91.88 316 HIS A CA 1
ATOM 2579 C C . HIS A 1 316 ? -13.999 -2.666 10.327 1.00 91.88 316 HIS A C 1
ATOM 2581 O O . HIS A 1 316 ? -14.063 -1.818 9.441 1.00 91.88 316 HIS A O 1
ATOM 2587 N N . SER A 1 317 ? -14.343 -3.938 10.091 1.00 91.50 317 SER A N 1
ATOM 2588 C CA . SER A 1 317 ? -14.775 -4.404 8.765 1.00 91.50 317 SER A CA 1
ATOM 2589 C C . SER A 1 317 ? -16.050 -3.696 8.293 1.00 91.50 317 SER A C 1
ATOM 2591 O O . SER A 1 317 ? -16.133 -3.267 7.146 1.00 91.50 317 SER A O 1
ATOM 2593 N N . LEU A 1 318 ? -17.047 -3.519 9.166 1.00 94.81 318 LEU A N 1
ATOM 2594 C CA . LEU A 1 318 ? -18.274 -2.783 8.840 1.00 94.81 318 LEU A CA 1
ATOM 2595 C C . LEU A 1 318 ? -18.015 -1.302 8.539 1.00 94.81 318 LEU A C 1
ATOM 2597 O O . LEU A 1 318 ? -18.658 -0.740 7.644 1.00 94.81 318 LEU A O 1
ATOM 2601 N N . ALA A 1 319 ? -17.076 -0.672 9.250 1.00 93.88 319 ALA A N 1
ATOM 2602 C CA . ALA A 1 319 ? -16.630 0.682 8.945 1.00 93.88 319 ALA A CA 1
ATOM 2603 C C . ALA A 1 319 ? -16.055 0.761 7.527 1.00 93.88 319 ALA A C 1
ATOM 2605 O O . ALA A 1 319 ? -16.479 1.614 6.748 1.00 93.88 319 ALA A O 1
ATOM 2606 N N . ASP A 1 320 ? -15.187 -0.177 7.155 1.00 87.31 320 ASP A N 1
ATOM 2607 C CA . ASP A 1 320 ? -14.567 -0.231 5.830 1.00 87.31 320 ASP A CA 1
ATOM 2608 C C . ASP A 1 320 ? -15.590 -0.452 4.712 1.00 87.31 320 ASP A C 1
ATOM 2610 O O . ASP A 1 320 ? -15.536 0.220 3.675 1.00 87.31 320 ASP A O 1
ATOM 2614 N N . ILE A 1 321 ? -16.562 -1.353 4.920 1.00 90.12 321 ILE A N 1
ATOM 2615 C CA . ILE A 1 321 ? -17.699 -1.540 4.000 1.00 90.12 321 ILE A CA 1
ATOM 2616 C C . ILE A 1 321 ? -18.435 -0.211 3.812 1.00 90.12 321 ILE A C 1
ATOM 2618 O O . ILE A 1 321 ? -18.709 0.185 2.676 1.00 90.12 321 ILE A O 1
ATOM 2622 N N . SER A 1 322 ? -18.736 0.477 4.915 1.00 92.25 322 SER A N 1
ATOM 2623 C CA . SER A 1 322 ? -19.479 1.740 4.908 1.00 92.25 322 SER A CA 1
ATOM 2624 C C . SER A 1 322 ? -18.695 2.841 4.185 1.00 92.25 322 SER A C 1
ATOM 2626 O O . SER A 1 322 ? -19.259 3.548 3.353 1.00 92.25 322 SER A O 1
ATOM 2628 N N . ILE A 1 323 ? -17.379 2.949 4.410 1.00 88.50 323 ILE A N 1
ATOM 2629 C CA . ILE A 1 323 ? -16.495 3.889 3.698 1.00 88.50 323 ILE A CA 1
ATOM 2630 C C . ILE A 1 323 ? -16.512 3.612 2.193 1.00 88.50 323 ILE A C 1
ATOM 2632 O O . ILE A 1 323 ? -16.723 4.539 1.408 1.00 88.50 323 ILE A O 1
ATOM 2636 N N . GLY A 1 324 ? -16.359 2.352 1.777 1.00 83.69 324 GLY A N 1
ATOM 2637 C CA . GLY A 1 324 ? -16.379 1.987 0.358 1.00 83.69 324 GLY A CA 1
ATOM 2638 C C . GLY A 1 324 ? -17.727 2.259 -0.321 1.00 83.69 324 GLY A C 1
ATOM 2639 O O . GLY A 1 324 ? -17.767 2.601 -1.503 1.00 83.69 324 GLY A O 1
ATOM 2640 N N . LYS A 1 325 ? -18.831 2.189 0.434 1.00 86.88 325 LYS A N 1
ATOM 2641 C CA . LYS A 1 325 ? -20.177 2.600 -0.007 1.00 86.88 325 LYS A CA 1
ATOM 2642 C C . LYS A 1 325 ? -20.438 4.107 0.106 1.00 86.88 325 LYS A C 1
ATOM 2644 O O . LYS A 1 325 ? -21.486 4.569 -0.333 1.00 86.88 325 LYS A O 1
ATOM 2649 N N . LYS A 1 326 ? -19.489 4.881 0.645 1.00 86.19 326 LYS A N 1
ATOM 2650 C CA . LYS A 1 326 ? -19.618 6.318 0.955 1.00 86.19 326 LYS A CA 1
ATOM 2651 C C . LYS A 1 326 ? -20.693 6.630 2.010 1.00 86.19 326 LYS A C 1
ATOM 2653 O O . LYS A 1 326 ? -21.193 7.749 2.086 1.00 86.19 326 LYS A O 1
ATOM 2658 N N . GLU A 1 327 ? -21.020 5.663 2.860 1.00 94.06 327 GLU A N 1
ATOM 2659 C CA . GLU A 1 327 ? -21.961 5.765 3.982 1.00 94.06 327 GLU A CA 1
ATOM 2660 C C . GLU A 1 327 ? -21.237 6.290 5.238 1.00 94.06 327 GLU A C 1
ATOM 2662 O O . GLU A 1 327 ? -21.149 5.631 6.275 1.00 94.06 327 GLU A O 1
ATOM 2667 N N . TYR A 1 328 ? -20.662 7.491 5.144 1.00 93.44 328 TYR A N 1
ATOM 2668 C CA . TYR A 1 328 ? -19.698 8.004 6.128 1.00 93.44 328 TYR A CA 1
ATOM 2669 C C . TYR A 1 328 ? -20.256 8.155 7.555 1.00 93.44 328 TYR A C 1
ATOM 2671 O O . TYR A 1 328 ? -19.537 7.914 8.519 1.00 93.44 328 TYR A O 1
ATOM 2679 N N . GLN A 1 329 ? -21.544 8.472 7.714 1.00 97.50 329 GLN A N 1
ATOM 2680 C CA . GLN A 1 329 ? -22.195 8.539 9.034 1.00 97.50 329 GLN A CA 1
ATOM 2681 C C . GLN A 1 329 ? -22.256 7.168 9.720 1.00 97.50 329 GLN A C 1
ATOM 2683 O O . GLN A 1 329 ? -22.218 7.064 10.945 1.00 97.50 329 GLN A O 1
ATOM 2688 N N . GLN A 1 330 ? -22.389 6.100 8.933 1.00 97.31 330 GLN A N 1
ATOM 2689 C CA . GLN A 1 330 ? -22.420 4.741 9.453 1.00 97.31 330 GLN A CA 1
ATOM 2690 C C . GLN A 1 330 ? -21.000 4.248 9.755 1.00 97.31 330 GLN A C 1
ATOM 2692 O O . GLN A 1 330 ? -20.780 3.634 10.800 1.00 97.31 330 GLN A O 1
ATOM 2697 N N . ALA A 1 331 ? -20.031 4.606 8.904 1.00 95.88 331 ALA A N 1
ATOM 2698 C CA . ALA A 1 331 ? -18.613 4.370 9.161 1.00 95.88 331 ALA A CA 1
ATOM 2699 C C . ALA A 1 331 ? -18.156 4.996 10.487 1.00 95.88 331 ALA A C 1
ATOM 2701 O O . ALA A 1 331 ? -17.558 4.305 11.305 1.00 95.88 331 ALA A O 1
ATOM 2702 N N . GLU A 1 332 ? -18.507 6.263 10.737 1.00 97.44 332 GLU A N 1
ATOM 2703 C CA . GLU A 1 332 ? -18.215 6.967 11.994 1.00 97.44 332 GLU A CA 1
ATOM 2704 C C . GLU A 1 332 ? -18.675 6.162 13.216 1.00 97.44 332 GLU A C 1
ATOM 2706 O O . GLU A 1 332 ? -17.892 5.918 14.133 1.00 97.44 332 GLU A O 1
ATOM 2711 N N . LYS A 1 333 ? -19.933 5.698 13.218 1.00 98.06 333 LYS A N 1
ATOM 2712 C CA . LYS A 1 333 ? -20.495 4.919 14.332 1.00 98.06 333 LYS A CA 1
ATOM 2713 C C . LYS A 1 333 ? -19.701 3.644 14.593 1.00 98.06 333 LYS A C 1
ATOM 2715 O O . LYS A 1 333 ? -19.454 3.307 15.749 1.00 98.06 333 LYS A O 1
ATOM 2720 N N . TYR A 1 334 ? -19.328 2.923 13.540 1.00 97.81 334 TYR A N 1
ATOM 2721 C CA . TYR A 1 334 ? -18.567 1.685 13.676 1.00 97.81 334 TYR A CA 1
ATOM 2722 C C . TYR A 1 334 ? -17.133 1.936 14.157 1.00 97.81 334 TYR A C 1
ATOM 2724 O O . TYR A 1 334 ? -16.690 1.258 15.082 1.00 97.81 334 TYR A O 1
ATOM 2732 N N . LEU A 1 335 ? -16.451 2.947 13.609 1.00 97.19 335 LEU A N 1
ATOM 2733 C CA . LEU A 1 335 ? -15.102 3.342 14.026 1.00 97.19 335 LEU A CA 1
ATOM 2734 C C . LEU A 1 335 ? -15.067 3.778 15.494 1.00 97.19 335 LEU A C 1
ATOM 2736 O O . LEU A 1 335 ? -14.231 3.299 16.255 1.00 97.19 335 LEU A O 1
ATOM 2740 N N . LEU A 1 336 ? -16.004 4.625 15.933 1.00 97.38 336 LEU A N 1
ATOM 2741 C CA . LEU A 1 336 ? -16.067 5.068 17.330 1.00 97.38 336 LEU A CA 1
ATOM 2742 C C . LEU A 1 336 ? -16.293 3.898 18.293 1.00 97.38 336 LEU A C 1
ATOM 2744 O O . LEU A 1 336 ? -15.663 3.848 19.352 1.00 97.38 336 LEU A O 1
ATOM 2748 N N . LYS A 1 337 ? -17.139 2.929 17.926 1.00 97.50 337 LYS A N 1
ATOM 2749 C CA . LYS A 1 337 ? -17.338 1.715 18.729 1.00 97.50 337 LYS A CA 1
ATOM 2750 C C . LYS A 1 337 ? -16.086 0.847 18.780 1.00 97.50 337 LYS A C 1
ATOM 2752 O O . LYS A 1 337 ? -15.713 0.409 19.864 1.00 97.50 337 LYS A O 1
ATOM 2757 N N . ALA A 1 338 ? -15.428 0.633 17.642 1.00 95.94 338 ALA A N 1
ATOM 2758 C CA . ALA A 1 338 ? -14.176 -0.118 17.573 1.00 95.94 338 ALA A CA 1
ATOM 2759 C C . ALA A 1 338 ? -13.048 0.562 18.365 1.00 95.94 338 ALA A C 1
ATOM 2761 O O . ALA A 1 338 ? -12.207 -0.125 18.932 1.00 95.94 338 ALA A O 1
ATOM 2762 N N . LEU A 1 339 ? -13.047 1.896 18.448 1.00 95.69 339 LEU A N 1
ATOM 2763 C CA . LEU A 1 339 ? -12.071 2.651 19.230 1.00 95.69 339 LEU A CA 1
ATOM 2764 C C . LEU A 1 339 ? -12.367 2.614 20.732 1.00 95.69 339 LEU A C 1
ATOM 2766 O O . LEU A 1 339 ? -11.442 2.487 21.521 1.00 95.69 339 LEU A O 1
ATOM 2770 N N . THR A 1 340 ? -13.629 2.778 21.143 1.00 93.88 340 THR A N 1
ATOM 2771 C CA . THR A 1 340 ? -13.964 3.117 22.542 1.00 93.88 340 THR A CA 1
ATOM 2772 C C . THR A 1 340 ? -14.695 2.026 23.317 1.00 93.88 340 THR A C 1
ATOM 2774 O O . THR A 1 340 ? -14.462 1.884 24.516 1.00 93.88 340 THR A O 1
ATOM 2777 N N . GLU A 1 341 ? -15.563 1.250 22.666 1.00 94.75 341 GLU A N 1
ATOM 2778 C CA . GLU A 1 341 ? -16.334 0.177 23.311 1.00 94.75 341 GLU A CA 1
ATOM 2779 C C . GLU A 1 341 ? -15.614 -1.171 23.184 1.00 94.75 341 GLU A C 1
ATOM 2781 O O . GLU A 1 341 ? -15.542 -1.934 24.147 1.00 94.75 341 GLU A O 1
ATOM 2786 N N . PHE A 1 342 ? -15.036 -1.433 22.010 1.00 95.06 342 PHE A N 1
ATOM 2787 C CA . PHE A 1 342 ? -14.333 -2.672 21.680 1.00 95.06 342 PHE A CA 1
ATOM 2788 C C . PHE A 1 342 ? -12.923 -2.388 21.132 1.00 95.06 342 PHE A C 1
ATOM 2790 O O . PHE A 1 342 ? -12.630 -2.776 19.998 1.00 95.06 342 PHE A O 1
ATOM 2797 N N . PRO A 1 343 ? -12.050 -1.699 21.899 1.00 93.25 343 PRO A N 1
ATOM 2798 C CA . PRO A 1 343 ? -10.673 -1.453 21.482 1.00 93.25 343 PRO A CA 1
ATOM 2799 C C . PRO A 1 343 ? -9.928 -2.765 21.253 1.00 93.25 343 PRO A C 1
ATOM 2801 O O . PRO A 1 343 ? -10.171 -3.754 21.950 1.00 93.25 343 PRO A O 1
ATOM 2804 N N . LEU A 1 344 ? -8.983 -2.751 20.311 1.00 92.00 344 LEU A N 1
ATOM 2805 C CA . LEU A 1 344 ? -8.165 -3.917 20.011 1.00 92.00 344 LEU A CA 1
ATOM 2806 C C . LEU A 1 344 ? -7.391 -4.371 21.256 1.00 92.00 344 LEU A C 1
ATOM 2808 O O . LEU A 1 344 ? -6.517 -3.664 21.771 1.00 92.00 344 LEU A O 1
ATOM 2812 N N . TYR A 1 345 ? -7.664 -5.594 21.691 1.00 91.25 345 TYR A N 1
ATOM 2813 C CA . TYR A 1 345 ? -6.903 -6.268 22.726 1.00 91.25 345 TYR A CA 1
ATOM 2814 C C . TYR A 1 345 ? -5.697 -6.984 22.112 1.00 91.25 345 TYR A C 1
ATOM 2816 O O . TYR A 1 345 ? -5.838 -7.817 21.223 1.00 91.25 345 TYR A O 1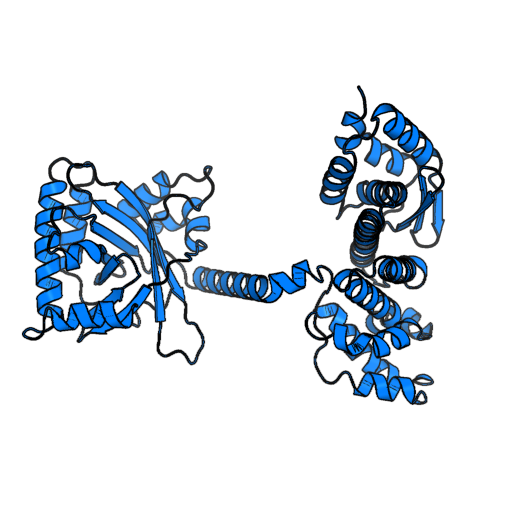
ATOM 2824 N N . SER A 1 346 ? -4.499 -6.656 22.582 1.00 88.56 346 SER A N 1
ATOM 2825 C CA . SER A 1 346 ? -3.260 -7.302 22.157 1.00 88.56 346 SER A CA 1
ATOM 2826 C C . SER A 1 346 ? -2.243 -7.232 23.291 1.00 88.56 346 SER A C 1
ATOM 2828 O O . SER A 1 346 ? -2.124 -6.204 23.962 1.00 88.56 346 SER A O 1
ATOM 2830 N N . LEU A 1 347 ? -1.478 -8.303 23.488 1.00 84.12 347 LEU A N 1
ATOM 2831 C CA . LEU A 1 347 ? -0.345 -8.351 24.416 1.00 84.12 347 LEU A CA 1
ATOM 2832 C C . LEU A 1 347 ? 0.783 -7.408 23.973 1.00 84.12 347 LEU A C 1
ATOM 2834 O O . LEU A 1 347 ? 1.571 -6.931 24.788 1.00 84.12 347 LEU A O 1
ATOM 2838 N N . SER A 1 348 ? 0.850 -7.097 22.676 1.00 83.06 348 SER A N 1
ATOM 2839 C CA . SER A 1 348 ? 1.723 -6.064 22.124 1.00 83.06 348 SER A CA 1
ATOM 2840 C C . SER A 1 348 ? 1.035 -4.696 22.176 1.00 83.06 348 SER A C 1
ATOM 2842 O O . SER A 1 348 ? 0.152 -4.413 21.362 1.00 83.06 348 SER A O 1
ATOM 2844 N N . GLY A 1 349 ? 1.490 -3.813 23.072 1.00 79.19 349 GLY A N 1
ATOM 2845 C CA . GLY A 1 349 ? 0.990 -2.432 23.159 1.00 79.19 349 GLY A CA 1
ATOM 2846 C C . GLY A 1 349 ? 1.180 -1.636 21.860 1.00 79.19 349 GLY A C 1
ATOM 2847 O O . GLY A 1 349 ? 0.295 -0.891 21.455 1.00 79.19 349 GLY A O 1
ATOM 2848 N N . THR A 1 350 ? 2.279 -1.877 21.136 1.00 83.38 350 THR A N 1
ATOM 2849 C CA . THR A 1 350 ? 2.536 -1.287 19.809 1.00 83.38 350 THR A CA 1
ATOM 2850 C C . THR A 1 350 ? 1.481 -1.676 18.776 1.00 83.38 350 THR A C 1
ATOM 2852 O O . THR A 1 350 ? 1.172 -0.905 17.870 1.00 83.38 350 THR A O 1
ATOM 2855 N N . THR A 1 351 ? 0.938 -2.886 18.877 1.00 86.00 351 THR A N 1
ATOM 2856 C CA . THR A 1 351 ? -0.087 -3.365 17.949 1.00 86.00 351 THR A CA 1
ATOM 2857 C C . THR A 1 351 ? -1.431 -2.696 18.228 1.00 86.00 351 THR A C 1
ATOM 2859 O O . THR A 1 351 ? -2.077 -2.250 17.281 1.00 86.00 351 THR A O 1
ATOM 2862 N N . SER A 1 352 ? -1.811 -2.553 19.503 1.00 88.25 352 SER A N 1
ATOM 2863 C CA . SER A 1 352 ? -2.990 -1.773 19.907 1.00 88.25 352 SER A CA 1
ATOM 2864 C C . SER A 1 352 ? -2.871 -0.304 19.499 1.00 88.25 352 SER A C 1
ATOM 2866 O O . SER A 1 352 ? -3.825 0.258 18.971 1.00 88.25 352 SER A O 1
ATOM 2868 N N . GLU A 1 353 ? -1.686 0.294 19.645 1.00 89.38 353 GLU A N 1
ATOM 2869 C CA . GLU A 1 353 ? -1.429 1.678 19.235 1.00 89.38 353 GLU A CA 1
ATOM 2870 C C . GLU A 1 353 ? -1.627 1.908 17.743 1.00 89.38 353 GLU A C 1
ATOM 2872 O O . GLU A 1 353 ? -2.351 2.815 17.333 1.00 89.38 353 GLU A O 1
ATOM 2877 N N . LYS A 1 354 ? -0.997 1.063 16.922 1.00 89.62 354 LYS A N 1
ATOM 2878 C CA . LYS A 1 354 ? -1.092 1.161 15.464 1.00 89.62 354 LYS A CA 1
ATOM 2879 C C . LYS A 1 354 ? -2.529 1.070 14.983 1.00 89.62 354 LYS A C 1
ATOM 2881 O O . LYS A 1 354 ? -2.880 1.757 14.027 1.00 89.62 354 LYS A O 1
ATOM 2886 N N . ASP A 1 355 ? -3.324 0.209 15.608 1.00 90.94 355 ASP A N 1
ATOM 2887 C CA . ASP A 1 355 ? -4.725 0.030 15.258 1.00 90.94 355 ASP A CA 1
ATOM 2888 C C . ASP A 1 355 ? -5.584 1.224 15.702 1.00 90.94 355 ASP A C 1
ATOM 2890 O O . ASP A 1 355 ? -6.302 1.795 14.882 1.00 90.94 355 ASP A O 1
ATOM 2894 N N . ALA A 1 356 ? -5.427 1.695 16.941 1.00 93.12 356 ALA A N 1
ATOM 2895 C CA . ALA A 1 356 ? -6.172 2.852 17.425 1.00 93.12 356 ALA A CA 1
ATOM 2896 C C . ALA A 1 356 ? -5.849 4.131 16.635 1.00 93.12 356 ALA A C 1
ATOM 2898 O O . ALA A 1 356 ? -6.764 4.816 16.177 1.00 93.12 356 ALA A O 1
ATOM 2899 N N . ASN A 1 357 ? -4.567 4.415 16.373 1.00 93.12 357 ASN A N 1
ATOM 2900 C CA . ASN A 1 357 ? -4.178 5.575 15.563 1.00 93.12 357 ASN A CA 1
ATOM 2901 C C . ASN A 1 357 ? -4.648 5.459 14.112 1.00 93.12 357 ASN A C 1
ATOM 2903 O O . ASN A 1 357 ? -4.915 6.464 13.454 1.00 93.12 357 ASN A O 1
ATOM 2907 N N . ARG A 1 358 ? -4.793 4.235 13.605 1.00 91.31 358 ARG A N 1
ATOM 2908 C CA . ARG A 1 358 ? -5.404 4.017 12.301 1.00 91.31 358 ARG A CA 1
ATOM 2909 C C . ARG A 1 358 ? -6.889 4.376 12.313 1.00 91.31 358 ARG A C 1
ATOM 2911 O O . ARG A 1 358 ? -7.311 5.150 11.462 1.00 91.31 358 ARG A O 1
ATOM 2918 N N . ILE A 1 359 ? -7.647 3.902 13.304 1.00 94.69 359 ILE A N 1
ATOM 2919 C CA . ILE A 1 359 ? -9.066 4.256 13.463 1.00 94.69 359 ILE A CA 1
ATOM 2920 C C . ILE A 1 359 ? -9.243 5.773 13.620 1.00 94.69 359 ILE A C 1
ATOM 2922 O O . ILE A 1 359 ? -10.136 6.356 13.013 1.00 94.69 359 ILE A O 1
ATOM 2926 N N . GLU A 1 360 ? -8.384 6.436 14.392 1.00 96.25 360 GLU A N 1
ATOM 2927 C CA . GLU A 1 360 ? -8.374 7.898 14.552 1.00 96.25 360 GLU A CA 1
ATOM 2928 C C . GLU A 1 360 ? -8.110 8.631 13.231 1.00 96.25 360 GLU A C 1
ATOM 2930 O O . GLU A 1 360 ? -8.762 9.633 12.925 1.00 96.25 360 GLU A O 1
ATOM 2935 N N . TYR A 1 361 ? -7.179 8.124 12.423 1.00 94.50 361 TYR A N 1
ATOM 2936 C CA . TYR A 1 361 ? -6.886 8.683 11.106 1.00 94.50 361 TYR A CA 1
ATOM 2937 C C . TYR A 1 361 ? -8.073 8.498 10.152 1.00 94.50 361 TYR A C 1
ATOM 2939 O O . TYR A 1 361 ? -8.466 9.436 9.452 1.00 94.50 361 TYR A O 1
ATOM 2947 N N . ASP A 1 362 ? -8.715 7.332 10.189 1.00 92.62 362 ASP A N 1
ATOM 2948 C CA . ASP A 1 362 ? -9.908 7.040 9.397 1.00 92.62 362 ASP A CA 1
ATOM 2949 C C . ASP A 1 362 ? -11.105 7.892 9.837 1.00 92.62 362 ASP A C 1
ATOM 2951 O O . ASP A 1 362 ? -11.839 8.413 8.994 1.00 92.62 362 ASP A O 1
ATOM 2955 N N . LEU A 1 363 ? -11.258 8.138 11.141 1.00 97.06 363 LEU A N 1
ATOM 2956 C CA . LEU A 1 363 ? -12.229 9.091 11.675 1.00 97.06 363 LEU A CA 1
ATOM 2957 C C . LEU A 1 363 ? -11.979 10.495 11.121 1.00 97.06 363 LEU A C 1
ATOM 2959 O O . LEU A 1 363 ? -12.914 11.114 10.615 1.00 97.06 363 LEU A O 1
ATOM 2963 N N . ALA A 1 364 ? -10.733 10.982 11.118 1.00 96.25 364 ALA A N 1
ATOM 2964 C CA . ALA A 1 364 ? -10.411 12.283 10.528 1.00 96.25 364 ALA A CA 1
ATOM 2965 C C . ALA A 1 364 ? -10.825 12.368 9.047 1.00 96.25 364 ALA A C 1
ATOM 2967 O O . ALA A 1 364 ? -11.392 13.376 8.615 1.00 96.25 364 ALA A O 1
ATOM 2968 N N . LYS A 1 365 ? -10.606 11.302 8.267 1.00 93.75 365 LYS A N 1
ATOM 2969 C CA . LYS A 1 365 ? -11.045 11.215 6.864 1.00 93.75 365 LYS A CA 1
ATOM 2970 C C . LYS A 1 365 ? -12.559 11.205 6.712 1.00 93.75 365 LYS A C 1
ATOM 2972 O O . LYS A 1 365 ? -13.091 11.919 5.859 1.00 93.75 365 LYS A O 1
ATOM 2977 N N . VAL A 1 366 ? -13.246 10.411 7.523 1.00 95.06 366 VAL A N 1
ATOM 2978 C CA . VAL A 1 366 ? -14.709 10.335 7.553 1.00 95.06 366 VAL A CA 1
ATOM 2979 C C . VAL A 1 366 ? -15.300 11.707 7.875 1.00 95.06 366 VAL A C 1
ATOM 2981 O O . VAL A 1 366 ? -16.178 12.170 7.149 1.00 95.06 366 VAL A O 1
ATOM 2984 N N . TYR A 1 367 ? -14.763 12.418 8.867 1.00 97.19 367 TYR A N 1
ATOM 2985 C CA . TYR A 1 367 ? -15.218 13.764 9.214 1.00 97.19 367 TYR A CA 1
ATOM 2986 C C . TYR A 1 367 ? -14.979 14.786 8.100 1.00 97.19 367 TYR A C 1
ATOM 2988 O O . TYR A 1 367 ? -15.874 15.580 7.819 1.00 97.19 367 TYR A O 1
ATOM 2996 N N . GLN A 1 368 ? -13.849 14.725 7.387 1.00 92.44 368 GLN A N 1
ATOM 2997 C CA . GLN A 1 368 ? -13.638 15.559 6.193 1.00 92.44 368 GLN A CA 1
ATOM 2998 C C . GLN A 1 368 ? -14.713 15.304 5.124 1.00 92.44 368 GLN A C 1
ATOM 3000 O O . GLN A 1 368 ? -15.220 16.248 4.522 1.00 92.44 368 GLN A O 1
ATOM 3005 N N . LYS A 1 369 ? -15.088 14.038 4.893 1.00 93.00 369 LYS A N 1
ATOM 3006 C CA . LYS A 1 369 ? -16.144 13.669 3.932 1.00 93.00 369 LYS A CA 1
ATOM 3007 C C . LYS A 1 369 ? -17.551 14.051 4.387 1.00 93.00 369 LYS A C 1
ATOM 3009 O O . LYS A 1 369 ? -18.422 14.212 3.539 1.00 93.00 369 LYS A O 1
ATOM 3014 N N . LEU A 1 370 ? -17.756 14.197 5.692 1.00 94.44 370 LEU A N 1
ATOM 3015 C CA . LEU A 1 370 ? -18.984 14.703 6.303 1.00 94.44 370 LEU A CA 1
ATOM 3016 C C . LEU A 1 370 ? -19.002 16.232 6.447 1.00 94.44 370 LEU A C 1
ATOM 3018 O O . LEU A 1 370 ? -19.931 16.753 7.053 1.00 94.44 370 LEU A O 1
ATOM 3022 N N . GLU A 1 371 ? -17.981 16.939 5.949 1.00 94.69 371 GLU A N 1
ATOM 3023 C CA . GLU A 1 371 ? -17.809 18.394 6.108 1.00 94.69 371 GLU A CA 1
ATOM 3024 C C . GLU A 1 371 ? -17.717 18.852 7.581 1.00 94.69 371 GLU A C 1
ATOM 3026 O O . GLU A 1 371 ? -17.887 20.024 7.914 1.00 94.69 371 GLU A O 1
ATOM 3031 N N . ARG A 1 372 ? -17.368 17.928 8.481 1.00 95.88 372 ARG A N 1
ATOM 3032 C CA . ARG A 1 372 ? -17.177 18.140 9.923 1.00 95.88 372 ARG A CA 1
ATOM 3033 C C . ARG A 1 372 ? -15.715 18.467 10.215 1.00 95.88 372 ARG A C 1
ATOM 3035 O O . ARG A 1 372 ? -14.943 17.662 10.736 1.00 95.88 372 ARG A O 1
ATOM 3042 N N . LYS A 1 373 ? -15.303 19.654 9.769 1.00 94.44 373 LYS A N 1
ATOM 3043 C CA . LYS A 1 373 ? -13.891 20.069 9.748 1.00 94.44 373 LYS A CA 1
ATOM 3044 C C . LYS A 1 373 ? -13.252 20.123 11.142 1.00 94.44 373 LYS A C 1
ATOM 3046 O O . LYS A 1 373 ? -12.075 19.800 11.279 1.00 94.44 373 LYS A O 1
ATOM 3051 N N . ASP A 1 374 ? -14.008 20.503 12.168 1.00 96.38 374 ASP A N 1
ATOM 3052 C CA . ASP A 1 374 ? -13.480 20.672 13.526 1.00 96.38 374 ASP A CA 1
ATOM 3053 C C . ASP A 1 374 ? -13.095 19.330 14.166 1.00 96.38 374 ASP A C 1
ATOM 3055 O O . ASP A 1 374 ? -12.027 19.209 14.767 1.00 96.38 374 ASP A O 1
ATOM 3059 N N . GLU A 1 375 ? -13.904 18.290 13.990 1.00 97.81 375 GLU A N 1
ATOM 3060 C CA . GLU A 1 375 ? -13.585 16.935 14.441 1.00 97.81 375 GLU A CA 1
ATOM 3061 C C . GLU A 1 375 ? -12.398 16.354 13.672 1.00 97.81 375 GLU A C 1
ATOM 3063 O O . GLU A 1 375 ? -11.527 15.723 14.274 1.00 97.81 375 GLU A O 1
ATOM 3068 N N . ALA A 1 376 ? -12.308 16.627 12.365 1.00 97.12 376 ALA A N 1
ATOM 3069 C CA . ALA A 1 376 ? -11.146 16.246 11.569 1.00 97.12 376 ALA A CA 1
ATOM 3070 C C . ALA A 1 376 ? -9.854 16.891 12.101 1.00 97.12 376 ALA A C 1
ATOM 3072 O O . ALA A 1 376 ? -8.865 16.185 12.296 1.00 97.12 376 ALA A O 1
ATOM 3073 N N . TYR A 1 377 ? -9.862 18.196 12.406 1.00 96.81 377 TYR A N 1
ATOM 3074 C CA . TYR A 1 377 ? -8.735 18.854 13.079 1.00 96.81 377 TYR A CA 1
ATOM 3075 C C . TYR A 1 377 ? -8.412 18.198 14.417 1.00 96.81 377 TYR A C 1
ATOM 3077 O O . TYR A 1 377 ? -7.247 17.940 14.707 1.00 96.81 377 TYR A O 1
ATOM 3085 N N . GLY A 1 378 ? -9.435 17.913 15.218 1.00 97.62 378 GLY A N 1
ATOM 3086 C CA . GLY A 1 378 ? -9.290 17.272 16.514 1.00 97.62 378 GLY A CA 1
ATOM 3087 C C . GLY A 1 378 ? -8.519 15.951 16.448 1.00 97.62 378 GLY A C 1
ATOM 3088 O O . GLY A 1 378 ? -7.508 15.782 17.129 1.00 97.62 378 GLY A O 1
ATOM 3089 N N . TYR A 1 379 ? -8.945 15.026 15.591 1.00 97.94 379 TYR A N 1
ATOM 3090 C CA . TYR A 1 379 ? -8.253 13.743 15.438 1.00 97.94 379 TYR A CA 1
ATOM 3091 C C . TYR A 1 379 ? -6.854 13.889 14.824 1.00 97.94 379 TYR A C 1
ATOM 3093 O O . TYR A 1 379 ? -5.925 13.216 15.263 1.00 97.94 379 TYR A O 1
ATOM 3101 N N . LEU A 1 380 ? -6.650 14.810 13.876 1.00 97.44 380 LEU A N 1
ATOM 3102 C CA . LEU A 1 380 ? -5.316 15.057 13.315 1.00 97.44 380 LEU A CA 1
ATOM 3103 C C . LEU A 1 380 ? -4.343 15.649 14.348 1.00 97.44 380 LEU A C 1
ATOM 3105 O O . LEU A 1 380 ? -3.183 15.250 14.381 1.00 97.44 380 LEU A O 1
ATOM 3109 N N . LEU A 1 381 ? -4.806 16.540 15.231 1.00 96.69 381 LEU A N 1
ATOM 3110 C CA . LEU A 1 381 ? -4.007 17.055 16.351 1.00 96.69 381 LEU A CA 1
ATOM 3111 C C . LEU A 1 381 ? -3.629 15.942 17.337 1.00 96.69 381 LEU A C 1
ATOM 3113 O O . LEU A 1 381 ? -2.495 15.910 17.813 1.00 96.69 381 LEU A O 1
ATOM 3117 N N . ALA A 1 382 ? -4.544 15.010 17.622 1.00 96.12 382 ALA A N 1
ATOM 3118 C CA . ALA A 1 382 ? -4.225 13.831 18.427 1.00 96.12 382 ALA A CA 1
ATOM 3119 C C . ALA A 1 382 ? -3.117 12.989 17.770 1.00 96.12 382 ALA A C 1
ATOM 3121 O O . ALA A 1 382 ? -2.139 12.635 18.427 1.00 96.12 382 ALA A O 1
ATOM 3122 N N . LEU A 1 383 ? -3.211 12.751 16.459 1.00 95.88 383 LEU A N 1
ATOM 3123 C CA . LEU A 1 383 ? -2.267 11.918 15.705 1.00 95.88 383 LEU A CA 1
ATOM 3124 C C . LEU A 1 383 ? -0.875 12.526 15.520 1.00 95.88 383 LEU A C 1
ATOM 3126 O O . LEU A 1 383 ? 0.071 11.786 15.264 1.00 95.88 383 LEU A O 1
ATOM 3130 N N . ILE A 1 384 ? -0.702 13.835 15.710 1.00 94.81 384 ILE A N 1
ATOM 3131 C CA . ILE A 1 384 ? 0.636 14.439 15.834 1.00 94.81 384 ILE A CA 1
ATOM 3132 C C . ILE A 1 384 ? 1.395 13.846 17.035 1.00 94.81 384 ILE A C 1
ATOM 3134 O O . ILE A 1 384 ? 2.617 13.800 17.045 1.00 94.81 384 ILE A O 1
ATOM 3138 N N . ASN A 1 385 ? 0.697 13.322 18.038 1.00 91.56 385 ASN A N 1
ATOM 3139 C CA . ASN A 1 385 ? 1.336 12.637 19.157 1.00 91.56 385 ASN A CA 1
ATOM 3140 C C . ASN A 1 385 ? 1.552 11.131 18.914 1.00 91.56 385 ASN A C 1
ATOM 3142 O O . ASN A 1 385 ? 1.973 10.420 19.825 1.00 91.56 385 ASN A O 1
ATOM 3146 N N . SER A 1 386 ? 1.247 10.623 17.715 1.00 88.81 386 SER A N 1
ATOM 3147 C CA . SER A 1 386 ? 1.451 9.219 17.350 1.00 88.81 386 SER A CA 1
ATOM 3148 C C . SER A 1 386 ? 2.851 8.991 16.790 1.00 88.81 386 SER A C 1
ATOM 3150 O O . SER A 1 386 ? 3.262 9.655 15.839 1.00 88.81 386 SER A O 1
ATOM 3152 N N . GLN A 1 387 ? 3.532 7.950 17.272 1.00 81.38 387 GLN A N 1
ATOM 3153 C CA . GLN A 1 387 ? 4.788 7.483 16.676 1.00 81.38 387 GLN A CA 1
ATOM 3154 C C . GLN A 1 387 ? 4.619 7.027 15.212 1.00 81.38 387 GLN A C 1
ATOM 3156 O O . GLN A 1 387 ? 5.561 7.094 14.424 1.00 81.38 387 GLN A O 1
ATOM 3161 N N . TRP A 1 388 ? 3.430 6.548 14.835 1.00 81.56 388 TRP A N 1
ATOM 3162 C CA . TRP A 1 388 ? 3.185 5.889 13.546 1.00 81.56 388 TRP A CA 1
ATOM 3163 C C . TRP A 1 388 ? 2.521 6.797 12.514 1.00 81.56 388 TRP A C 1
ATOM 3165 O O . TRP A 1 388 ? 2.695 6.581 11.315 1.00 81.56 388 TRP A O 1
ATOM 3175 N N . TYR A 1 389 ? 1.767 7.799 12.970 1.00 88.12 389 TYR A N 1
ATOM 3176 C CA . TYR A 1 389 ? 0.964 8.662 12.104 1.00 88.12 389 TYR A CA 1
ATOM 3177 C C . TYR A 1 389 ? 1.390 10.130 12.104 1.00 88.12 389 TYR A C 1
ATOM 3179 O O . TYR A 1 389 ? 0.803 10.885 11.333 1.00 88.12 389 TYR A O 1
ATOM 3187 N N . TYR A 1 390 ? 2.431 10.526 12.851 1.00 87.88 390 TYR A N 1
ATOM 3188 C CA . TYR A 1 390 ? 2.939 11.906 12.895 1.00 87.88 390 TYR A CA 1
ATOM 3189 C C . TYR A 1 390 ? 3.049 12.562 11.509 1.00 87.88 390 TYR A C 1
ATOM 3191 O O . TYR A 1 390 ? 2.361 13.541 11.229 1.00 87.88 390 TYR A O 1
ATOM 3199 N N . SER A 1 391 ? 3.859 11.995 10.604 1.00 86.25 391 SER A N 1
ATOM 3200 C CA . SER A 1 391 ? 4.120 12.608 9.292 1.00 86.25 391 SER A CA 1
ATOM 3201 C C . SER A 1 391 ? 2.872 12.677 8.410 1.00 86.25 391 SER A C 1
ATOM 3203 O O . SER A 1 391 ? 2.686 13.634 7.658 1.00 86.25 391 SER A O 1
ATOM 3205 N N . SER A 1 392 ? 2.003 11.667 8.497 1.00 87.75 392 SER A N 1
ATOM 3206 C CA . SER A 1 392 ? 0.725 11.662 7.780 1.00 87.75 392 SER A CA 1
ATOM 3207 C C . SER A 1 392 ? -0.200 12.741 8.336 1.00 87.75 392 SER A C 1
ATOM 3209 O O . SER A 1 392 ? -0.737 13.533 7.566 1.00 87.75 392 SER A O 1
ATOM 3211 N N . ALA A 1 393 ? -0.341 12.814 9.659 1.00 91.88 393 ALA A N 1
ATOM 3212 C CA . ALA A 1 393 ? -1.183 13.781 10.347 1.00 91.88 393 ALA A CA 1
ATOM 3213 C C . ALA A 1 393 ? -0.732 15.221 10.087 1.00 91.88 393 ALA A C 1
ATOM 3215 O O . ALA A 1 393 ? -1.568 16.057 9.755 1.00 91.88 393 ALA A O 1
ATOM 3216 N N . GLU A 1 394 ? 0.572 15.504 10.148 1.00 90.81 394 GLU A N 1
ATOM 3217 C CA . GLU A 1 394 ? 1.120 16.839 9.879 1.00 90.81 394 GLU A CA 1
ATOM 3218 C C . GLU A 1 394 ? 0.867 17.283 8.428 1.00 90.81 394 GLU A C 1
ATOM 3220 O O . GLU A 1 394 ? 0.444 18.416 8.168 1.00 90.81 394 GLU A O 1
ATOM 3225 N N . LYS A 1 395 ? 1.045 16.377 7.461 1.00 90.75 395 LYS A N 1
ATOM 3226 C CA . LYS A 1 395 ? 0.721 16.652 6.055 1.00 90.75 395 LYS A CA 1
ATOM 3227 C C . LYS A 1 395 ? -0.771 16.943 5.869 1.00 90.75 395 LYS A C 1
ATOM 3229 O O . LYS A 1 395 ? -1.143 17.867 5.146 1.00 90.75 395 LYS A O 1
ATOM 3234 N N . GLU A 1 396 ? -1.625 16.148 6.499 1.00 92.00 396 GLU A N 1
ATOM 3235 C CA . GLU A 1 396 ? -3.080 16.240 6.368 1.00 92.00 396 GLU A CA 1
ATOM 3236 C C . GLU A 1 396 ? -3.659 17.478 7.028 1.00 92.00 396 GLU A C 1
ATOM 3238 O O . GLU A 1 396 ? -4.486 18.153 6.424 1.00 92.00 396 GLU A O 1
ATOM 3243 N N . ILE A 1 397 ? -3.213 17.801 8.240 1.00 94.25 397 ILE A N 1
ATOM 3244 C CA . ILE A 1 397 ? -3.698 18.972 8.968 1.00 94.25 397 ILE A CA 1
ATOM 3245 C C . ILE A 1 397 ? -3.280 20.264 8.258 1.00 94.25 397 ILE A C 1
ATOM 3247 O O . ILE A 1 397 ? -4.062 21.211 8.180 1.00 94.25 397 ILE A O 1
ATOM 3251 N N . THR A 1 398 ? -2.097 20.265 7.633 1.00 90.56 398 THR A N 1
ATOM 3252 C CA . THR A 1 398 ? -1.636 21.362 6.773 1.00 90.56 398 THR A CA 1
ATOM 3253 C C . THR A 1 398 ? -2.495 21.489 5.516 1.00 90.56 398 THR A C 1
ATOM 3255 O O . THR A 1 398 ? -2.851 22.598 5.127 1.00 90.56 398 THR A O 1
ATOM 3258 N N . ALA A 1 399 ? -2.875 20.373 4.886 1.00 89.25 399 ALA A N 1
ATOM 3259 C CA . ALA A 1 399 ? -3.777 20.394 3.735 1.00 89.25 399 ALA A CA 1
ATOM 3260 C C . ALA A 1 399 ? -5.201 20.839 4.118 1.00 89.25 399 ALA A C 1
ATOM 3262 O O . ALA A 1 399 ? -5.850 21.552 3.351 1.00 89.25 399 ALA A O 1
ATOM 3263 N N . LEU A 1 400 ? -5.672 20.456 5.310 1.00 90.81 400 LEU A N 1
ATOM 3264 C CA . LEU A 1 400 ? -6.987 20.822 5.836 1.00 90.81 400 LEU A CA 1
ATOM 3265 C C . LEU A 1 400 ? -7.103 22.327 6.115 1.00 90.81 400 LEU A C 1
ATOM 3267 O O . LEU A 1 400 ? -8.205 22.868 6.007 1.00 90.81 400 LEU A O 1
ATOM 3271 N N . LEU A 1 401 ? -5.982 23.004 6.403 1.00 87.00 401 LEU A N 1
ATOM 3272 C CA . LEU A 1 401 ? -5.915 24.452 6.619 1.00 87.00 401 LEU A CA 1
ATOM 3273 C C . LEU A 1 401 ? -6.686 25.230 5.549 1.00 87.00 401 LEU A C 1
ATOM 3275 O O . LEU A 1 401 ? -7.576 26.016 5.875 1.00 87.00 401 LEU A O 1
ATOM 3279 N N . GLY A 1 402 ? -6.397 24.967 4.271 1.00 80.12 402 GLY A N 1
ATOM 3280 C CA . GLY A 1 402 ? -7.034 25.655 3.149 1.00 80.12 402 GLY A CA 1
ATOM 3281 C C . GLY A 1 402 ? -6.953 27.180 3.293 1.00 80.12 402 GLY A C 1
ATOM 3282 O O . GLY A 1 402 ? -5.863 27.740 3.377 1.00 80.12 402 GLY A O 1
ATOM 3283 N N . SER A 1 403 ? -8.114 27.840 3.330 1.00 75.44 403 SER A N 1
ATOM 3284 C CA . SER A 1 403 ? -8.261 29.290 3.519 1.00 75.44 403 SER A CA 1
ATOM 3285 C C . SER A 1 403 ? -8.646 29.701 4.949 1.00 75.44 403 SER A C 1
ATOM 3287 O O . SER A 1 403 ? -9.146 30.810 5.136 1.00 75.44 403 SER A O 1
ATOM 3289 N N . ASP A 1 404 ? -8.495 28.823 5.947 1.00 83.69 404 ASP A N 1
ATOM 3290 C CA . ASP A 1 404 ? -8.813 29.168 7.338 1.00 83.69 404 ASP A CA 1
ATOM 3291 C C . ASP A 1 404 ? -7.925 30.315 7.842 1.00 83.69 404 ASP A C 1
ATOM 3293 O O . ASP A 1 404 ? -6.732 30.394 7.535 1.00 83.69 404 ASP A O 1
ATOM 3297 N N . ASP A 1 405 ? -8.495 31.184 8.683 1.00 90.62 405 ASP A N 1
ATOM 3298 C CA . ASP A 1 405 ? -7.729 32.226 9.363 1.00 90.62 405 ASP A CA 1
ATOM 3299 C C . ASP A 1 405 ? -6.731 31.596 10.346 1.00 90.62 405 ASP A C 1
ATOM 3301 O O . ASP A 1 405 ? -7.098 31.072 11.405 1.00 90.62 405 ASP A O 1
ATOM 3305 N N . LYS A 1 406 ? -5.446 31.665 9.986 1.00 92.94 406 LYS A N 1
ATOM 3306 C CA . LYS A 1 406 ? -4.342 31.060 10.743 1.00 92.94 406 LYS A CA 1
ATOM 3307 C C . LYS A 1 406 ? -4.294 31.537 12.193 1.00 92.94 406 LYS A C 1
ATOM 3309 O O . LYS A 1 406 ? -4.072 30.733 13.097 1.00 92.94 406 LYS A O 1
ATOM 3314 N N . ASN A 1 407 ? -4.549 32.825 12.422 1.00 92.94 407 ASN A N 1
ATOM 3315 C CA . ASN A 1 407 ? -4.497 33.429 13.751 1.00 92.94 407 ASN A CA 1
ATOM 3316 C C . ASN A 1 407 ? -5.604 32.896 14.668 1.00 92.94 407 ASN A C 1
ATOM 3318 O O . ASN A 1 407 ? -5.358 32.605 15.842 1.00 92.94 407 ASN A O 1
ATOM 3322 N N . THR A 1 408 ? -6.817 32.748 14.142 1.00 93.94 408 THR A N 1
ATOM 3323 C CA . THR A 1 408 ? -7.959 32.173 14.857 1.00 93.94 408 THR A CA 1
ATOM 3324 C C . THR A 1 408 ? -7.730 30.692 15.120 1.00 93.94 408 THR A C 1
ATOM 3326 O O . THR A 1 408 ? -7.832 30.268 16.270 1.00 93.94 408 THR A O 1
ATOM 3329 N N . LEU A 1 409 ? -7.311 29.925 14.108 1.00 94.94 409 LEU A N 1
ATOM 3330 C CA . LEU A 1 409 ? -7.011 28.502 14.276 1.00 94.94 409 LEU A CA 1
ATOM 3331 C C . LEU A 1 409 ? -5.935 28.272 15.342 1.00 94.94 409 LEU A C 1
ATOM 3333 O O . LEU A 1 409 ? -6.089 27.407 16.201 1.00 94.94 409 LEU A O 1
ATOM 3337 N N . LYS A 1 410 ? -4.877 29.089 15.350 1.00 95.94 410 LYS A N 1
ATOM 3338 C CA . LYS A 1 410 ? -3.843 29.013 16.381 1.00 95.94 410 LYS A CA 1
ATOM 3339 C C . LYS A 1 410 ? -4.418 29.232 17.785 1.00 95.94 410 LYS A C 1
ATOM 3341 O O . LYS A 1 410 ? -4.108 28.464 18.693 1.00 95.94 410 LYS A O 1
ATOM 3346 N N . LYS A 1 411 ? -5.264 30.253 17.975 1.00 96.56 411 LYS A N 1
ATOM 3347 C CA . LYS A 1 411 ? -5.926 30.526 19.266 1.00 96.56 411 LYS A CA 1
ATOM 3348 C C . LYS A 1 411 ? -6.832 29.372 19.696 1.00 96.56 411 LYS A C 1
ATOM 3350 O O . LYS A 1 411 ? -6.872 29.043 20.882 1.00 96.56 411 LYS A O 1
ATOM 3355 N N . ASP A 1 412 ? -7.530 28.753 18.748 1.00 96.75 412 ASP A N 1
ATOM 3356 C CA . ASP A 1 412 ? -8.381 27.593 19.009 1.00 96.75 412 ASP A CA 1
ATOM 3357 C C . ASP A 1 412 ? -7.559 26.376 19.440 1.00 96.75 412 ASP A C 1
ATOM 3359 O O . ASP A 1 412 ? -7.918 25.722 20.422 1.00 96.75 412 ASP A O 1
ATOM 3363 N N . ILE A 1 413 ? -6.422 26.116 18.783 1.00 97.06 413 ILE A N 1
ATOM 3364 C CA . ILE A 1 413 ? -5.472 25.073 19.192 1.00 97.06 413 ILE A CA 1
ATOM 3365 C C . ILE A 1 413 ? -4.939 25.378 20.597 1.00 97.06 413 ILE A C 1
ATOM 3367 O O . ILE A 1 413 ? -5.035 24.528 21.478 1.00 97.06 413 ILE A O 1
ATOM 3371 N N . ASP A 1 414 ? -4.477 26.603 20.862 1.00 97.19 414 ASP A N 1
ATOM 3372 C CA . ASP A 1 414 ? -3.964 27.008 22.181 1.00 97.19 414 ASP A CA 1
ATOM 3373 C C . ASP A 1 414 ? -5.007 26.816 23.297 1.00 97.19 414 ASP A C 1
ATOM 3375 O O . ASP A 1 414 ? -4.666 26.485 24.439 1.00 97.19 414 ASP A O 1
ATOM 3379 N N . LYS A 1 415 ? -6.294 27.024 22.990 1.00 97.56 415 LYS A N 1
ATOM 3380 C CA . LYS A 1 415 ? -7.403 26.745 23.910 1.00 97.56 415 LYS A CA 1
ATOM 3381 C C . LYS A 1 415 ? -7.609 25.242 24.089 1.00 97.56 415 LYS A C 1
ATOM 3383 O O . LYS A 1 415 ? -7.780 24.796 25.222 1.00 97.56 415 LYS A O 1
ATOM 3388 N N . ALA A 1 416 ? -7.566 24.474 23.007 1.00 97.75 416 ALA A N 1
ATOM 3389 C CA . ALA A 1 416 ? -7.780 23.034 23.015 1.00 97.75 416 ALA A CA 1
ATOM 3390 C C . ALA A 1 416 ? -6.710 22.289 23.828 1.00 97.75 416 ALA A C 1
ATOM 3392 O O . ALA A 1 416 ? -7.059 21.479 24.690 1.00 97.75 416 ALA A O 1
ATOM 3393 N N . LEU A 1 417 ? -5.430 22.644 23.672 1.00 96.75 417 LEU A N 1
ATOM 3394 C CA . LEU A 1 417 ? -4.312 22.064 24.437 1.00 96.75 417 LEU A CA 1
ATOM 3395 C C . LEU A 1 417 ? -4.497 22.206 25.959 1.00 96.75 417 LEU A C 1
ATOM 3397 O O . LEU A 1 417 ? -4.093 21.348 26.745 1.00 96.75 417 LEU A O 1
ATOM 3401 N N . LYS A 1 418 ? -5.180 23.265 26.412 1.00 96.81 418 LYS A N 1
ATOM 3402 C CA . LYS A 1 418 ? -5.456 23.480 27.843 1.00 96.81 418 LYS A CA 1
ATOM 3403 C C . LYS A 1 418 ? -6.492 22.513 28.417 1.00 96.81 418 LYS A C 1
ATOM 3405 O O . LYS A 1 418 ? -6.537 22.378 29.640 1.00 96.81 418 LYS A O 1
ATOM 3410 N N . THR A 1 419 ? -7.284 21.862 27.570 1.00 97.62 419 THR A N 1
ATOM 3411 C CA . THR A 1 419 ? -8.380 20.956 27.958 1.00 97.62 419 THR A CA 1
ATOM 3412 C C . THR A 1 419 ? -7.988 19.478 27.979 1.00 97.62 419 THR A C 1
ATOM 3414 O O . THR A 1 419 ? -8.846 18.639 28.239 1.00 97.62 419 THR A O 1
ATOM 3417 N N . PHE A 1 420 ? -6.719 19.161 27.703 1.00 97.38 420 PHE A N 1
ATOM 3418 C CA . PHE A 1 420 ? -6.213 17.793 27.711 1.00 97.38 420 PHE A CA 1
ATOM 3419 C C . PHE A 1 420 ? -6.408 17.113 29.072 1.00 97.38 420 PHE A C 1
ATOM 3421 O O . PHE A 1 420 ? -6.053 17.687 30.105 1.00 97.38 420 PHE A O 1
ATOM 3428 N N . ASN A 1 421 ? -6.925 15.885 29.050 1.00 95.50 421 ASN A N 1
ATOM 3429 C CA . ASN A 1 421 ? -7.104 15.026 30.214 1.00 95.50 421 ASN A CA 1
ATOM 3430 C C . ASN A 1 421 ? -6.767 13.569 29.875 1.00 95.50 421 ASN A C 1
ATOM 3432 O O . ASN A 1 421 ? -7.121 13.061 28.811 1.00 95.50 421 ASN A O 1
ATOM 3436 N N . VAL A 1 422 ? -6.144 12.875 30.827 1.00 93.81 422 VAL A N 1
ATOM 3437 C CA . VAL A 1 422 ? -5.871 11.435 30.745 1.00 93.81 422 VAL A CA 1
ATOM 3438 C C . VAL A 1 422 ? -7.062 10.654 31.303 1.00 93.81 422 VAL A C 1
ATOM 3440 O O . VAL A 1 422 ? -7.660 11.049 32.306 1.00 93.81 422 VAL A O 1
ATOM 3443 N N . ARG A 1 423 ? -7.399 9.532 30.667 1.00 90.56 423 ARG A N 1
ATOM 3444 C CA . ARG A 1 423 ? -8.419 8.573 31.105 1.00 90.56 423 ARG A CA 1
ATOM 3445 C C . ARG A 1 423 ? -7.776 7.222 31.462 1.00 90.56 423 ARG A C 1
ATOM 3447 O O . ARG A 1 423 ? -6.630 6.962 31.096 1.00 90.56 423 ARG A O 1
ATOM 3454 N N . PRO A 1 424 ? -8.503 6.327 32.157 1.00 88.81 424 PRO A N 1
ATOM 3455 C CA . PRO A 1 424 ? -8.061 4.947 32.342 1.00 88.81 424 PRO A CA 1
ATOM 3456 C C . PRO A 1 424 ? -7.799 4.223 31.013 1.00 88.81 424 PRO A C 1
ATOM 3458 O O . PRO A 1 424 ? -8.368 4.571 29.979 1.00 88.81 424 PRO A O 1
ATOM 3461 N N . ASN A 1 425 ? -6.990 3.161 31.066 1.00 85.31 425 ASN A N 1
ATOM 3462 C CA . ASN A 1 425 ? -6.689 2.281 29.929 1.00 85.31 425 ASN A CA 1
ATOM 3463 C C . ASN A 1 425 ? -6.058 2.999 28.724 1.00 85.31 425 ASN A C 1
ATOM 3465 O O . ASN A 1 425 ? -6.382 2.675 27.584 1.00 85.31 425 ASN A O 1
ATOM 3469 N N . TYR A 1 426 ? -5.155 3.952 28.983 1.00 88.81 426 TYR A N 1
ATOM 3470 C CA . TYR A 1 426 ? -4.375 4.682 27.969 1.00 88.81 426 TYR A CA 1
ATOM 3471 C C . TYR A 1 426 ? -5.189 5.595 27.034 1.00 88.81 426 TYR A C 1
ATOM 3473 O O . TYR A 1 426 ? -4.630 6.221 26.132 1.00 88.81 426 TYR A O 1
ATOM 3481 N N . PHE A 1 427 ? -6.494 5.739 27.279 1.00 93.12 427 PHE A N 1
ATOM 3482 C CA . PHE A 1 427 ? -7.306 6.736 26.596 1.00 93.12 427 PHE A CA 1
ATOM 3483 C C . PHE A 1 427 ? -6.984 8.144 27.085 1.00 93.12 427 PHE A C 1
ATOM 3485 O O . PHE A 1 427 ? -6.639 8.377 28.244 1.00 93.12 427 PHE A O 1
ATOM 3492 N N . GLN A 1 428 ? -7.148 9.103 26.192 1.00 94.75 428 GLN A N 1
ATOM 3493 C CA . GLN A 1 428 ? -6.908 10.517 26.422 1.00 94.75 428 GLN A CA 1
ATOM 3494 C C . GLN A 1 428 ? -8.026 11.310 25.751 1.00 94.75 428 GLN A C 1
ATOM 3496 O O . GLN A 1 428 ? -8.685 10.834 24.821 1.00 94.75 428 GLN A O 1
ATOM 3501 N N . GLU A 1 429 ? -8.287 12.510 26.250 1.00 96.56 429 GLU A N 1
ATOM 3502 C CA . GLU A 1 429 ? -9.271 13.401 25.653 1.00 96.56 429 GLU A CA 1
ATOM 3503 C C . GLU A 1 429 ? -8.808 14.850 25.650 1.00 96.56 429 GLU A C 1
ATOM 3505 O O . GLU A 1 429 ? -8.067 15.290 26.527 1.00 96.56 429 GLU A O 1
ATOM 3510 N N . PHE A 1 430 ? -9.322 15.618 24.699 1.00 97.88 430 PHE A N 1
ATOM 3511 C CA . PHE A 1 430 ? -9.288 17.076 24.729 1.00 97.88 430 PHE A CA 1
ATOM 3512 C C . PHE A 1 430 ? -10.492 17.629 23.956 1.00 97.88 430 PHE A C 1
ATOM 3514 O O . PHE A 1 430 ? -11.245 16.884 23.332 1.00 97.88 430 PHE A O 1
ATOM 3521 N N . THR A 1 431 ? -10.725 18.936 24.029 1.00 98.25 431 THR A N 1
ATOM 3522 C CA . THR A 1 431 ? -11.845 19.610 23.363 1.00 98.25 431 THR A CA 1
ATOM 3523 C C . THR A 1 431 ? -11.336 20.630 22.353 1.00 98.25 431 THR A C 1
ATOM 3525 O O . THR A 1 431 ? -10.681 21.599 22.733 1.00 98.25 431 THR A O 1
ATOM 3528 N N . PHE A 1 432 ? -11.696 20.467 21.082 1.00 97.81 432 PHE A N 1
ATOM 3529 C CA . PHE A 1 432 ? -11.391 21.414 20.010 1.00 97.81 432 PHE A CA 1
ATOM 3530 C C . PHE A 1 432 ? -12.685 22.051 19.494 1.00 97.81 432 PHE A C 1
ATOM 3532 O O 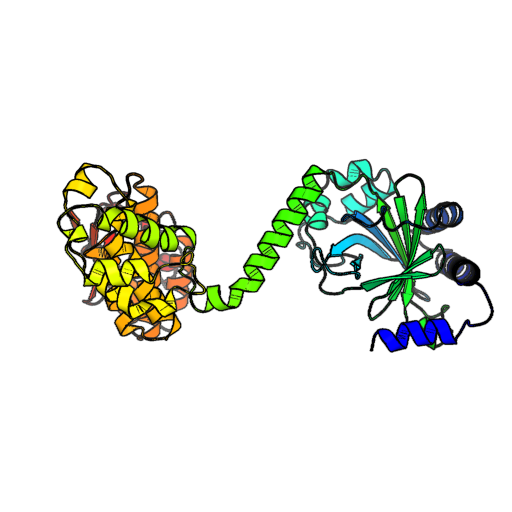. PHE A 1 432 ? -13.604 21.346 19.088 1.00 97.81 432 PHE A O 1
ATOM 3539 N N . ARG A 1 433 ? -12.793 23.386 19.574 1.00 95.88 433 ARG A N 1
ATOM 3540 C CA . ARG A 1 433 ? -13.991 24.159 19.168 1.00 95.88 433 ARG A CA 1
ATOM 3541 C C . ARG A 1 433 ? -15.330 23.630 19.720 1.00 95.88 433 ARG A C 1
ATOM 3543 O O . ARG A 1 433 ? -16.373 23.761 19.100 1.00 95.88 433 ARG A O 1
ATOM 3550 N N . GLY A 1 434 ? -15.306 23.067 20.929 1.00 95.44 434 GLY A N 1
ATOM 3551 C CA . GLY A 1 434 ? -16.489 22.502 21.592 1.00 95.44 434 GLY A CA 1
ATOM 3552 C C . GLY A 1 434 ? -16.714 21.009 21.330 1.00 95.44 434 GLY A C 1
ATOM 3553 O O . GLY A 1 434 ? -17.494 20.391 22.050 1.00 95.44 434 GLY A O 1
ATOM 3554 N N . ASN A 1 435 ? -15.982 20.407 20.390 1.00 97.19 435 ASN A N 1
ATOM 3555 C CA . ASN A 1 435 ? -16.039 18.978 20.102 1.00 97.19 435 ASN A CA 1
ATOM 3556 C C . ASN A 1 435 ? -15.042 18.209 20.968 1.00 97.19 435 ASN A C 1
ATOM 3558 O O . ASN A 1 435 ? -13.849 18.521 20.988 1.00 97.19 435 ASN A O 1
ATOM 3562 N N . LYS A 1 436 ? -15.531 17.197 21.688 1.00 97.00 436 LYS A N 1
ATOM 3563 C CA . LYS A 1 436 ? -14.691 16.309 22.494 1.00 97.00 436 LYS A CA 1
ATOM 3564 C C . LYS A 1 436 ? -14.053 15.251 21.600 1.00 97.00 436 LYS A C 1
ATOM 3566 O O . LYS A 1 436 ? -14.759 14.491 20.946 1.00 97.00 436 LYS A O 1
ATOM 3571 N N . ILE A 1 437 ? -12.733 15.173 21.640 1.00 97.44 437 ILE A N 1
ATOM 3572 C CA . ILE A 1 437 ? -11.930 14.204 20.901 1.00 97.44 437 ILE A CA 1
ATOM 3573 C C . ILE A 1 437 ? -11.399 13.192 21.900 1.00 97.44 437 ILE A C 1
ATOM 3575 O O . ILE A 1 437 ? -10.764 13.576 22.881 1.00 97.44 437 ILE A O 1
ATOM 3579 N N . VAL A 1 438 ? -11.683 11.915 21.663 1.00 95.69 438 VAL A N 1
ATOM 3580 C CA . VAL A 1 438 ? -11.169 10.798 22.459 1.00 95.69 438 VAL A CA 1
ATOM 3581 C C . VAL A 1 438 ? -10.242 9.991 21.570 1.00 95.69 438 VAL A C 1
ATOM 3583 O O . VAL A 1 438 ? -10.628 9.628 20.459 1.00 95.69 438 VAL A O 1
ATOM 3586 N N . PHE A 1 439 ? -9.043 9.727 22.067 1.00 94.94 439 PHE A N 1
ATOM 3587 C CA . PHE A 1 439 ? -7.993 9.024 21.342 1.00 94.94 439 PHE A CA 1
ATOM 3588 C C . PHE A 1 439 ? -7.202 8.129 22.299 1.00 94.94 439 PHE A C 1
ATOM 3590 O O . PHE A 1 439 ? -7.345 8.229 23.523 1.00 94.94 439 PHE A O 1
ATOM 3597 N N . TRP A 1 440 ? -6.401 7.230 21.752 1.00 93.25 440 TRP A N 1
ATOM 3598 C CA . TRP A 1 440 ? -5.617 6.253 22.487 1.00 93.25 440 TRP A CA 1
ATOM 3599 C C . TRP A 1 440 ? -4.142 6.394 22.113 1.00 93.25 440 TRP A C 1
ATOM 3601 O O . TRP A 1 440 ? -3.789 6.560 20.946 1.00 93.25 440 TRP A O 1
ATOM 3611 N N . ASN A 1 441 ? -3.260 6.322 23.105 1.00 88.44 441 ASN A N 1
ATOM 3612 C CA . ASN A 1 441 ? -1.820 6.368 22.868 1.00 88.44 441 ASN A CA 1
ATOM 3613 C C . ASN A 1 441 ? -1.119 5.359 23.773 1.00 88.44 441 ASN A C 1
ATOM 3615 O O . ASN A 1 441 ? -1.377 5.331 24.979 1.00 88.44 441 ASN A O 1
ATOM 3619 N N . GLY A 1 442 ? -0.236 4.539 23.199 1.00 81.12 442 GLY A N 1
ATOM 3620 C CA . GLY A 1 442 ? 0.440 3.473 23.941 1.00 81.12 442 GLY A CA 1
ATOM 3621 C C . GLY A 1 442 ? 1.416 4.028 24.970 1.00 81.12 442 GLY A C 1
ATOM 3622 O O . GLY A 1 442 ? 1.681 3.388 25.991 1.00 81.12 442 GLY A O 1
ATOM 3623 N N . PHE A 1 443 ? 1.891 5.249 24.732 1.00 79.38 443 PHE A N 1
ATOM 3624 C CA . PHE A 1 443 ? 2.682 6.007 25.676 1.00 79.38 443 PHE A CA 1
ATOM 3625 C C . PHE A 1 443 ? 1.775 6.974 26.446 1.00 79.38 443 PHE A C 1
ATOM 3627 O O . PHE A 1 443 ? 1.089 7.805 25.843 1.00 79.38 443 PHE A O 1
ATOM 3634 N N . PRO A 1 444 ? 1.739 6.889 27.789 1.00 74.56 444 PRO A N 1
ATOM 3635 C CA . PRO A 1 444 ? 0.971 7.831 28.585 1.00 74.56 444 PRO A CA 1
ATOM 3636 C C . PRO A 1 444 ? 1.542 9.237 28.382 1.00 74.56 444 PRO A C 1
ATOM 3638 O O . PRO A 1 444 ? 2.665 9.526 28.793 1.00 74.56 444 PRO A O 1
ATOM 3641 N N . LEU A 1 445 ? 0.763 10.103 27.736 1.00 86.50 445 LEU A N 1
ATOM 3642 C CA . LEU A 1 445 ? 1.098 11.514 27.593 1.00 86.50 445 LEU A CA 1
ATOM 3643 C C . LEU A 1 445 ? 0.604 12.266 28.821 1.00 86.50 445 LEU A C 1
ATOM 3645 O O . LEU A 1 445 ? -0.520 12.057 29.284 1.00 86.50 445 LEU A O 1
ATOM 3649 N N . ASP A 1 446 ? 1.420 13.190 29.312 1.00 89.69 446 ASP A N 1
ATOM 3650 C CA . ASP A 1 446 ? 0.929 14.252 30.173 1.00 89.69 446 ASP A CA 1
ATOM 3651 C C . ASP A 1 446 ? 0.554 15.488 29.338 1.00 89.69 446 ASP A C 1
ATOM 3653 O O . ASP A 1 446 ? 0.809 15.586 28.133 1.00 89.69 446 ASP A O 1
ATOM 3657 N N . LYS A 1 447 ? -0.076 16.463 29.995 1.00 92.50 447 LYS A N 1
ATOM 3658 C CA . LYS A 1 447 ? -0.506 17.706 29.347 1.00 92.50 447 LYS A CA 1
ATOM 3659 C C . LYS A 1 447 ? 0.654 18.481 28.719 1.00 92.50 447 LYS A C 1
ATOM 3661 O O . LYS A 1 447 ? 0.443 19.177 27.722 1.00 92.50 447 LYS A O 1
ATOM 3666 N N . LYS A 1 448 ? 1.844 18.409 29.319 1.00 93.56 448 LYS A N 1
ATOM 3667 C CA . LYS A 1 448 ? 3.028 19.121 28.848 1.00 93.56 448 LYS A CA 1
ATOM 3668 C C . LYS A 1 448 ? 3.510 18.480 27.549 1.00 93.56 448 LYS A C 1
ATOM 3670 O O . LYS A 1 448 ? 3.518 19.174 26.539 1.00 93.56 448 LYS A O 1
ATOM 3675 N N . SER A 1 449 ? 3.775 17.175 27.545 1.00 92.00 449 SER A N 1
ATOM 3676 C CA . SER A 1 449 ? 4.221 16.440 26.357 1.00 92.00 449 SER A CA 1
ATOM 3677 C C . SER A 1 449 ? 3.211 16.516 25.211 1.00 92.00 449 SER A C 1
ATOM 3679 O O . SER A 1 449 ? 3.606 16.781 24.080 1.00 92.00 449 SER A O 1
ATOM 3681 N N . PHE A 1 450 ? 1.908 16.383 25.495 1.00 94.69 450 PHE A N 1
ATOM 3682 C CA . PHE A 1 450 ? 0.864 16.537 24.472 1.00 94.69 450 PHE A CA 1
ATOM 3683 C C . PHE A 1 450 ? 0.914 17.911 23.787 1.00 94.69 450 PHE A C 1
ATOM 3685 O O . PHE A 1 450 ? 0.775 18.025 22.568 1.00 94.69 450 PHE A O 1
ATOM 3692 N N . SER A 1 451 ? 1.121 18.965 24.580 1.00 95.44 451 SER A N 1
ATOM 3693 C CA . SER A 1 451 ? 1.198 20.334 24.071 1.00 95.44 451 SER A CA 1
ATOM 3694 C C . SER A 1 451 ? 2.500 20.580 23.312 1.00 95.44 451 SER A C 1
ATOM 3696 O O . SER A 1 451 ? 2.455 21.118 22.209 1.00 95.44 451 SER A O 1
ATOM 3698 N N . GLU A 1 452 ? 3.642 20.177 23.875 1.00 94.88 452 GLU A N 1
ATOM 3699 C CA . GLU A 1 452 ? 4.972 20.379 23.286 1.00 94.88 452 GLU A CA 1
ATOM 3700 C C . GLU A 1 452 ? 5.050 19.753 21.892 1.00 94.88 452 GLU A C 1
ATOM 3702 O O . GLU A 1 452 ? 5.289 20.482 20.927 1.00 94.88 452 GLU A O 1
ATOM 3707 N N . ASN A 1 453 ? 4.680 18.475 21.761 1.00 93.62 453 ASN A N 1
ATOM 3708 C CA . ASN A 1 453 ? 4.682 17.750 20.486 1.00 93.62 453 ASN A CA 1
ATOM 3709 C C . ASN A 1 453 ? 3.887 18.469 19.384 1.00 93.62 453 ASN A C 1
ATOM 3711 O O . ASN A 1 453 ? 4.310 18.495 18.232 1.00 93.62 453 ASN A O 1
ATOM 3715 N N . ILE A 1 454 ? 2.744 19.079 19.723 1.00 95.19 454 ILE A N 1
ATOM 3716 C CA . ILE A 1 454 ? 1.932 19.839 18.761 1.00 95.19 454 ILE A CA 1
ATOM 3717 C C . ILE A 1 454 ? 2.589 21.182 18.438 1.00 95.19 454 ILE A C 1
ATOM 3719 O O . ILE A 1 454 ? 2.688 21.559 17.268 1.00 95.19 454 ILE A O 1
ATOM 3723 N N . THR A 1 455 ? 3.047 21.915 19.452 1.00 95.75 455 THR A N 1
ATOM 3724 C CA . THR A 1 455 ? 3.603 23.264 19.265 1.00 95.75 455 THR A CA 1
ATOM 3725 C C . THR A 1 455 ? 4.962 23.289 18.565 1.00 95.75 455 THR A C 1
ATOM 3727 O O . THR A 1 455 ? 5.339 24.316 17.996 1.00 95.75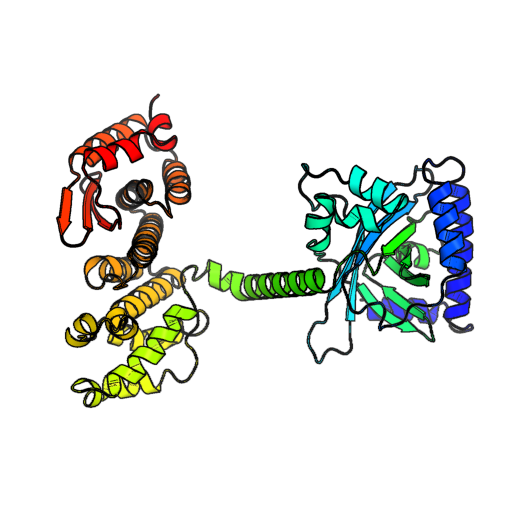 455 THR A O 1
ATOM 3730 N N . GLU A 1 456 ? 5.682 22.169 18.576 1.00 93.69 456 GLU A N 1
ATOM 3731 C CA . GLU A 1 456 ? 6.970 22.010 17.900 1.00 93.69 456 GLU A CA 1
ATOM 3732 C C . GLU A 1 456 ? 6.843 21.651 16.412 1.00 93.69 456 GLU A C 1
ATOM 3734 O O . GLU A 1 456 ? 7.829 21.773 15.681 1.00 93.69 456 GLU A O 1
ATOM 3739 N N . THR A 1 457 ? 5.648 21.284 15.935 1.00 92.81 457 THR A N 1
ATOM 3740 C CA . THR A 1 457 ? 5.409 20.981 14.513 1.00 92.81 457 THR A CA 1
ATOM 3741 C C . THR A 1 457 ? 5.614 22.188 13.603 1.00 92.81 457 THR A C 1
ATOM 3743 O O . THR A 1 457 ? 5.354 23.338 13.983 1.00 92.81 457 THR A O 1
ATOM 3746 N N . GLU A 1 458 ? 6.025 21.930 12.362 1.00 91.88 458 GLU A N 1
ATOM 3747 C CA . GLU A 1 458 ? 6.124 22.975 11.341 1.00 91.88 458 GLU A CA 1
ATOM 3748 C C . GLU A 1 458 ? 4.737 23.512 10.987 1.00 91.88 458 GLU A C 1
ATOM 3750 O O . GLU A 1 458 ? 4.565 24.722 10.812 1.00 91.88 458 GLU A O 1
ATOM 3755 N N . PHE A 1 459 ? 3.721 22.642 11.005 1.00 93.44 459 PHE A N 1
ATOM 3756 C CA . PHE A 1 459 ? 2.324 23.055 10.890 1.00 93.44 459 PHE A CA 1
ATOM 3757 C C . PHE A 1 459 ? 1.972 24.160 11.894 1.00 93.44 459 PHE A C 1
ATOM 3759 O O . PHE A 1 459 ? 1.574 25.251 11.482 1.00 93.44 459 PHE A O 1
ATOM 3766 N N . TYR A 1 460 ? 2.145 23.921 13.198 1.00 94.88 460 TYR A N 1
ATOM 3767 C CA . TYR A 1 460 ? 1.758 24.891 14.223 1.00 94.88 460 TYR A CA 1
ATOM 3768 C C . TYR A 1 460 ? 2.586 26.178 14.139 1.00 94.88 460 TYR A C 1
ATOM 3770 O O . TYR A 1 460 ? 2.040 27.280 14.265 1.00 94.88 460 TYR A O 1
ATOM 3778 N N . LYS A 1 461 ? 3.896 26.068 13.882 1.00 94.06 461 LYS A N 1
ATOM 3779 C CA . LYS A 1 461 ? 4.773 27.231 13.678 1.00 94.06 461 LYS A CA 1
ATOM 3780 C C . LYS A 1 461 ? 4.308 28.092 12.500 1.00 94.06 461 LYS A C 1
ATOM 3782 O O . LYS A 1 461 ? 4.318 29.315 12.622 1.00 94.06 461 LYS A O 1
ATOM 3787 N N . SER A 1 462 ? 3.817 27.480 11.419 1.00 91.56 462 SER A N 1
ATOM 3788 C CA . SER A 1 462 ? 3.307 28.177 10.225 1.00 91.56 462 SER A CA 1
ATOM 3789 C C . SER A 1 462 ? 2.003 28.964 10.440 1.00 91.56 462 SER A C 1
ATOM 3791 O O . SER A 1 462 ? 1.592 29.733 9.559 1.00 91.56 462 SER A O 1
ATOM 3793 N N . LEU A 1 463 ? 1.335 28.762 11.586 1.00 91.75 463 LEU A N 1
ATOM 3794 C CA . LEU A 1 463 ? 0.137 29.506 11.983 1.00 91.75 463 LEU A CA 1
ATOM 3795 C C . LEU A 1 463 ? 0.466 30.865 12.612 1.00 91.75 463 LEU A C 1
ATOM 3797 O O . LEU A 1 463 ? -0.439 31.673 12.816 1.00 91.75 463 LEU A O 1
ATOM 3801 N N . LYS A 1 464 ? 1.740 31.127 12.932 1.00 77.06 464 LYS A N 1
ATOM 3802 C CA . LYS A 1 464 ? 2.208 32.464 13.301 1.00 77.06 464 LYS A CA 1
ATOM 3803 C C . LYS A 1 464 ? 2.413 33.274 12.020 1.00 77.06 464 LYS A C 1
ATOM 3805 O O . LYS A 1 464 ? 3.161 32.848 11.144 1.00 77.06 464 LYS A O 1
ATOM 3810 N N . SER A 1 465 ? 1.723 34.408 11.914 1.00 56.16 465 SER A N 1
ATOM 3811 C CA . SER A 1 465 ? 2.056 35.467 10.955 1.00 56.16 465 SER A CA 1
ATOM 3812 C C . SER A 1 465 ? 3.334 36.178 11.366 1.00 56.16 465 SER A C 1
ATOM 3814 O O . SER A 1 465 ? 3.375 36.579 12.557 1.00 56.16 465 SER A O 1
#

Sequence (465 aa):
MMKTIITFFLLLFAAQSVLSQVDKIAKEVESIVLLRSQNDDHKNHIKNFFEHYNQAKPIGSEDLIRDYTGICIETFPEKKSLLFPAKYSVDFPSEDSRTSYFNLNPVETSISKNENSGEYLKLFLENSSKASKTDYFLSLKYVDSDKKGKAERMDDQLVIADDDFLSFLKIKDQKIYGISFSLMALKSKNLTESEIRMYIFDQNLISADDYMMIQLENSRKKKYNKTKVQRETYPLYHDYRVDELRTALRDLIGDAPYSSDQILIKYVSNLKNKLERTNIAGYAEELSYFAALKIDKKYKEGNEEAIVNINHTALHSLADISIGKKEYQQAEKYLLKALTEFPLYSLSGTTSEKDANRIEYDLAKVYQKLERKDEAYGYLLALINSQWYYSSAEKEITALLGSDDKNTLKKDIDKALKTFNVRPNYFQEFTFRGNKIVFWNGFPLDKKSFSENITETEFYKSLKS

InterPro domains:
  IPR011990 Tetratricopeptide-like helical domain superfamily [G3DSA:1.25.40.10] (276-427)
  IPR011990 Tetratricopeptide-like helical domain superfamily [SSF48452] (307-385)

Secondary structure (DSSP, 8-state):
-HHHHHHHHHHTTTTS-HHHHHHHHHHHHHHHHHHHTTT-TTHHHHHHHHHHHTTPEEPPSGGGSS-EEEEEEEEETTEEEEEEEEEEEEE-S-TT-S--EEEEEE-SSSS-TTS-HHHHHHHHHHHHHHHTTSHHHHHHTT---S--EEEEEETTEEEEE-SSEEEEEEEETTEEEEEEEEHHHHHHT--TTS-EEEEEEETTSS-HHHHHHHHHHHHHHHHHHHHHHHHHHSTT--HHHHHHHHHHHHHHTTSTTGGG-HHHHHHHHH--SPP-TTTGGGGHHHHHHHHT----HHHHHTT-HHHHTHHHHHHHHHHHHHHHTT-HHHHHHHHHHHHHTSPPP-S-HHHHHHHHHHHHHHHHHHHHHTT-HHHHHHHHHHHTT-TTTHHHHHHHHHHHHTT--HHHHHHHHHHHHTT-EE-STTEEEEEETTEEEEEE-SS---HHHHHHHHHTSHHHHTT--